Protein AF-A0A9N8JLH6-F1 (afdb_monomer_lite)

Sequence (431 aa):
MNVLDIVPIGPKEPLPSDLINITDFEWKLVWQDYLPNLASFALGAYERPVADYLDAETLKNSYQAAYRLLLARKLADVLSTDLDRNKTVLATRRYQTQTVVMVPTFVYVVEVKYQLPINASGIPHSFSSSTYDHFYVAMSNLTAGTPLPAWTDERFFYVPFQDVDSRNASANLYRVRTPAVSASLHCYSMYQKSLGKNLTWDIPAGSPSCNLSSLQTYKSVESRSPEAIEYMSFDNSYSSNNHTSGCELTVLAGWGRSSKRSIEQPLDASWIGCQPQLHVELREVMVDHKGLVQSSTPINDTMDHENRYLQAGSSDILDAFHTLLTLSIAPKYPYVSSKPYHNDSYPSDFVNYLLAQTLNSSATLDPHLPPPSFNTTAPIVEALYARIFAIVLGTRINTILQPSNKTIVVAGSVLSPEIHLEETRVTELKG

pLDDT: mean 73.31, std 19.95, range [25.73, 97.75]

Secondary structure (DSSP, 8-state):
-PPPP-PPP--PPPPPTTS--GGG--------SS--THHHHHHHHT---GGGGGSHHHHHHHHHHHHHHHHHHHHHHHH-S-------------EEEEEEEEEEEEEEEEEE-EESSP-GGGS--SGGG---HHHHHHHHHHHH-PPPPTTB-SS-EE--EE-S-GGG-SS-EEEEEEEEEEEEEEEEEEEEEEETTEEEEE--TTS----GGGSPP-BPPB-SS--EEEEEEE--TT-TT---TT----EEEEEEE-BSS--SSB-EEEEEEEEEEEEEEEEEEEE-TT--EEEEEE-----TTTHHHHSTTHHHHHHHHHHHHHHHSS---TT--S--EESSS--SSHHHHHHHHHHT--TTT-TTSPPPPHHHHHHHHHHHHHHHHHHHHHT-HHHHSEEPSS--EEEEEEEEEEEEEEEE-------

Foldseek 3Di:
DDDDDDDDDDDDDDDDPPPDDCVVPPVPPDDDDDDDPLQVLLCVQQPDDPVCCVDPVSVVVSSVSSVVVVVVVVVCVVVVPDDPPDDDDDDDDWDKDKDWDWDFPDKFWWFQFFDDDWDLVLQAQDLVRFDQVLLVLLVCCLPVVDFFFFQFDLFWRWRDIDDPDPPPAAFKKKWFKTKIKWKFKDKWWKDWDDDDLDIFIDTDPPDFFFPRVLPDFDFADADPAKKKFKDWAAAAPVPPPRRSPRDQQRIKIKMFIHDNDDDSGGTLMIIMTIHMDMDMAIWTFIAGPSNRTPDIDGDPDCPPPCVVRNCVCVNSNSRSVSSNCNSNFADDDDDPDPDRIDQDLDDRGSLLVSLCSVVVHSQCRHSVHGHDYCVSRVVSSRSSRSNSSSSSCSVRVVSGTDTDPDGDITIMTMTGIDIDIDTDDDDDDDD

Radius of gyration: 27.28 Å; chains: 1; bounding box: 63×76×76 Å

Organism: NCBI:txid2773715

Structure (mmCIF, N/CA/C/O backbone):
data_AF-A0A9N8JLH6-F1
#
_entry.id   AF-A0A9N8JLH6-F1
#
loop_
_atom_site.group_PDB
_atom_site.id
_atom_site.type_symbol
_atom_site.label_atom_id
_atom_site.label_alt_id
_atom_site.label_comp_id
_atom_site.label_asym_id
_atom_site.label_entity_id
_atom_site.label_seq_id
_atom_site.pdbx_PDB_ins_code
_atom_site.Cartn_x
_atom_site.Cartn_y
_atom_site.Cartn_z
_atom_site.occupancy
_atom_site.B_iso_or_equiv
_atom_site.auth_seq_id
_atom_site.auth_comp_id
_atom_site.auth_asym_id
_atom_site.auth_atom_id
_atom_site.pdbx_PDB_model_num
ATOM 1 N N . MET A 1 1 ? 12.736 -44.368 14.026 1.00 36.28 1 MET A N 1
ATOM 2 C CA . MET A 1 1 ? 12.560 -42.941 14.364 1.00 36.28 1 MET A CA 1
ATOM 3 C C . MET A 1 1 ? 13.290 -42.744 15.683 1.00 36.28 1 MET A C 1
ATOM 5 O O . MET A 1 1 ? 12.791 -43.200 16.700 1.00 36.28 1 MET A O 1
ATOM 9 N N . ASN A 1 2 ? 14.531 -42.254 15.643 1.00 25.73 2 ASN A N 1
ATOM 10 C CA . ASN A 1 2 ? 15.357 -42.104 16.844 1.00 25.73 2 ASN A CA 1
ATOM 11 C C . ASN A 1 2 ? 15.071 -40.737 17.461 1.00 25.73 2 ASN A C 1
ATOM 13 O O . ASN A 1 2 ? 15.283 -39.713 16.816 1.00 25.73 2 ASN A O 1
ATOM 17 N N . VAL A 1 3 ? 14.553 -40.748 18.683 1.00 28.70 3 VAL A N 1
ATOM 18 C CA . VAL A 1 3 ? 14.413 -39.562 19.524 1.00 28.70 3 VAL A CA 1
ATOM 19 C C . VAL A 1 3 ? 15.800 -39.255 20.084 1.00 28.70 3 VAL A C 1
ATOM 21 O O . VAL A 1 3 ? 16.440 -40.133 20.656 1.00 28.70 3 VAL A O 1
ATOM 24 N N . LEU A 1 4 ? 16.290 -38.040 19.847 1.00 27.73 4 LEU A N 1
ATOM 25 C CA . LEU A 1 4 ? 17.515 -37.531 20.461 1.00 27.73 4 LEU A CA 1
ATOM 26 C C . LEU A 1 4 ? 17.219 -37.178 21.922 1.00 27.73 4 LEU A C 1
ATOM 28 O O . LEU A 1 4 ? 16.315 -36.384 22.192 1.00 27.73 4 LEU A O 1
ATOM 32 N N . ASP A 1 5 ? 17.982 -37.766 22.842 1.00 27.72 5 ASP A N 1
ATOM 33 C CA . ASP A 1 5 ? 17.915 -37.468 24.271 1.00 27.72 5 ASP A CA 1
ATOM 34 C C . ASP A 1 5 ? 18.305 -36.009 24.545 1.00 27.72 5 ASP A C 1
ATOM 36 O O . ASP A 1 5 ? 19.365 -35.527 24.137 1.00 27.72 5 ASP A O 1
ATOM 40 N N . ILE A 1 6 ? 17.435 -35.299 25.263 1.00 32.97 6 ILE A N 1
ATOM 41 C CA . ILE A 1 6 ? 17.691 -33.942 25.746 1.00 32.97 6 ILE A CA 1
ATOM 42 C C . ILE A 1 6 ? 18.562 -34.052 27.000 1.00 32.97 6 ILE A C 1
ATOM 44 O O . ILE A 1 6 ? 18.104 -34.508 28.047 1.00 32.97 6 ILE A O 1
ATOM 48 N N . VAL A 1 7 ? 19.814 -33.606 26.905 1.00 30.11 7 VAL A N 1
ATOM 49 C CA . VAL A 1 7 ? 20.704 -33.450 28.064 1.00 30.11 7 VAL A CA 1
ATOM 50 C C . VAL A 1 7 ? 20.209 -32.265 28.911 1.00 30.11 7 VAL A C 1
ATOM 52 O O . VAL A 1 7 ? 20.092 -31.157 28.376 1.00 30.11 7 VAL A O 1
ATOM 55 N N . PRO A 1 8 ? 19.923 -32.434 30.217 1.00 30.62 8 PRO A N 1
ATOM 56 C CA . PRO A 1 8 ? 19.547 -31.318 31.071 1.00 30.62 8 PRO A CA 1
ATOM 57 C C . PRO A 1 8 ? 20.761 -30.418 31.309 1.00 30.62 8 PRO A C 1
ATOM 59 O O . PRO A 1 8 ? 21.772 -30.840 31.869 1.00 30.62 8 PRO A O 1
ATOM 62 N N . ILE A 1 9 ? 20.646 -29.157 30.901 1.00 36.38 9 ILE A N 1
ATOM 63 C CA . ILE A 1 9 ? 21.548 -28.090 31.338 1.00 36.38 9 ILE A CA 1
ATOM 64 C C . ILE A 1 9 ? 21.266 -27.863 32.831 1.00 36.38 9 ILE A C 1
ATOM 66 O O . ILE A 1 9 ? 20.100 -27.834 33.227 1.00 36.38 9 ILE A O 1
ATOM 70 N N . GLY A 1 10 ? 22.325 -27.766 33.642 1.00 35.41 10 GLY A N 1
ATOM 71 C CA . GLY A 1 10 ? 22.273 -27.663 35.106 1.00 35.41 10 GLY A CA 1
ATOM 72 C C . GLY A 1 10 ? 21.407 -26.514 35.654 1.00 35.41 10 GLY A C 1
ATOM 73 O O . GLY A 1 10 ? 20.845 -25.732 34.883 1.00 35.41 10 GLY A O 1
ATOM 74 N N . PRO A 1 11 ? 21.266 -26.409 36.990 1.00 30.88 11 PRO A N 1
ATOM 75 C CA . PRO A 1 11 ? 20.341 -25.471 37.619 1.00 30.88 11 PRO A CA 1
ATOM 76 C C . PRO A 1 11 ? 20.638 -24.039 37.162 1.00 30.88 11 PRO A C 1
ATOM 78 O O . PRO A 1 11 ? 21.708 -23.498 37.426 1.00 30.88 11 PRO A O 1
ATOM 81 N N . LYS A 1 12 ? 19.686 -23.445 36.436 1.00 38.03 12 LYS A N 1
ATOM 82 C CA . LYS A 1 12 ? 19.731 -22.036 36.049 1.00 38.03 12 LYS A CA 1
ATOM 83 C C . LYS A 1 12 ? 19.366 -21.212 37.273 1.00 38.03 12 LYS A C 1
ATOM 85 O O . LYS A 1 12 ? 18.240 -21.315 37.760 1.00 38.03 12 LYS A O 1
ATOM 90 N N . GLU A 1 13 ? 20.302 -20.406 37.754 1.00 34.56 13 GLU A N 1
ATOM 91 C CA . GLU A 1 13 ? 19.966 -19.344 38.694 1.00 34.56 13 GLU A CA 1
ATOM 92 C C . GLU A 1 13 ? 18.972 -18.380 38.023 1.00 34.56 13 GLU A C 1
ATOM 94 O O . GLU A 1 13 ? 19.122 -18.062 36.835 1.00 34.56 13 GLU A O 1
ATOM 99 N N . PRO A 1 14 ? 17.914 -17.949 38.730 1.00 40.28 14 PRO A N 1
ATOM 100 C CA . PRO A 1 14 ? 17.022 -16.925 38.218 1.00 40.28 14 PRO A CA 1
ATOM 101 C C . PRO A 1 14 ? 17.809 -15.627 38.014 1.00 40.28 14 PRO A C 1
ATOM 103 O O . PRO A 1 14 ? 18.561 -15.199 38.887 1.00 40.28 14 PRO A O 1
ATOM 106 N N . LEU A 1 15 ? 17.621 -15.001 36.851 1.00 39.94 15 LEU A N 1
ATOM 107 C CA . LEU A 1 15 ? 18.142 -13.661 36.590 1.00 39.94 15 LEU A CA 1
ATOM 108 C C . LEU A 1 15 ? 17.639 -12.701 37.685 1.00 39.94 15 LEU A C 1
ATOM 110 O O . LEU A 1 15 ? 16.448 -12.765 38.013 1.00 39.94 15 LEU A O 1
ATOM 114 N N . PRO A 1 16 ? 18.501 -11.821 38.229 1.00 40.84 16 PRO A N 1
ATOM 115 C CA . PRO A 1 16 ? 18.105 -10.843 39.234 1.00 40.84 16 PRO A CA 1
ATOM 116 C C . PRO A 1 16 ? 16.887 -10.048 38.763 1.00 40.84 16 PRO A C 1
ATOM 118 O O . PRO A 1 16 ? 16.849 -9.565 37.628 1.00 40.84 16 PRO A O 1
ATOM 121 N N . SER A 1 17 ? 15.892 -9.905 39.638 1.00 43.91 17 SER A N 1
ATOM 122 C CA . SER A 1 17 ? 14.644 -9.155 39.409 1.00 43.91 17 SER A CA 1
ATOM 123 C C . SER A 1 17 ? 14.855 -7.685 39.023 1.00 43.91 17 SER A C 1
ATOM 125 O O . SER A 1 17 ? 13.943 -7.025 38.535 1.00 43.91 17 SER A O 1
ATOM 127 N N . ASP A 1 18 ? 16.069 -7.202 39.233 1.00 46.91 18 ASP A N 1
ATOM 128 C CA . ASP A 1 18 ? 16.486 -5.812 39.266 1.00 46.91 18 ASP A CA 1
ATOM 129 C C . ASP A 1 18 ? 17.409 -5.465 38.082 1.00 46.91 18 ASP A C 1
ATOM 131 O O . ASP A 1 18 ? 17.854 -4.328 37.955 1.00 46.91 18 ASP A O 1
ATOM 135 N N . LEU A 1 19 ? 17.659 -6.413 37.166 1.00 41.34 19 LEU A N 1
ATOM 136 C CA . LEU A 1 19 ? 18.553 -6.186 36.026 1.00 41.34 19 LEU A CA 1
ATOM 137 C C . LEU A 1 19 ? 17.951 -5.252 34.954 1.00 41.34 19 LEU A C 1
ATOM 139 O O . LEU A 1 19 ? 18.703 -4.635 34.206 1.00 41.34 19 LEU A O 1
ATOM 143 N N . ILE A 1 20 ? 16.616 -5.144 34.851 1.00 42.19 20 ILE A N 1
ATOM 144 C CA . ILE A 1 20 ? 15.936 -4.268 33.876 1.00 42.19 20 ILE A CA 1
ATOM 145 C C . ILE A 1 20 ? 14.638 -3.704 34.475 1.00 42.19 20 ILE A C 1
ATOM 147 O O . ILE A 1 20 ? 13.619 -4.394 34.546 1.00 42.19 20 ILE A O 1
ATOM 151 N N . ASN A 1 21 ? 14.656 -2.421 34.844 1.00 36.53 21 ASN A N 1
ATOM 152 C CA . ASN A 1 21 ? 13.456 -1.677 35.216 1.00 36.53 21 ASN A CA 1
ATOM 153 C C . ASN A 1 21 ? 12.719 -1.198 33.950 1.00 36.53 21 ASN A C 1
ATOM 155 O O . ASN A 1 21 ? 13.097 -0.218 33.314 1.00 36.53 21 ASN A O 1
ATOM 159 N N . ILE A 1 22 ? 11.670 -1.915 33.546 1.00 41.91 22 ILE A N 1
ATOM 160 C CA . ILE A 1 22 ? 10.909 -1.652 32.308 1.00 41.91 22 ILE A CA 1
ATOM 161 C C . ILE A 1 22 ? 10.043 -0.381 32.348 1.00 41.91 22 ILE A C 1
ATOM 163 O O . ILE A 1 22 ? 9.497 0.001 31.316 1.00 41.91 22 ILE A O 1
ATOM 167 N N . THR A 1 23 ? 9.903 0.283 33.499 1.00 40.81 23 THR A N 1
ATOM 168 C CA . THR A 1 23 ? 9.204 1.579 33.587 1.00 40.81 23 THR A CA 1
ATOM 169 C C . THR A 1 23 ? 10.036 2.740 33.049 1.00 40.81 23 THR A C 1
ATOM 171 O O . THR A 1 23 ? 9.457 3.737 32.636 1.00 40.81 23 THR A O 1
ATOM 174 N N . ASP A 1 24 ? 11.363 2.592 32.986 1.00 35.75 24 ASP A N 1
ATOM 175 C CA . ASP A 1 24 ? 12.267 3.592 32.397 1.00 35.75 24 ASP A CA 1
ATOM 176 C C . ASP A 1 24 ? 12.416 3.425 30.873 1.00 35.75 24 ASP A C 1
ATOM 178 O O . ASP A 1 24 ? 13.085 4.214 30.207 1.00 35.75 24 ASP A O 1
ATOM 182 N N . PHE A 1 25 ? 11.744 2.424 30.292 1.00 39.41 25 PHE A N 1
ATOM 183 C CA . PHE A 1 25 ? 11.593 2.265 28.847 1.00 39.41 25 PHE A CA 1
ATOM 184 C C . PHE A 1 25 ? 10.520 3.240 28.325 1.00 39.41 25 PHE A C 1
ATOM 186 O O . PHE A 1 25 ? 9.457 2.847 27.838 1.00 39.41 25 PHE A O 1
ATOM 193 N N . GLU A 1 26 ? 10.784 4.547 28.436 1.00 31.56 26 GLU A N 1
ATOM 194 C CA . GLU A 1 26 ? 10.063 5.528 27.628 1.00 31.56 26 GLU A CA 1
ATOM 195 C C . GLU A 1 26 ? 10.348 5.210 26.156 1.00 31.56 26 GLU A C 1
ATOM 197 O O . GLU A 1 26 ? 11.485 5.268 25.693 1.00 31.56 26 GLU A O 1
ATOM 202 N N . TRP A 1 27 ? 9.296 4.920 25.391 1.00 39.97 27 TRP A N 1
ATOM 203 C CA . TRP A 1 27 ? 9.313 4.721 23.936 1.00 39.97 27 TRP A CA 1
ATOM 204 C C . TRP A 1 27 ? 9.616 6.016 23.161 1.00 39.97 27 TRP A C 1
ATOM 206 O O . TRP A 1 27 ? 9.116 6.238 22.058 1.00 39.97 27 TRP A O 1
ATOM 216 N N . LYS A 1 28 ? 10.426 6.908 23.735 1.00 30.08 28 LYS A N 1
ATOM 217 C CA . LYS A 1 28 ? 10.899 8.115 23.080 1.00 30.08 28 LYS A CA 1
ATOM 218 C C . LYS A 1 28 ? 11.886 7.720 21.986 1.00 30.08 28 LYS A C 1
ATOM 220 O O . LYS A 1 28 ? 13.084 7.580 22.206 1.00 30.08 28 LYS A O 1
ATOM 225 N N . LEU A 1 29 ? 11.336 7.573 20.784 1.00 35.16 29 LEU A N 1
ATOM 226 C CA . LEU A 1 29 ? 12.015 7.712 19.500 1.00 35.16 29 LEU A CA 1
ATOM 227 C C . LEU A 1 29 ? 12.661 9.104 19.426 1.00 35.16 29 LEU A C 1
ATOM 229 O O . LEU A 1 29 ? 12.134 10.022 18.801 1.00 35.16 29 LEU A O 1
ATOM 233 N N . VAL A 1 30 ? 13.787 9.290 20.110 1.00 28.80 30 VAL A N 1
ATOM 234 C CA . VAL A 1 30 ? 14.665 10.433 19.878 1.00 28.80 30 VAL A CA 1
ATOM 235 C C . VAL A 1 30 ? 15.719 9.966 18.890 1.00 28.80 30 VAL A C 1
ATOM 237 O O . VAL A 1 30 ? 16.578 9.144 19.196 1.00 28.80 30 VAL A O 1
ATOM 240 N N . TRP A 1 31 ? 15.587 10.473 17.670 1.00 38.94 31 TRP A N 1
ATOM 241 C CA . TRP A 1 31 ? 16.533 10.311 16.579 1.00 38.94 31 TRP A CA 1
ATOM 242 C C . TRP A 1 31 ? 17.844 11.007 16.928 1.00 38.94 31 TRP A C 1
ATOM 244 O O . TRP A 1 31 ? 18.007 12.188 16.636 1.00 38.94 31 TRP A O 1
ATOM 254 N N . GLN A 1 32 ? 18.768 10.291 17.558 1.00 32.16 32 GLN A N 1
ATOM 255 C CA . GLN A 1 32 ? 20.172 10.681 17.601 1.00 32.16 32 GLN A CA 1
ATOM 256 C C . GLN A 1 32 ? 21.049 9.424 17.558 1.00 32.16 32 GLN A C 1
ATOM 258 O O . GLN A 1 32 ? 21.318 8.780 18.566 1.00 32.16 32 GLN A O 1
ATOM 263 N N . ASP A 1 33 ? 21.436 9.079 16.330 1.00 39.12 33 ASP A N 1
ATOM 264 C CA . ASP A 1 33 ? 22.715 8.474 15.946 1.00 39.12 33 ASP A CA 1
ATOM 265 C C . ASP A 1 33 ? 23.243 7.248 16.700 1.00 39.12 33 ASP A C 1
ATOM 267 O O . ASP A 1 33 ? 24.451 7.095 16.789 1.00 39.12 33 ASP A O 1
ATOM 271 N N . TYR A 1 34 ? 22.418 6.306 17.154 1.00 35.50 34 TYR A N 1
ATOM 272 C CA . TYR A 1 34 ? 22.906 4.958 17.475 1.00 35.50 34 TYR A CA 1
ATOM 273 C C . TYR A 1 34 ? 21.858 3.911 17.093 1.00 35.50 34 TYR A C 1
ATOM 275 O O . TYR A 1 34 ? 20.660 4.155 17.205 1.00 35.50 34 TYR A O 1
ATOM 283 N N . LEU A 1 35 ? 22.346 2.782 16.562 1.00 40.81 35 LEU A N 1
ATOM 284 C CA . LEU A 1 35 ? 21.635 1.545 16.206 1.00 40.81 35 LEU A CA 1
ATOM 285 C C . LEU A 1 35 ? 20.224 1.426 16.826 1.00 40.81 35 LEU A C 1
ATOM 287 O O . LEU A 1 35 ? 20.110 1.523 18.049 1.00 40.81 35 LEU A O 1
ATOM 291 N N . PRO A 1 36 ? 19.158 1.166 16.035 1.00 47.84 36 PRO A N 1
ATOM 292 C CA . PRO A 1 36 ? 17.802 1.072 16.573 1.00 47.84 36 PRO A CA 1
ATOM 293 C C . PRO A 1 36 ? 17.787 0.066 17.724 1.00 47.84 36 PRO A C 1
ATOM 295 O O . PRO A 1 36 ? 18.324 -1.025 17.569 1.00 47.84 36 PRO A O 1
ATOM 298 N N . ASN A 1 37 ? 17.199 0.442 18.864 1.00 59.44 37 ASN A N 1
ATOM 299 C CA . ASN A 1 37 ? 17.311 -0.218 20.177 1.00 59.44 37 ASN A CA 1
ATOM 300 C C . ASN A 1 37 ? 17.292 -1.762 20.168 1.00 59.44 37 ASN A C 1
ATOM 302 O O . ASN A 1 37 ? 17.921 -2.388 21.017 1.00 59.44 37 ASN A O 1
ATOM 306 N N . LEU A 1 38 ? 16.614 -2.395 19.207 1.00 71.81 38 LEU A N 1
ATOM 307 C CA . LEU A 1 38 ? 16.581 -3.847 19.039 1.00 71.81 38 LEU A CA 1
ATOM 308 C C . LEU A 1 38 ? 17.918 -4.461 18.593 1.00 71.81 38 LEU A C 1
ATOM 310 O O . LEU A 1 38 ? 18.199 -5.593 18.961 1.00 71.81 38 LEU A O 1
ATOM 314 N N . ALA A 1 39 ? 18.755 -3.740 17.849 1.00 68.44 39 ALA A N 1
ATOM 315 C CA . ALA A 1 39 ? 20.056 -4.221 17.396 1.00 68.44 39 ALA A CA 1
ATOM 316 C C . ALA A 1 39 ? 20.981 -4.532 18.579 1.00 68.44 39 ALA A C 1
ATOM 318 O O . ALA A 1 39 ? 21.599 -5.589 18.611 1.00 68.44 39 ALA A O 1
ATOM 319 N N . SER A 1 40 ? 21.018 -3.667 19.596 1.00 69.62 40 SER A N 1
ATOM 320 C CA . SER A 1 40 ? 21.792 -3.910 20.820 1.00 69.62 40 SER A CA 1
ATOM 321 C C . SER A 1 40 ? 21.294 -5.154 21.565 1.00 69.62 40 SER A C 1
ATOM 323 O O . SER A 1 40 ? 22.098 -5.964 22.023 1.00 69.62 40 SER A O 1
ATOM 325 N N . PHE A 1 41 ? 19.972 -5.363 21.616 1.00 70.88 41 PHE A N 1
ATOM 326 C CA . PHE A 1 41 ? 19.386 -6.593 22.160 1.00 70.88 41 PHE A CA 1
ATOM 327 C C . PHE A 1 41 ? 19.682 -7.819 21.298 1.00 70.88 41 PHE A C 1
ATOM 329 O O . PHE A 1 41 ? 19.940 -8.878 21.850 1.00 70.88 41 PHE A O 1
ATOM 336 N N . ALA A 1 42 ? 19.661 -7.702 19.971 1.00 77.56 42 ALA A N 1
ATOM 337 C CA . ALA A 1 42 ? 19.981 -8.783 19.044 1.00 77.56 42 ALA A CA 1
ATOM 338 C C . ALA A 1 42 ? 21.439 -9.232 19.205 1.00 77.56 42 ALA A C 1
ATOM 340 O O . ALA A 1 42 ? 21.703 -10.427 19.324 1.00 77.56 42 ALA A O 1
ATOM 341 N N . LEU A 1 43 ? 22.366 -8.275 19.311 1.00 79.62 43 LEU A N 1
ATOM 342 C CA . LEU A 1 43 ? 23.783 -8.538 19.558 1.00 79.62 43 LEU A CA 1
ATOM 343 C C . LEU A 1 43 ? 24.028 -9.187 20.931 1.00 79.62 43 LEU A C 1
ATOM 345 O O . LEU A 1 43 ? 24.870 -10.076 21.040 1.00 79.62 43 LEU A O 1
ATOM 349 N N . GLY A 1 44 ? 23.295 -8.765 21.967 1.00 77.50 44 GLY A N 1
ATOM 350 C CA . GLY A 1 44 ? 23.412 -9.330 23.316 1.00 77.50 44 GLY A CA 1
ATOM 351 C C . GLY A 1 44 ? 22.693 -10.671 23.504 1.00 77.50 44 GLY A C 1
ATOM 352 O O . GLY A 1 44 ? 23.163 -11.534 24.233 1.00 77.50 44 GLY A O 1
ATOM 353 N N . ALA A 1 45 ? 21.558 -10.889 22.838 1.00 79.75 45 ALA A N 1
ATOM 354 C CA . ALA A 1 45 ? 20.779 -12.125 22.957 1.00 79.75 45 ALA A CA 1
ATOM 355 C C . ALA A 1 45 ? 21.389 -13.296 22.173 1.00 79.75 45 ALA A C 1
ATOM 357 O O . ALA A 1 45 ? 21.009 -14.448 22.395 1.00 79.75 45 ALA A O 1
ATOM 358 N N . TYR A 1 46 ? 22.300 -13.015 21.240 1.00 81.50 46 TYR A N 1
ATOM 359 C CA . TYR A 1 46 ? 22.897 -14.013 20.363 1.00 81.50 46 TYR A CA 1
ATOM 360 C C . TYR A 1 46 ? 24.400 -13.806 20.201 1.00 81.50 46 TYR A C 1
ATOM 362 O O . TYR A 1 46 ? 24.889 -13.693 19.086 1.00 81.50 46 TYR A O 1
ATOM 370 N N . GLU A 1 47 ? 25.126 -13.765 21.318 1.00 81.12 47 GLU A N 1
ATOM 371 C CA . GLU A 1 47 ? 26.553 -13.436 21.364 1.00 81.12 47 GLU A CA 1
ATOM 372 C C . GLU A 1 47 ? 27.402 -14.200 20.328 1.00 81.12 47 GLU A C 1
ATOM 374 O O . GLU A 1 47 ? 27.625 -15.414 20.407 1.00 81.12 47 GLU A O 1
ATOM 379 N N . ARG A 1 48 ? 27.914 -13.447 19.352 1.00 81.75 48 ARG A N 1
ATOM 380 C CA . ARG A 1 48 ? 28.882 -13.874 18.339 1.00 81.75 48 ARG A CA 1
ATOM 381 C C . ARG A 1 48 ? 29.994 -12.828 18.204 1.00 81.75 48 ARG A C 1
ATOM 383 O O . ARG A 1 48 ? 29.776 -11.660 18.542 1.00 81.75 48 ARG A O 1
ATOM 390 N N . PRO A 1 49 ? 31.181 -13.208 17.702 1.00 88.00 49 PRO A N 1
ATOM 391 C CA . PRO A 1 49 ? 32.169 -12.253 17.215 1.00 88.00 49 PRO A CA 1
ATOM 392 C C . PRO A 1 49 ? 31.538 -11.213 16.281 1.00 88.00 49 PRO A C 1
ATOM 394 O O . PRO A 1 49 ? 30.724 -11.552 15.429 1.00 88.00 49 PRO A O 1
ATOM 397 N N . VAL A 1 50 ? 31.935 -9.942 16.408 1.00 74.62 50 VAL A N 1
ATOM 398 C CA . VAL A 1 50 ? 31.321 -8.827 15.654 1.00 74.62 50 VAL A CA 1
ATOM 399 C C . VAL A 1 50 ? 31.344 -9.057 14.136 1.00 74.62 50 VAL A C 1
ATOM 401 O O . VAL A 1 50 ? 30.389 -8.702 13.450 1.00 74.62 50 VAL A O 1
ATOM 404 N N . ALA A 1 51 ? 32.405 -9.684 13.621 1.00 75.62 51 ALA A N 1
ATOM 405 C CA . ALA A 1 51 ? 32.548 -10.000 12.201 1.00 75.62 51 ALA A CA 1
ATOM 406 C C . ALA A 1 51 ? 31.471 -10.968 11.679 1.00 75.62 51 ALA A C 1
ATOM 408 O O . ALA A 1 51 ? 31.096 -10.877 10.512 1.00 75.62 51 ALA A O 1
ATOM 409 N N . ASP A 1 52 ? 30.939 -11.845 12.532 1.00 78.62 52 ASP A N 1
ATOM 410 C CA . ASP A 1 52 ? 29.956 -12.853 12.131 1.00 78.62 52 ASP A CA 1
ATOM 411 C C . ASP A 1 52 ? 28.588 -12.218 11.847 1.00 78.62 52 ASP A C 1
ATOM 413 O O . ASP A 1 52 ? 27.824 -12.734 11.043 1.00 78.62 52 ASP A O 1
ATOM 417 N N . TYR A 1 53 ? 28.276 -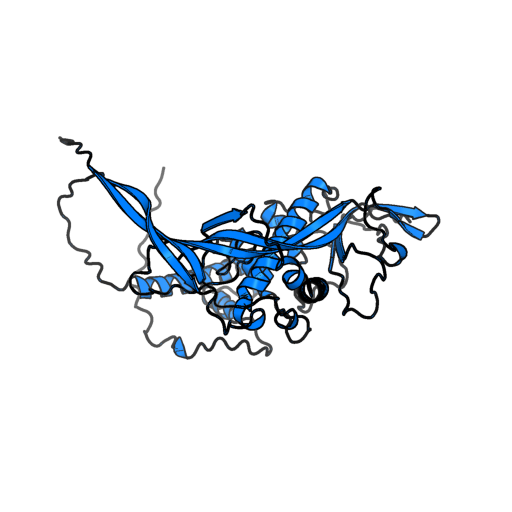11.055 12.430 1.00 77.62 53 TYR A N 1
ATOM 418 C CA . TYR A 1 53 ? 27.020 -10.343 12.154 1.00 77.62 53 TYR A CA 1
ATOM 419 C C . TYR A 1 53 ? 26.977 -9.656 10.786 1.00 77.62 53 TYR A C 1
ATOM 421 O O . TYR A 1 53 ? 25.940 -9.106 10.417 1.00 77.62 53 TYR A O 1
ATOM 429 N N . LEU A 1 54 ? 28.081 -9.675 10.034 1.00 77.62 54 LEU A N 1
ATOM 430 C CA . LEU A 1 54 ? 28.081 -9.271 8.628 1.00 77.62 54 LEU A CA 1
ATOM 431 C C . LEU A 1 54 ? 27.426 -10.333 7.731 1.00 77.62 54 LEU A C 1
ATOM 433 O O . LEU A 1 54 ? 27.025 -10.019 6.613 1.00 77.62 54 LEU A O 1
ATOM 437 N N . ASP A 1 55 ? 27.291 -11.569 8.217 1.00 81.69 55 ASP A N 1
ATOM 438 C CA . ASP A 1 55 ? 26.501 -12.607 7.567 1.00 81.69 55 ASP A CA 1
ATOM 439 C C . ASP A 1 55 ? 25.002 -12.405 7.844 1.00 81.69 55 ASP A C 1
ATOM 441 O O . ASP A 1 55 ? 24.559 -12.273 8.990 1.00 81.69 55 ASP A O 1
ATOM 445 N N . ALA A 1 56 ? 24.203 -12.402 6.775 1.00 68.06 56 ALA A N 1
ATOM 446 C CA . ALA A 1 56 ? 22.777 -12.099 6.843 1.00 68.06 56 ALA A CA 1
ATOM 447 C C . ALA A 1 56 ? 21.989 -13.131 7.667 1.00 68.06 56 ALA A C 1
ATOM 449 O O . ALA A 1 56 ? 21.047 -12.762 8.373 1.00 68.06 56 ALA A O 1
ATOM 450 N N . GLU A 1 57 ? 22.373 -14.410 7.622 1.00 73.75 57 GLU A N 1
ATOM 451 C CA . GLU A 1 57 ? 21.695 -15.459 8.389 1.00 73.75 57 GLU A CA 1
ATOM 452 C C . GLU A 1 57 ? 22.027 -15.340 9.882 1.00 73.75 57 GLU A C 1
ATOM 454 O O . GLU A 1 57 ? 21.149 -15.462 10.736 1.00 73.75 57 GLU A O 1
ATOM 459 N N . THR A 1 58 ? 23.275 -15.016 10.214 1.00 75.19 58 THR A N 1
ATOM 460 C CA . THR A 1 58 ? 23.711 -14.731 11.585 1.00 75.19 58 THR A CA 1
ATOM 461 C C . THR A 1 58 ? 23.006 -13.504 12.158 1.00 75.19 58 THR A C 1
ATOM 463 O O . THR A 1 58 ? 22.512 -13.553 13.288 1.00 75.19 58 THR A O 1
ATOM 466 N N . LEU A 1 59 ? 22.875 -12.434 11.370 1.00 79.69 59 LEU A N 1
ATOM 467 C CA . LEU A 1 59 ? 22.136 -11.237 11.761 1.00 79.69 59 LEU A CA 1
ATOM 468 C C . LEU A 1 59 ? 20.642 -11.533 11.956 1.00 79.69 59 LEU A C 1
ATOM 470 O O . LEU A 1 59 ? 20.066 -11.204 12.985 1.00 79.69 59 LEU A O 1
ATOM 474 N N . LYS A 1 60 ? 19.999 -12.232 11.022 1.00 80.31 60 LYS A N 1
ATOM 475 C CA . LYS A 1 60 ? 18.602 -12.672 11.168 1.00 80.31 60 LYS A CA 1
ATOM 476 C C . LYS A 1 60 ? 18.391 -13.504 12.439 1.00 80.31 60 LYS A C 1
ATOM 478 O O . LYS A 1 60 ? 17.431 -13.274 13.178 1.00 80.31 60 LYS A O 1
ATOM 483 N N . ASN A 1 61 ? 19.287 -14.451 12.716 1.00 77.62 61 ASN A N 1
ATOM 484 C CA . ASN A 1 61 ? 19.219 -15.303 13.903 1.00 77.62 61 ASN A CA 1
ATOM 485 C C . ASN A 1 61 ? 19.369 -14.505 15.204 1.00 77.62 61 ASN A C 1
ATOM 487 O O . ASN A 1 61 ? 18.711 -14.827 16.196 1.00 77.62 61 ASN A O 1
ATOM 491 N N . SER A 1 62 ? 20.168 -13.437 15.194 1.00 85.31 62 SER A N 1
ATOM 492 C CA . SER A 1 62 ? 20.354 -12.581 16.364 1.00 85.31 62 SER A CA 1
ATOM 493 C C . SER A 1 62 ? 19.095 -11.794 16.717 1.00 85.31 62 SER A C 1
ATOM 495 O O . SER A 1 62 ? 18.663 -11.778 17.873 1.00 85.31 62 SER A O 1
ATOM 497 N N . TYR A 1 63 ? 18.412 -11.254 15.708 1.00 83.75 63 TYR A N 1
ATOM 498 C CA . TYR A 1 63 ? 17.110 -10.619 15.895 1.00 83.75 63 TYR A CA 1
ATOM 499 C C . TYR A 1 63 ? 16.046 -11.622 16.359 1.00 83.75 63 TYR A C 1
ATOM 501 O O . TYR A 1 63 ? 15.282 -11.325 17.279 1.00 83.75 63 TYR A O 1
ATOM 509 N N . GLN A 1 64 ? 16.021 -12.840 15.805 1.00 78.94 64 GLN A N 1
ATOM 510 C CA . GLN A 1 64 ? 15.116 -13.891 16.286 1.00 78.94 64 GLN A CA 1
ATOM 511 C C . GLN A 1 64 ? 15.357 -14.248 17.758 1.00 78.94 64 GLN A C 1
ATOM 513 O O . GLN A 1 64 ? 14.395 -14.455 18.502 1.00 78.94 64 GLN A O 1
ATOM 518 N N . ALA A 1 65 ? 16.616 -14.319 18.196 1.00 77.25 65 ALA A N 1
ATOM 519 C CA . ALA A 1 65 ? 16.959 -14.590 19.588 1.00 77.25 65 ALA A CA 1
ATOM 520 C C . ALA A 1 65 ? 16.447 -13.485 20.524 1.00 77.25 65 ALA A C 1
ATOM 522 O O . ALA A 1 65 ? 15.817 -13.795 21.537 1.00 77.25 65 ALA A O 1
ATOM 523 N N . ALA A 1 66 ? 16.627 -12.213 20.149 1.00 80.12 66 ALA A N 1
ATOM 524 C CA . ALA A 1 66 ? 16.099 -11.082 20.911 1.00 80.12 66 ALA A CA 1
ATOM 525 C C . ALA A 1 66 ? 14.572 -11.148 21.055 1.00 80.12 66 ALA A C 1
ATOM 527 O O . ALA A 1 66 ? 14.052 -11.047 22.167 1.00 80.12 66 ALA A O 1
ATOM 528 N N . TYR A 1 67 ? 13.846 -11.407 19.964 1.00 75.75 67 TYR A N 1
ATOM 529 C CA . TYR A 1 67 ? 12.389 -11.551 20.019 1.00 75.75 67 TYR A CA 1
ATOM 530 C C . TYR A 1 67 ? 11.937 -12.725 20.893 1.00 75.75 67 TYR A C 1
ATOM 532 O O . TYR A 1 67 ? 11.003 -12.577 21.681 1.00 75.75 67 TYR A O 1
ATOM 540 N N . ARG A 1 68 ? 12.608 -13.881 20.806 1.00 73.94 68 ARG A N 1
ATOM 541 C CA . ARG A 1 68 ? 12.301 -15.045 21.656 1.00 73.94 68 ARG A CA 1
ATOM 542 C C . ARG A 1 68 ? 12.506 -14.738 23.133 1.00 73.94 68 ARG A C 1
ATOM 544 O O . ARG A 1 68 ? 11.693 -15.159 23.952 1.00 73.94 68 ARG A O 1
ATOM 551 N N . LEU A 1 69 ? 13.562 -14.005 23.471 1.00 75.38 69 LEU A N 1
ATOM 552 C CA . LEU A 1 69 ? 13.887 -13.657 24.850 1.00 75.38 69 LEU A CA 1
ATOM 553 C C . LEU A 1 69 ? 12.861 -12.674 25.435 1.00 75.38 69 LEU A C 1
ATOM 555 O O . LEU A 1 69 ? 12.352 -12.895 26.535 1.00 75.38 69 LEU A O 1
ATOM 559 N N . LEU A 1 70 ? 12.476 -11.654 24.664 1.00 74.19 70 LEU A N 1
ATOM 560 C CA . LEU A 1 70 ? 11.425 -10.704 25.044 1.00 74.19 70 LEU A CA 1
ATOM 561 C C . LEU A 1 70 ? 10.062 -11.391 25.211 1.00 74.19 70 LEU A C 1
ATOM 563 O O . LEU A 1 70 ? 9.356 -11.146 26.193 1.00 74.19 70 LEU A O 1
ATOM 567 N N . LEU A 1 71 ? 9.712 -12.298 24.294 1.00 71.88 71 LEU A N 1
ATOM 568 C CA . LEU A 1 71 ? 8.478 -13.076 24.366 1.00 71.88 71 LEU A CA 1
ATOM 569 C C . LEU A 1 71 ? 8.467 -14.013 25.579 1.00 71.88 71 LEU A C 1
ATOM 571 O O . LEU A 1 71 ? 7.479 -14.052 26.309 1.00 71.88 71 LEU A O 1
ATOM 575 N N . ALA A 1 72 ? 9.557 -14.745 25.822 1.00 66.75 72 ALA A N 1
ATOM 576 C CA . ALA A 1 72 ? 9.668 -15.659 26.955 1.00 66.75 72 ALA A CA 1
ATOM 577 C C . ALA A 1 72 ? 9.519 -14.923 28.292 1.00 66.75 72 ALA A C 1
ATOM 579 O O . ALA A 1 72 ? 8.839 -15.417 29.191 1.00 66.75 72 ALA A O 1
ATOM 580 N N . ARG A 1 73 ? 10.086 -13.715 28.411 1.00 73.69 73 ARG A N 1
ATOM 581 C CA . ARG A 1 73 ? 9.908 -12.886 29.606 1.00 73.69 73 ARG A CA 1
ATOM 582 C C . ARG A 1 73 ? 8.452 -12.459 29.789 1.00 73.69 73 ARG A C 1
ATOM 584 O O . ARG A 1 73 ? 7.916 -12.620 30.879 1.00 73.69 73 ARG A O 1
ATOM 591 N N . LYS A 1 74 ? 7.791 -11.993 28.726 1.00 64.56 74 LYS A N 1
ATOM 592 C CA . LYS A 1 74 ? 6.367 -11.627 28.787 1.00 64.56 74 LYS A CA 1
ATOM 593 C C . LYS A 1 74 ? 5.465 -12.813 29.113 1.00 64.56 74 LYS A C 1
ATOM 595 O O . LYS A 1 74 ? 4.513 -12.654 29.866 1.00 64.56 74 LYS A O 1
ATOM 600 N N . LEU A 1 75 ? 5.776 -14.002 28.602 1.00 59.28 75 LEU A N 1
ATOM 601 C CA . LEU A 1 75 ? 5.049 -15.221 28.949 1.00 59.28 75 LEU A CA 1
ATOM 602 C C . LEU A 1 75 ? 5.276 -15.635 30.404 1.00 59.28 75 LEU A C 1
ATOM 604 O O . LEU A 1 75 ? 4.330 -16.085 31.037 1.00 59.28 75 LEU A O 1
ATOM 608 N N . ALA A 1 76 ? 6.478 -15.456 30.957 1.00 64.56 76 ALA A N 1
ATOM 609 C CA . ALA A 1 76 ? 6.729 -15.711 32.376 1.00 64.56 76 ALA A CA 1
ATOM 610 C C . ALA A 1 76 ? 5.899 -14.785 33.283 1.00 64.56 76 ALA A C 1
ATOM 612 O O . ALA A 1 76 ? 5.355 -15.251 34.281 1.00 64.56 76 ALA A O 1
ATOM 613 N N . ASP A 1 77 ? 5.735 -13.517 32.897 1.00 57.97 77 ASP A N 1
ATOM 614 C CA . ASP A 1 77 ? 4.885 -12.563 33.621 1.00 57.97 77 ASP A CA 1
ATOM 615 C C . ASP A 1 77 ? 3.388 -12.941 33.530 1.00 57.97 77 ASP A C 1
ATOM 617 O O . ASP A 1 77 ? 2.641 -12.761 34.487 1.00 57.97 77 ASP A O 1
ATOM 621 N N . VAL A 1 78 ? 2.941 -13.510 32.401 1.00 56.06 78 VAL A N 1
ATOM 622 C CA . VAL A 1 78 ? 1.549 -13.971 32.197 1.00 56.06 78 VAL A CA 1
ATOM 623 C C . VAL A 1 78 ? 1.262 -15.294 32.915 1.00 56.06 78 VAL A C 1
ATOM 625 O O . VAL A 1 78 ? 0.173 -15.494 33.448 1.00 56.06 78 VAL A O 1
ATOM 628 N N . LEU A 1 79 ? 2.229 -16.212 32.922 1.00 57.38 79 LEU A N 1
ATOM 629 C CA . LEU A 1 79 ? 2.078 -17.579 33.430 1.00 57.38 79 LEU A CA 1
ATOM 630 C C . LEU A 1 79 ? 2.445 -17.722 34.913 1.00 57.38 79 LEU A C 1
ATOM 632 O O . LEU A 1 79 ? 2.396 -18.830 35.439 1.00 57.38 79 LEU A O 1
ATOM 636 N N . SER A 1 80 ? 2.788 -16.636 35.611 1.00 50.16 80 SER A N 1
ATOM 637 C CA . SER A 1 80 ? 3.185 -16.654 37.029 1.00 50.16 80 SER A CA 1
ATOM 638 C C . SER A 1 80 ? 2.037 -16.982 38.013 1.00 50.16 80 SER A C 1
ATOM 640 O O . SER A 1 80 ? 2.198 -16.817 39.223 1.00 50.16 80 SER A O 1
ATOM 642 N N . THR A 1 81 ? 0.894 -17.486 37.537 1.00 46.81 81 THR A N 1
ATOM 643 C CA . THR A 1 81 ? -0.173 -18.027 38.391 1.00 46.81 81 THR A CA 1
ATOM 644 C C . THR A 1 81 ? -0.036 -19.549 38.518 1.00 46.81 81 THR A C 1
ATOM 646 O O . THR A 1 81 ? -0.139 -20.281 37.539 1.00 46.81 81 THR A O 1
ATOM 649 N N . ASP A 1 82 ? 0.271 -19.976 39.749 1.00 50.66 82 ASP A N 1
ATOM 650 C CA . ASP A 1 82 ? 0.333 -21.338 40.309 1.00 50.66 82 ASP A CA 1
ATOM 651 C C . ASP A 1 82 ? 0.178 -22.523 39.338 1.00 50.66 82 ASP A C 1
ATOM 653 O O . ASP A 1 82 ? -0.923 -22.983 39.027 1.00 50.66 82 ASP A O 1
ATOM 657 N N . LEU A 1 83 ? 1.314 -23.116 38.956 1.00 48.97 83 LEU A N 1
ATOM 658 C CA . LEU A 1 83 ? 1.364 -24.464 38.389 1.00 48.97 83 LEU A CA 1
ATOM 659 C C . LEU A 1 83 ? 1.884 -25.444 39.444 1.00 48.97 83 LEU A C 1
ATOM 661 O O . LEU A 1 83 ? 3.083 -25.707 39.554 1.00 48.97 83 LEU A O 1
ATOM 665 N N . ASP A 1 84 ? 0.944 -25.999 40.201 1.00 50.16 84 ASP A N 1
ATOM 666 C CA . ASP A 1 84 ? 1.175 -27.001 41.238 1.00 50.16 84 ASP A CA 1
ATOM 667 C C . ASP A 1 84 ? 1.553 -28.354 40.590 1.00 50.16 84 ASP A C 1
ATOM 669 O O . ASP A 1 84 ? 0.719 -29.072 40.032 1.00 50.16 84 ASP A O 1
ATOM 673 N N . ARG A 1 85 ? 2.849 -28.697 40.587 1.00 48.91 85 ARG A N 1
ATOM 674 C CA . ARG A 1 85 ? 3.421 -29.782 39.757 1.00 48.91 85 ARG A CA 1
ATOM 675 C C . ARG A 1 85 ? 3.312 -31.214 40.307 1.00 48.91 85 ARG A C 1
ATOM 677 O O . ARG A 1 85 ? 3.875 -32.110 39.689 1.00 48.91 85 ARG A O 1
ATOM 684 N N . ASN A 1 86 ? 2.583 -31.483 41.394 1.00 45.91 86 ASN A N 1
ATOM 685 C CA . ASN A 1 86 ? 2.634 -32.798 42.068 1.00 45.91 86 ASN A CA 1
ATOM 686 C C . ASN A 1 86 ? 1.273 -33.447 42.401 1.00 45.91 86 ASN A C 1
ATOM 688 O O . ASN A 1 86 ? 1.097 -34.016 43.478 1.00 45.91 86 ASN A O 1
ATOM 692 N N . LYS A 1 87 ? 0.308 -33.451 41.472 1.00 40.88 87 LYS A N 1
ATOM 693 C CA . LYS A 1 87 ? -0.885 -34.317 41.590 1.00 40.88 87 LYS A CA 1
ATOM 694 C C . LYS A 1 87 ? -1.104 -35.167 40.344 1.00 40.88 87 LYS A C 1
ATOM 696 O O . LYS A 1 87 ? -1.734 -34.746 39.381 1.00 40.88 87 LYS A O 1
ATOM 701 N N . THR A 1 88 ? -0.641 -36.411 40.392 1.00 44.12 88 THR A N 1
ATOM 702 C CA . THR A 1 88 ? -1.152 -37.476 39.523 1.00 44.12 88 THR A CA 1
ATOM 703 C C . THR A 1 88 ? -2.517 -37.928 40.041 1.00 44.12 88 THR A C 1
ATOM 705 O O . THR A 1 88 ? -2.618 -38.414 41.167 1.00 44.12 88 THR A O 1
ATOM 708 N N . VAL A 1 89 ? -3.564 -37.773 39.227 1.00 48.50 89 VAL A N 1
ATOM 709 C CA . VAL A 1 89 ? -4.938 -38.214 39.520 1.00 48.50 89 VAL A CA 1
ATOM 710 C C . VAL A 1 89 ? -5.407 -39.144 38.399 1.00 48.50 89 VAL A C 1
ATOM 712 O O . VAL A 1 89 ? -5.094 -38.917 37.232 1.00 48.50 89 VAL A O 1
ATOM 715 N N . LEU A 1 90 ? -6.164 -40.188 38.748 1.00 43.25 90 LEU A N 1
ATOM 716 C CA . LEU A 1 90 ? -6.886 -41.033 37.792 1.00 43.25 90 LEU A CA 1
ATOM 717 C C . LEU A 1 90 ? -7.795 -40.160 36.913 1.00 43.25 90 LEU A C 1
ATOM 719 O O . LEU A 1 90 ? -8.746 -39.554 37.403 1.00 43.25 90 LEU A O 1
ATOM 723 N N . ALA A 1 91 ? -7.496 -40.085 35.616 1.00 36.78 91 ALA A N 1
ATOM 724 C CA . ALA A 1 91 ? -8.205 -39.216 34.686 1.00 36.78 91 ALA A CA 1
ATOM 725 C C . ALA A 1 91 ? -9.220 -40.009 33.860 1.00 36.78 91 ALA A C 1
ATOM 727 O O . ALA A 1 91 ? -8.875 -40.922 33.112 1.00 36.78 91 ALA A O 1
ATOM 728 N N . THR A 1 92 ? -10.488 -39.620 33.961 1.00 38.41 92 THR A N 1
ATOM 729 C CA . THR A 1 92 ? -11.511 -40.025 32.993 1.00 38.41 92 THR A CA 1
ATOM 730 C C . THR A 1 92 ? -11.435 -39.063 31.811 1.00 38.41 92 THR A C 1
ATOM 732 O O . THR A 1 92 ? -11.605 -37.857 31.996 1.00 38.41 92 THR A O 1
ATOM 735 N N . ARG A 1 93 ? -11.180 -39.561 30.596 1.00 35.84 93 ARG A N 1
ATOM 736 C CA . ARG A 1 93 ? -11.182 -38.716 29.394 1.00 35.84 93 ARG A CA 1
ATOM 737 C C . ARG A 1 93 ? -12.624 -38.521 28.931 1.00 35.84 93 ARG A C 1
ATOM 739 O O . ARG A 1 93 ? -13.187 -39.380 28.264 1.00 35.84 93 ARG A O 1
ATOM 746 N N . ARG A 1 94 ? -13.238 -37.405 29.324 1.00 39.97 94 ARG A N 1
ATOM 747 C CA . ARG A 1 94 ? -14.508 -36.960 28.738 1.00 39.97 94 ARG A CA 1
ATOM 748 C C . ARG A 1 94 ? -14.205 -36.190 27.462 1.00 39.97 94 ARG A C 1
ATOM 750 O O . ARG A 1 94 ? -13.453 -35.220 27.496 1.00 39.97 94 ARG A O 1
ATOM 757 N N . TYR A 1 95 ? -14.788 -36.625 26.354 1.00 37.28 95 TYR A N 1
ATOM 758 C CA . TYR A 1 95 ? -14.832 -35.827 25.139 1.00 37.28 95 TYR A CA 1
ATOM 759 C C . TYR A 1 95 ? -16.069 -34.939 25.244 1.00 37.28 95 TYR A C 1
ATOM 761 O O . TYR A 1 95 ? -17.194 -35.419 25.149 1.00 37.28 95 TYR A O 1
ATOM 769 N N . GLN A 1 96 ? -15.852 -33.659 25.531 1.00 41.44 96 GLN A N 1
ATOM 770 C CA . GLN A 1 96 ? -16.876 -32.636 25.368 1.00 41.44 96 GLN A CA 1
ATOM 771 C C . GLN A 1 96 ? -16.600 -31.947 24.040 1.00 41.44 96 GLN A C 1
ATOM 773 O O . GLN A 1 96 ? -15.582 -31.272 23.890 1.00 41.44 96 GLN A O 1
ATOM 778 N N . THR A 1 97 ? -17.484 -32.139 23.070 1.00 42.53 97 THR A N 1
ATOM 779 C CA . THR A 1 97 ? -17.520 -31.287 21.885 1.00 42.53 97 THR A CA 1
ATOM 780 C C . THR A 1 97 ? -18.315 -30.047 22.260 1.00 42.53 97 THR A C 1
ATOM 782 O O . THR A 1 97 ? -19.503 -30.125 22.566 1.00 42.53 97 THR A O 1
ATOM 785 N N . GLN A 1 98 ? -17.624 -28.910 22.322 1.00 39.91 98 GLN A N 1
ATOM 786 C CA . GLN A 1 98 ? -18.246 -27.606 22.512 1.00 39.91 98 GLN A CA 1
ATOM 787 C C . GLN A 1 98 ? -18.424 -26.969 21.141 1.00 39.91 98 GLN A C 1
ATOM 789 O O . GLN A 1 98 ? -17.454 -26.805 20.399 1.00 39.91 98 GLN A O 1
ATOM 794 N N . THR A 1 99 ? -19.653 -26.601 20.806 1.00 39.34 99 THR A N 1
ATOM 795 C CA . THR A 1 99 ? -19.923 -25.728 19.664 1.00 39.34 99 THR A CA 1
ATOM 796 C C . THR A 1 99 ? -20.308 -24.366 20.208 1.00 39.34 99 THR A C 1
ATOM 798 O O . THR A 1 99 ? -21.251 -24.252 20.989 1.00 39.34 99 THR A O 1
ATOM 801 N N . VAL A 1 100 ? -19.554 -23.340 19.815 1.00 45.72 100 VAL A N 1
ATOM 802 C CA . VAL A 1 100 ? -19.866 -21.951 20.147 1.00 45.72 100 VAL A CA 1
ATOM 803 C C . VAL A 1 100 ? -20.708 -21.384 19.015 1.00 45.72 100 VAL A C 1
ATOM 805 O O . VAL A 1 100 ? -20.231 -21.261 17.887 1.00 45.72 100 VAL A O 1
ATOM 808 N N . VAL A 1 101 ? -21.966 -21.067 19.309 1.00 50.16 101 VAL A N 1
ATOM 809 C CA . VAL A 1 101 ? -22.873 -20.403 18.370 1.00 50.16 101 VAL A CA 1
ATOM 810 C C . VAL A 1 101 ? -23.020 -18.955 18.812 1.00 50.16 101 VAL A C 1
ATOM 812 O O . VAL A 1 101 ? -23.334 -18.680 19.965 1.00 50.16 101 VAL A O 1
ATOM 815 N N . MET A 1 102 ? -22.767 -18.018 17.905 1.00 54.34 102 MET A N 1
ATOM 816 C CA . MET A 1 102 ? -22.943 -16.594 18.179 1.00 54.34 102 MET A CA 1
ATOM 817 C C . MET A 1 102 ? -24.417 -16.233 17.987 1.00 54.34 102 MET A C 1
ATOM 819 O O . MET A 1 102 ? -24.906 -16.246 16.856 1.00 54.34 102 MET A O 1
ATOM 823 N N . VAL A 1 103 ? -25.122 -15.923 19.074 1.00 54.28 103 VAL A N 1
ATOM 824 C CA . VAL A 1 103 ? -26.560 -15.612 19.036 1.00 54.28 103 VAL A CA 1
ATOM 825 C C . VAL A 1 103 ? -26.773 -14.118 19.292 1.00 54.28 103 VAL A C 1
ATOM 827 O O . VAL A 1 103 ? -26.138 -13.569 20.197 1.00 54.28 103 VAL A O 1
ATOM 830 N N . PRO A 1 104 ? -27.627 -13.429 18.506 1.00 57.44 104 PRO A N 1
ATOM 831 C CA . PRO A 1 104 ? -27.970 -12.034 18.762 1.00 57.44 104 PRO A CA 1
ATOM 832 C C . PRO A 1 104 ? -28.733 -11.926 20.080 1.00 57.44 104 PRO A C 1
ATOM 834 O O . PRO A 1 104 ? -29.866 -12.388 20.191 1.00 57.44 104 PRO A O 1
ATOM 837 N N . THR A 1 105 ? -28.103 -11.327 21.086 1.00 55.00 105 THR A N 1
ATOM 838 C CA . THR A 1 105 ? -28.670 -11.226 22.435 1.00 55.00 105 THR A CA 1
ATOM 839 C C . THR A 1 105 ? -29.544 -9.988 22.605 1.00 55.00 105 THR A C 1
ATOM 841 O O . THR A 1 105 ? -30.512 -10.028 23.362 1.00 55.00 105 THR A O 1
ATOM 844 N N . PHE A 1 106 ? -29.255 -8.897 21.887 1.00 56.50 106 PHE A N 1
ATOM 845 C CA . PHE A 1 106 ? -30.047 -7.666 21.924 1.00 56.50 106 PHE A CA 1
ATOM 846 C C . PHE A 1 106 ? -29.762 -6.752 20.723 1.00 56.50 106 PHE A C 1
ATOM 848 O O . PHE A 1 106 ? -28.647 -6.718 20.199 1.00 56.50 106 PHE A O 1
ATOM 855 N N . VAL A 1 107 ? -30.777 -5.984 20.306 1.00 54.59 107 VAL A N 1
ATOM 856 C CA . VAL A 1 107 ? -30.617 -4.834 19.403 1.00 54.59 107 VAL A CA 1
ATOM 857 C C . VAL A 1 107 ? -30.344 -3.614 20.274 1.00 54.59 107 VAL A C 1
ATOM 859 O O . VAL A 1 107 ? -31.151 -3.298 21.147 1.00 54.59 107 VAL A O 1
ATOM 862 N N . TYR A 1 108 ? -29.222 -2.938 20.052 1.00 59.16 108 TYR A N 1
ATOM 863 C CA . TYR A 1 108 ? -28.867 -1.713 20.762 1.00 59.16 108 TYR A CA 1
ATOM 864 C C . TYR A 1 108 ? -28.529 -0.590 19.789 1.00 59.16 108 TYR A C 1
ATOM 866 O O . TYR A 1 108 ? -28.370 -0.771 18.581 1.00 59.16 108 TYR A O 1
ATOM 874 N N . VAL A 1 109 ? -28.475 0.600 20.363 1.00 56.16 109 VAL A N 1
ATOM 875 C CA . VAL A 1 109 ? -28.109 1.844 19.715 1.00 56.16 109 VAL A CA 1
ATOM 876 C C . VAL A 1 109 ? -26.626 2.081 19.966 1.00 56.16 109 VAL A C 1
ATOM 878 O O . VAL A 1 109 ? -26.196 2.104 21.115 1.00 56.16 109 VAL A O 1
ATOM 881 N N . VAL A 1 110 ? -25.857 2.254 18.897 1.00 62.03 110 VAL A N 1
ATOM 882 C CA . VAL A 1 110 ? -24.419 2.517 18.964 1.00 62.03 110 VAL A CA 1
ATOM 883 C C . VAL A 1 110 ? -24.155 3.984 18.674 1.00 62.03 110 VAL A C 1
ATOM 885 O O . VAL A 1 110 ? -24.735 4.528 17.734 1.00 62.03 110 VAL A O 1
ATOM 888 N N . GLU A 1 111 ? -23.273 4.612 19.450 1.00 63.94 111 GLU A N 1
ATOM 889 C CA . GLU A 1 111 ? -22.881 6.004 19.239 1.00 63.94 111 GLU A CA 1
ATOM 890 C C . GLU A 1 111 ? -21.662 6.085 18.314 1.00 63.94 111 GLU A C 1
ATOM 892 O O . GLU A 1 111 ? -20.587 5.549 18.607 1.00 63.94 111 GLU A O 1
ATOM 897 N N . VAL A 1 112 ? -21.809 6.775 17.181 1.00 68.31 112 VAL A N 1
ATOM 898 C CA . VAL A 1 112 ? -20.673 7.066 16.298 1.00 68.31 112 VAL A CA 1
ATOM 899 C C . VAL A 1 112 ? -19.787 8.116 16.966 1.00 68.31 112 VAL A C 1
ATOM 901 O O . VAL A 1 112 ? -20.204 9.252 17.196 1.00 68.31 112 VAL A O 1
ATOM 904 N N . LYS A 1 113 ? -18.542 7.736 17.268 1.00 67.75 113 LYS A N 1
ATOM 905 C CA . LYS A 1 113 ? -17.608 8.570 18.038 1.00 67.75 113 LYS A CA 1
ATOM 906 C C . LYS A 1 113 ? -17.017 9.714 17.219 1.00 67.75 113 LYS A C 1
ATOM 908 O O . LYS A 1 113 ? -16.561 10.703 17.788 1.00 67.75 113 LYS A O 1
ATOM 913 N N . TYR A 1 114 ? -17.008 9.587 15.900 1.00 77.25 114 TYR A N 1
ATOM 914 C CA . TYR A 1 114 ? -16.258 10.464 15.015 1.00 77.25 114 TYR A CA 1
ATOM 915 C C . TYR A 1 114 ? -17.119 11.006 13.875 1.00 77.25 114 TYR A C 1
ATOM 917 O O . TYR A 1 114 ? -18.015 10.324 13.385 1.00 77.25 114 TYR A O 1
ATOM 925 N N . GLN A 1 115 ? -16.835 12.233 13.448 1.00 71.38 115 GLN A N 1
ATOM 926 C CA . GLN A 1 115 ? -17.452 12.842 12.271 1.00 71.38 115 GLN A CA 1
ATOM 927 C C . GLN A 1 115 ? -16.529 12.725 11.062 1.00 71.38 115 GLN A C 1
ATOM 929 O O . GLN A 1 115 ? -15.306 12.804 11.179 1.00 71.38 115 GLN A O 1
ATOM 934 N N . LEU A 1 116 ? -17.152 12.560 9.900 1.00 73.38 116 LEU A N 1
ATOM 935 C CA . LEU A 1 116 ? -16.531 12.718 8.590 1.00 73.38 116 LEU A CA 1
ATOM 936 C C . LEU A 1 116 ? -16.741 14.170 8.100 1.00 73.38 116 LEU A C 1
ATOM 938 O O . LEU A 1 116 ? -17.678 14.823 8.573 1.00 73.38 116 LEU A O 1
ATOM 942 N N . PRO A 1 117 ? -15.925 14.694 7.161 1.00 77.38 117 PRO A N 1
ATOM 943 C CA . PRO A 1 117 ? -14.903 14.013 6.354 1.00 77.38 117 PRO A CA 1
ATOM 944 C C . PRO A 1 117 ? -13.588 13.728 7.092 1.00 77.38 117 PRO A C 1
ATOM 946 O O . PRO A 1 117 ? -13.299 14.299 8.143 1.00 77.38 117 PRO A O 1
ATOM 949 N N . ILE A 1 118 ? -12.781 12.840 6.505 1.00 83.44 118 ILE A N 1
ATOM 950 C CA . ILE A 1 118 ? -11.403 12.577 6.936 1.00 83.44 118 ILE A CA 1
ATOM 951 C C . ILE A 1 118 ? -10.565 13.844 6.749 1.00 83.44 118 ILE A C 1
ATOM 953 O O . ILE A 1 118 ? -10.556 14.452 5.681 1.00 83.44 118 ILE A O 1
ATOM 957 N N . ASN A 1 119 ? -9.811 14.213 7.779 1.00 86.75 119 ASN A N 1
ATOM 958 C CA . ASN A 1 119 ? -8.855 15.305 7.717 1.00 86.75 119 ASN A CA 1
ATOM 959 C C . ASN A 1 119 ? -7.532 14.828 7.095 1.00 86.75 119 ASN A C 1
ATOM 961 O O . ASN A 1 119 ? -6.715 14.202 7.776 1.00 86.75 119 ASN A O 1
ATOM 965 N N . ALA A 1 120 ? -7.295 15.174 5.825 1.00 85.88 120 ALA A N 1
ATOM 966 C CA . ALA A 1 120 ? -6.072 14.826 5.093 1.00 85.88 120 ALA A CA 1
ATOM 967 C C . ALA A 1 120 ? -4.784 15.292 5.800 1.00 85.88 120 ALA A C 1
ATOM 969 O O . ALA A 1 120 ? -3.781 14.584 5.779 1.00 85.88 120 ALA A O 1
ATOM 970 N N . SER A 1 121 ? -4.817 16.425 6.518 1.00 85.88 121 SER A N 1
ATOM 971 C CA . SER A 1 121 ? -3.653 16.918 7.277 1.00 85.88 121 SER A CA 1
ATOM 972 C C . SER A 1 121 ? -3.234 16.000 8.435 1.00 85.88 121 SER A C 1
ATOM 974 O O . SER A 1 121 ? -2.108 16.098 8.921 1.00 85.88 121 SER A O 1
ATOM 976 N N . GLY A 1 122 ? -4.117 15.089 8.861 1.00 86.44 122 GLY A N 1
ATOM 977 C CA . GLY A 1 122 ? -3.815 14.053 9.845 1.00 86.44 122 GLY A CA 1
ATOM 978 C C . GLY A 1 122 ? -2.968 12.899 9.297 1.00 86.44 122 GLY A C 1
ATOM 979 O O . GLY A 1 122 ? -2.460 12.109 10.099 1.00 86.44 122 GLY A O 1
ATOM 980 N N . ILE A 1 123 ? -2.807 12.800 7.970 1.00 89.44 123 ILE A N 1
ATOM 981 C CA . ILE A 1 123 ? -1.896 11.867 7.295 1.00 89.44 123 ILE A CA 1
ATOM 982 C C . ILE A 1 123 ? -0.516 12.536 7.194 1.00 89.44 123 ILE A C 1
ATOM 984 O O . ILE A 1 123 ? -0.435 13.670 6.718 1.00 89.44 123 ILE A O 1
ATOM 988 N N . PRO A 1 124 ? 0.584 11.888 7.623 1.00 84.94 124 PRO A N 1
ATOM 989 C CA . PRO A 1 124 ? 1.910 12.495 7.534 1.00 84.94 124 PRO A CA 1
ATOM 990 C C . PRO A 1 124 ? 2.338 12.728 6.079 1.00 84.94 124 PRO A C 1
ATOM 992 O O . PRO A 1 124 ? 2.477 11.779 5.321 1.00 84.94 124 PRO A O 1
ATOM 995 N N . HIS A 1 125 ? 2.574 13.980 5.694 1.00 78.94 125 HIS A N 1
ATOM 996 C CA . HIS A 1 125 ? 2.867 14.375 4.307 1.00 78.94 125 HIS A CA 1
ATOM 997 C C . HIS A 1 125 ? 4.063 15.341 4.218 1.00 78.94 125 HIS A C 1
ATOM 999 O O . HIS A 1 125 ? 4.195 16.116 3.275 1.00 78.94 125 HIS A O 1
ATOM 1005 N N . SER A 1 126 ? 4.956 15.327 5.212 1.00 77.12 126 SER A N 1
ATOM 1006 C CA . SER A 1 126 ? 6.182 16.134 5.212 1.00 77.12 126 SER A CA 1
ATOM 1007 C C . SER A 1 126 ? 7.408 15.287 5.539 1.00 77.12 126 SER A C 1
ATOM 1009 O O . SER A 1 126 ? 7.309 14.267 6.219 1.00 77.12 126 SER A O 1
ATOM 1011 N N . PHE A 1 127 ? 8.595 15.741 5.129 1.00 69.12 127 PHE A N 1
ATOM 1012 C CA . PHE A 1 127 ? 9.854 15.067 5.473 1.00 69.12 127 PHE A CA 1
ATOM 1013 C C . PHE A 1 127 ? 10.023 14.867 6.987 1.00 69.12 127 PHE A C 1
ATOM 1015 O O . PHE A 1 127 ? 10.435 13.793 7.417 1.00 69.12 127 PHE A O 1
ATOM 1022 N N . SER A 1 128 ? 9.661 15.869 7.794 1.00 70.38 128 SER A N 1
ATOM 1023 C CA . SER A 1 128 ? 9.778 15.827 9.258 1.00 70.38 128 SER A CA 1
ATOM 1024 C C . SER A 1 128 ? 8.760 14.916 9.947 1.00 70.38 128 SER A C 1
ATOM 1026 O O . SER A 1 128 ? 8.945 14.587 11.114 1.00 70.38 128 SER A O 1
ATOM 1028 N N . SER A 1 129 ? 7.693 14.521 9.248 1.00 71.94 129 SER A N 1
ATOM 1029 C CA . SER A 1 129 ? 6.648 13.629 9.764 1.00 71.94 129 SER A CA 1
ATOM 1030 C C . SER A 1 129 ? 6.627 12.259 9.075 1.00 71.94 129 SER A C 1
ATOM 1032 O O . SER A 1 129 ? 5.819 11.407 9.442 1.00 71.94 129 SER A O 1
ATOM 1034 N N . SER A 1 130 ? 7.516 12.032 8.100 1.00 70.81 130 SER A N 1
ATOM 1035 C CA . SER A 1 130 ? 7.605 10.767 7.372 1.00 70.81 130 SER A CA 1
ATOM 1036 C C . SER A 1 130 ? 7.869 9.591 8.318 1.00 70.81 130 SER A C 1
ATOM 1038 O O . SER A 1 130 ? 8.627 9.689 9.283 1.00 70.81 130 SER A O 1
ATOM 1040 N N . THR A 1 131 ? 7.200 8.472 8.054 1.00 83.06 131 THR A N 1
ATOM 1041 C CA . THR A 1 131 ? 7.295 7.241 8.844 1.00 83.06 131 THR A CA 1
ATOM 1042 C C . THR A 1 131 ? 7.194 6.027 7.927 1.00 83.06 131 THR A C 1
ATOM 1044 O O . THR A 1 131 ? 6.566 6.097 6.873 1.00 83.06 131 THR A O 1
ATOM 1047 N N . TYR A 1 132 ? 7.775 4.909 8.356 1.00 85.94 132 TYR A N 1
ATOM 1048 C CA . TYR A 1 132 ? 7.707 3.613 7.679 1.00 85.94 132 TYR A CA 1
ATOM 1049 C C . TYR A 1 132 ? 6.705 2.651 8.345 1.00 85.94 132 TYR A C 1
ATOM 1051 O O . TYR A 1 132 ? 6.577 1.504 7.921 1.00 85.94 132 TYR A O 1
ATOM 1059 N N . ASP A 1 133 ? 5.987 3.094 9.387 1.00 86.12 133 ASP A N 1
ATOM 1060 C CA . ASP A 1 133 ? 5.133 2.230 10.221 1.00 86.12 133 ASP A CA 1
ATOM 1061 C C . ASP A 1 133 ? 4.119 1.422 9.403 1.00 86.12 133 ASP A C 1
ATOM 1063 O O . ASP A 1 133 ? 3.892 0.246 9.675 1.00 86.12 133 ASP A O 1
ATOM 1067 N N . HIS A 1 134 ? 3.535 2.026 8.367 1.00 90.69 134 HIS A N 1
ATOM 1068 C CA . HIS A 1 134 ? 2.541 1.374 7.515 1.00 90.69 134 HIS A CA 1
ATOM 1069 C C . HIS A 1 134 ? 3.117 0.173 6.752 1.00 90.69 134 HIS A C 1
ATOM 1071 O O . HIS A 1 134 ? 2.450 -0.857 6.645 1.00 90.69 134 HIS A O 1
ATOM 1077 N N . PHE A 1 135 ? 4.372 0.259 6.298 1.00 88.81 135 PHE A N 1
ATOM 1078 C CA . PHE A 1 135 ? 5.062 -0.868 5.677 1.00 88.81 135 PHE A CA 1
ATOM 1079 C C . PHE A 1 135 ? 5.420 -1.946 6.698 1.00 88.81 135 PHE A C 1
ATOM 1081 O O . PHE A 1 135 ? 5.252 -3.126 6.400 1.00 88.81 135 PHE A O 1
ATOM 1088 N N . TYR A 1 136 ? 5.845 -1.581 7.911 1.00 87.19 136 TYR A N 1
ATOM 1089 C CA . TYR A 1 136 ? 6.140 -2.565 8.960 1.00 87.19 136 TYR A CA 1
ATOM 1090 C C . TYR A 1 136 ? 4.893 -3.301 9.455 1.00 87.19 136 TYR A C 1
ATOM 1092 O O . TYR A 1 136 ? 4.943 -4.511 9.667 1.00 87.19 136 TYR A O 1
ATOM 1100 N N . VAL A 1 137 ? 3.759 -2.608 9.588 1.00 88.88 137 VAL A N 1
ATOM 1101 C CA . VAL A 1 137 ? 2.474 -3.236 9.926 1.00 88.88 137 VAL A CA 1
ATOM 1102 C C . VAL A 1 137 ? 2.040 -4.193 8.815 1.00 88.88 137 VAL A C 1
ATOM 1104 O O . VAL A 1 137 ? 1.704 -5.341 9.107 1.00 88.88 137 VAL A O 1
ATOM 1107 N N . ALA A 1 138 ? 2.102 -3.765 7.548 1.00 91.75 138 ALA A N 1
ATOM 1108 C CA . ALA A 1 138 ? 1.772 -4.620 6.407 1.00 91.75 138 ALA A CA 1
ATOM 1109 C C . ALA A 1 138 ? 2.692 -5.850 6.329 1.00 91.75 138 ALA A C 1
ATOM 1111 O O . ALA A 1 138 ? 2.216 -6.974 6.186 1.00 91.75 138 ALA A O 1
ATOM 1112 N N . MET A 1 139 ? 4.002 -5.650 6.489 1.00 89.94 139 MET A N 1
ATOM 1113 C CA . MET A 1 139 ? 5.016 -6.704 6.509 1.00 89.94 139 MET A CA 1
ATOM 1114 C C . MET A 1 139 ? 4.768 -7.707 7.632 1.00 89.94 139 MET A C 1
ATOM 1116 O O . MET A 1 139 ? 4.759 -8.910 7.383 1.00 89.94 139 MET A O 1
ATOM 1120 N N . SER A 1 140 ? 4.550 -7.231 8.858 1.00 86.00 140 SER A N 1
ATOM 1121 C CA . SER A 1 140 ? 4.284 -8.086 10.017 1.00 86.00 140 SER A CA 1
ATOM 1122 C C . SER A 1 140 ? 3.006 -8.903 9.823 1.00 86.00 140 SER A C 1
ATOM 1124 O O . SER A 1 140 ? 2.977 -10.100 10.109 1.00 86.00 140 SER A O 1
ATOM 1126 N N . ASN A 1 141 ? 1.953 -8.285 9.288 1.00 92.44 141 ASN A N 1
ATOM 1127 C CA . ASN A 1 141 ? 0.710 -8.988 9.016 1.00 92.44 141 ASN A CA 1
ATOM 1128 C C . ASN A 1 141 ? 0.886 -10.062 7.924 1.00 92.44 141 ASN A C 1
ATOM 1130 O O . ASN A 1 141 ? 0.451 -11.194 8.124 1.00 92.44 141 ASN A O 1
ATOM 1134 N N . LEU A 1 142 ? 1.577 -9.747 6.825 1.00 88.31 142 LEU A N 1
ATOM 1135 C CA . LEU A 1 142 ? 1.811 -10.682 5.719 1.00 88.31 142 LEU A CA 1
ATOM 1136 C C . LEU A 1 142 ? 2.739 -11.845 6.093 1.00 88.31 142 LEU A C 1
ATOM 1138 O O . LEU A 1 142 ? 2.500 -12.975 5.681 1.00 88.31 142 LEU A O 1
ATOM 1142 N N . THR A 1 143 ? 3.793 -11.584 6.866 1.00 84.44 143 THR A N 1
ATOM 1143 C CA . THR A 1 143 ? 4.844 -12.581 7.147 1.00 84.44 143 THR A CA 1
ATOM 1144 C C . THR A 1 143 ? 4.636 -13.344 8.453 1.00 84.44 143 THR A C 1
ATOM 1146 O O . THR A 1 143 ? 5.044 -14.498 8.555 1.00 84.44 143 THR A O 1
ATOM 1149 N N . ALA A 1 144 ? 4.000 -12.727 9.451 1.00 84.06 144 ALA A N 1
ATOM 1150 C CA . ALA A 1 144 ? 3.815 -13.306 10.781 1.00 84.06 144 ALA A CA 1
ATOM 1151 C C . ALA A 1 144 ? 2.340 -13.445 11.192 1.00 84.06 144 ALA A C 1
ATOM 1153 O O . ALA A 1 144 ? 2.060 -13.875 12.310 1.00 84.06 144 ALA A O 1
ATOM 1154 N N . GLY A 1 145 ? 1.390 -13.092 10.317 1.00 86.06 145 GLY A N 1
ATOM 1155 C CA . GLY A 1 145 ? -0.042 -13.220 10.599 1.00 86.06 145 GLY A CA 1
ATOM 1156 C C . GLY A 1 145 ? -0.521 -12.325 11.742 1.00 86.06 145 GLY A C 1
ATOM 1157 O O . GLY A 1 145 ? -1.535 -12.622 12.374 1.00 86.06 145 GLY A O 1
ATOM 1158 N N . THR A 1 146 ? 0.208 -11.248 12.057 1.00 86.62 146 THR A N 1
ATOM 1159 C CA . THR A 1 146 ? -0.203 -10.330 13.124 1.00 86.62 146 THR A CA 1
ATOM 1160 C C . THR A 1 146 ? -1.498 -9.617 12.747 1.00 86.62 146 THR A C 1
ATOM 1162 O O . THR A 1 146 ? -1.656 -9.264 11.578 1.00 86.62 146 THR A O 1
ATOM 1165 N N . PRO A 1 147 ? -2.408 -9.335 13.694 1.00 86.88 147 PRO A N 1
ATOM 1166 C CA . PRO A 1 147 ? -3.632 -8.601 13.391 1.00 86.88 147 PRO A CA 1
ATOM 1167 C C . PRO A 1 147 ? -3.354 -7.243 12.734 1.00 86.88 147 PRO A C 1
ATOM 1169 O O . PRO A 1 147 ? -2.371 -6.576 13.068 1.00 86.88 147 PRO A O 1
ATOM 1172 N N . LEU A 1 148 ? -4.229 -6.835 11.813 1.00 91.38 148 LEU A N 1
ATOM 1173 C CA . LEU A 1 148 ? -4.243 -5.467 11.296 1.00 91.38 148 LEU A CA 1
ATOM 1174 C C . LEU A 1 148 ? -4.683 -4.483 12.399 1.00 91.38 148 LEU A C 1
ATOM 1176 O O . LEU A 1 148 ? -5.256 -4.911 13.407 1.00 91.38 148 LEU A O 1
ATOM 1180 N N . PRO A 1 149 ? -4.413 -3.173 12.242 1.00 92.56 149 PRO A N 1
ATOM 1181 C CA . PRO A 1 149 ? -4.886 -2.162 13.179 1.00 92.56 149 PRO A CA 1
ATOM 1182 C C . PRO A 1 149 ? -6.391 -2.276 13.446 1.00 92.56 149 PRO A C 1
ATOM 1184 O O . PRO A 1 149 ? -7.169 -2.675 12.576 1.00 92.56 149 PRO A O 1
ATOM 1187 N N . ALA A 1 150 ? -6.816 -1.893 14.649 1.00 91.06 150 ALA A N 1
ATOM 1188 C CA . ALA A 1 150 ? -8.237 -1.819 14.961 1.00 91.06 150 ALA A CA 1
ATOM 1189 C C . ALA A 1 150 ? -8.974 -0.972 13.911 1.00 91.06 150 ALA A C 1
ATOM 1191 O O . ALA A 1 150 ? -8.440 0.023 13.416 1.00 91.06 150 ALA A O 1
ATOM 1192 N N . TRP A 1 151 ? -10.205 -1.372 13.607 1.00 93.69 151 TRP A N 1
ATOM 1193 C CA . TRP A 1 151 ? -11.076 -0.743 12.622 1.00 93.69 151 TRP A CA 1
ATOM 1194 C C . TRP A 1 151 ? -10.562 -0.836 11.186 1.00 93.69 151 TRP A C 1
ATOM 1196 O O . TRP A 1 151 ? -10.919 -0.011 10.352 1.00 93.69 151 TRP A O 1
ATOM 1206 N N . THR A 1 152 ? -9.739 -1.837 10.878 1.00 95.81 152 THR A N 1
ATOM 1207 C CA . THR A 1 152 ? -9.273 -2.095 9.512 1.00 95.81 152 THR A CA 1
ATOM 1208 C C . THR A 1 152 ? -9.410 -3.563 9.140 1.00 95.81 152 THR A C 1
ATOM 1210 O O . THR A 1 152 ? -9.312 -4.445 9.994 1.00 95.81 152 THR A O 1
ATOM 1213 N N . ASP A 1 153 ? -9.630 -3.815 7.854 1.00 95.25 153 ASP A N 1
ATOM 1214 C CA . ASP A 1 153 ? -9.402 -5.112 7.225 1.00 95.25 153 ASP A CA 1
ATOM 1215 C C . ASP A 1 153 ? -8.436 -4.962 6.036 1.00 95.25 153 ASP A C 1
ATOM 1217 O O . ASP A 1 153 ? -7.701 -3.980 5.934 1.00 95.25 153 ASP A O 1
ATOM 1221 N N . GLU A 1 154 ? -8.388 -5.951 5.143 1.00 94.19 154 GLU A N 1
ATOM 1222 C CA . GLU A 1 154 ? -7.473 -5.943 3.998 1.00 94.19 154 GLU A CA 1
ATOM 1223 C C . GLU A 1 154 ? -7.715 -4.808 2.995 1.00 94.19 154 GLU A C 1
ATOM 1225 O O . GLU A 1 154 ? -6.831 -4.531 2.187 1.00 94.19 154 GLU A O 1
ATOM 1230 N N . ARG A 1 155 ? -8.894 -4.174 3.004 1.00 95.62 155 ARG A N 1
ATOM 1231 C CA . ARG A 1 155 ? -9.299 -3.179 1.997 1.00 95.62 155 ARG A CA 1
ATOM 1232 C C . ARG A 1 155 ? -9.859 -1.894 2.591 1.00 95.62 155 ARG A C 1
ATOM 1234 O O . ARG A 1 155 ? -9.732 -0.845 1.968 1.00 95.62 155 ARG A O 1
ATOM 1241 N N . PHE A 1 156 ? -10.499 -1.968 3.751 1.00 96.12 156 PHE A N 1
ATOM 1242 C CA . PHE A 1 156 ? -11.282 -0.879 4.313 1.00 96.12 156 PHE A CA 1
ATOM 1243 C C . PHE A 1 156 ? -10.775 -0.454 5.683 1.00 96.12 156 PHE A C 1
ATOM 1245 O O . PHE A 1 156 ? -10.409 -1.267 6.532 1.00 96.12 156 PHE A O 1
ATOM 1252 N N . PHE A 1 157 ? -10.853 0.851 5.909 1.00 95.19 157 PHE A N 1
ATOM 1253 C CA . PHE A 1 157 ? -10.907 1.459 7.225 1.00 95.19 157 PHE A CA 1
ATOM 1254 C C . PHE A 1 157 ? -12.370 1.740 7.589 1.00 95.19 157 PHE A C 1
ATOM 1256 O O . PHE A 1 157 ? -13.114 2.304 6.791 1.00 95.19 157 PHE A O 1
ATOM 1263 N N . TYR A 1 158 ? -12.783 1.374 8.796 1.00 92.25 158 TYR A N 1
ATOM 1264 C CA . TYR A 1 158 ? -14.143 1.537 9.304 1.00 92.25 158 TYR A CA 1
ATOM 1265 C C . TYR A 1 158 ? -14.192 2.683 10.306 1.00 92.25 158 TYR A C 1
ATOM 1267 O O . TYR A 1 158 ? -13.347 2.765 11.196 1.00 92.25 158 TYR A O 1
ATOM 1275 N N . VAL A 1 159 ? -15.196 3.556 10.215 1.00 88.81 159 VAL A N 1
ATOM 1276 C CA . VAL A 1 159 ? -15.340 4.630 11.204 1.00 88.81 159 VAL A CA 1
ATOM 1277 C C . VAL A 1 159 ? -15.671 4.021 12.574 1.00 88.81 159 VAL A C 1
ATOM 1279 O O . VAL A 1 159 ? -16.668 3.297 12.691 1.00 88.81 159 VAL A O 1
ATOM 1282 N N . PRO A 1 160 ? -14.862 4.294 13.618 1.00 88.75 160 PRO A N 1
ATOM 1283 C CA . PRO A 1 160 ? -15.072 3.701 14.931 1.00 88.75 160 PRO A CA 1
ATOM 1284 C C . PRO A 1 160 ? -16.362 4.166 15.605 1.00 88.75 160 PRO A C 1
ATOM 1286 O O . PRO A 1 160 ? -16.753 5.336 15.522 1.00 88.75 160 PRO A O 1
ATOM 1289 N N . PHE A 1 161 ? -16.951 3.267 16.382 1.00 81.56 161 PHE A N 1
ATOM 1290 C CA . PHE A 1 161 ? -18.126 3.519 17.210 1.00 81.56 161 PHE A CA 1
ATOM 1291 C C . PHE A 1 161 ? -17.876 3.081 18.658 1.00 81.56 161 PHE A C 1
ATOM 1293 O O . PHE A 1 161 ? -16.978 2.279 18.924 1.00 81.56 161 PHE A O 1
ATOM 1300 N N . GLN A 1 162 ? -18.641 3.630 19.603 1.00 70.06 162 GLN A N 1
ATOM 1301 C CA . GLN A 1 162 ? -18.521 3.311 21.024 1.00 70.06 162 GLN A CA 1
ATOM 1302 C C . GLN A 1 162 ? -19.695 2.449 21.502 1.00 70.06 162 GLN A C 1
ATOM 1304 O O . GLN A 1 162 ? -20.848 2.698 21.153 1.00 70.06 162 GLN A O 1
ATOM 1309 N N . ASP A 1 163 ? -19.380 1.438 22.312 1.00 58.91 163 ASP A N 1
ATOM 1310 C CA . ASP A 1 163 ? -20.365 0.637 23.038 1.00 58.91 163 ASP A CA 1
ATOM 1311 C C . ASP A 1 163 ? -20.813 1.371 24.314 1.00 58.91 163 ASP A C 1
ATOM 1313 O O . ASP A 1 163 ? -19.991 1.945 25.037 1.00 58.91 163 ASP A O 1
ATOM 1317 N N . VAL A 1 164 ? -22.117 1.344 24.581 1.00 51.12 164 VAL A N 1
ATOM 1318 C CA . VAL A 1 164 ? -22.747 1.962 25.755 1.00 51.12 164 VAL A CA 1
ATOM 1319 C C . VAL A 1 164 ? -22.588 1.071 27.000 1.00 51.12 164 VAL A C 1
ATOM 1321 O O . VAL A 1 164 ? -22.673 1.587 28.113 1.00 51.12 164 VAL A O 1
ATOM 1324 N N . ASP A 1 165 ? -22.235 -0.219 26.865 1.00 50.12 165 ASP A N 1
ATOM 1325 C CA . ASP A 1 165 ? -22.101 -1.134 28.012 1.00 50.12 165 ASP A CA 1
ATOM 1326 C C . ASP A 1 165 ? -20.802 -1.969 28.034 1.00 50.12 165 ASP A C 1
ATOM 1328 O O . ASP A 1 165 ? -20.766 -3.176 27.803 1.00 50.12 165 ASP A O 1
ATOM 1332 N N . SER A 1 166 ? -19.714 -1.342 28.492 1.00 50.59 166 SER A N 1
ATOM 1333 C CA . SER A 1 166 ? -18.387 -1.951 28.719 1.00 50.59 166 SER A CA 1
ATOM 1334 C C . SER A 1 166 ? -18.308 -3.007 29.839 1.00 50.59 166 SER A C 1
ATOM 1336 O O . SER A 1 166 ? -17.214 -3.417 30.233 1.00 50.59 166 SER A O 1
ATOM 1338 N N . ARG A 1 167 ? -19.438 -3.457 30.401 1.00 49.25 167 ARG A N 1
ATOM 1339 C CA . ARG A 1 167 ? -19.445 -4.221 31.661 1.00 49.25 167 ARG A CA 1
ATOM 1340 C C . ARG A 1 167 ? -19.212 -5.728 31.504 1.00 49.25 167 ARG A C 1
ATOM 1342 O O . ARG A 1 167 ? -18.813 -6.343 32.482 1.00 49.25 167 ARG A O 1
ATOM 1349 N N . ASN A 1 168 ? -19.376 -6.310 30.307 1.00 53.09 168 ASN A N 1
ATOM 1350 C CA . ASN A 1 168 ? -19.255 -7.764 30.061 1.00 53.09 168 ASN A CA 1
ATOM 1351 C C . ASN A 1 168 ? -18.507 -8.093 28.741 1.00 53.09 168 ASN A C 1
ATOM 1353 O O . ASN A 1 168 ? -19.005 -8.837 27.901 1.00 53.09 168 ASN A O 1
ATOM 1357 N N . ALA A 1 169 ? -17.334 -7.492 28.511 1.00 55.69 169 ALA A N 1
ATOM 1358 C CA . ALA A 1 169 ? -16.840 -7.226 27.151 1.00 55.69 169 ALA A CA 1
ATOM 1359 C C . ALA A 1 169 ? -15.838 -8.223 26.515 1.00 55.69 169 ALA A C 1
ATOM 1361 O O . ALA A 1 169 ? -15.458 -8.021 25.367 1.00 55.69 169 ALA A O 1
ATOM 1362 N N . SER A 1 170 ? -15.363 -9.287 27.175 1.00 59.00 170 SER A N 1
ATOM 1363 C CA . SER A 1 170 ? -14.217 -10.042 26.616 1.00 59.00 170 SER A CA 1
ATOM 1364 C C . SER A 1 170 ? -14.553 -11.006 25.468 1.00 59.00 170 SER A C 1
ATOM 1366 O O . SER A 1 170 ? -13.671 -11.268 24.651 1.00 59.00 170 SER A O 1
ATOM 1368 N N . ALA A 1 171 ? -15.791 -11.506 25.370 1.00 58.00 171 ALA A N 1
ATOM 1369 C CA . ALA A 1 171 ? -16.174 -12.545 24.400 1.00 58.00 171 ALA A CA 1
ATOM 1370 C C . ALA A 1 171 ? -17.265 -12.127 23.394 1.00 58.00 171 ALA A C 1
ATOM 1372 O O . ALA A 1 171 ? -17.681 -12.935 22.567 1.00 58.00 171 ALA A O 1
ATOM 1373 N N . ASN A 1 172 ? -17.737 -10.882 23.462 1.00 70.12 172 ASN A N 1
ATOM 1374 C CA . ASN A 1 172 ? -18.808 -10.394 22.601 1.00 70.12 172 ASN A CA 1
ATOM 1375 C C . ASN A 1 172 ? -18.268 -9.906 21.251 1.00 70.12 172 ASN A C 1
ATOM 1377 O O . ASN A 1 172 ? -17.216 -9.265 21.184 1.00 70.12 172 ASN A O 1
ATOM 1381 N N . LEU A 1 173 ? -19.025 -10.186 20.188 1.00 79.75 173 LEU A N 1
ATOM 1382 C CA . LEU A 1 173 ? -18.849 -9.557 18.883 1.00 79.75 173 LEU A CA 1
ATOM 1383 C C . LEU A 1 173 ? -19.941 -8.516 18.672 1.00 79.75 173 LEU A C 1
ATOM 1385 O O . LEU A 1 173 ? -21.106 -8.731 19.001 1.00 79.75 173 LEU A O 1
ATOM 1389 N N . TYR A 1 174 ? -19.556 -7.401 18.079 1.00 80.69 174 TYR A N 1
ATOM 1390 C CA . TYR A 1 174 ? -20.418 -6.266 17.817 1.00 80.69 174 TYR A CA 1
ATOM 1391 C C . TYR A 1 174 ? -20.672 -6.180 16.326 1.00 80.69 174 TYR A C 1
ATOM 1393 O O . TYR A 1 174 ? -19.742 -5.996 15.544 1.00 80.69 174 TYR A O 1
ATOM 1401 N N . ARG A 1 175 ? -21.935 -6.320 15.934 1.00 85.38 175 ARG A N 1
ATOM 1402 C CA . ARG A 1 175 ? -22.378 -6.168 14.552 1.00 85.38 175 ARG A CA 1
ATOM 1403 C C . ARG A 1 175 ? -23.038 -4.811 14.394 1.00 85.38 175 ARG A C 1
ATOM 1405 O O . ARG A 1 175 ? -24.090 -4.580 14.988 1.00 85.38 175 ARG A O 1
ATOM 1412 N N . VAL A 1 176 ? -22.435 -3.931 13.602 1.00 83.88 176 VAL A N 1
ATOM 1413 C CA . VAL A 1 176 ? -22.862 -2.531 13.470 1.00 83.88 176 VAL A CA 1
ATOM 1414 C C . VAL A 1 176 ? -22.717 -2.065 12.028 1.00 83.88 176 VAL A C 1
ATOM 1416 O O . VAL A 1 176 ? -21.823 -2.501 11.306 1.00 83.88 176 VAL A O 1
ATOM 1419 N N . ARG A 1 177 ? -23.597 -1.157 11.608 1.00 86.19 177 ARG A N 1
ATOM 1420 C CA . ARG A 1 177 ? -23.489 -0.467 10.319 1.00 86.19 177 ARG A CA 1
ATOM 1421 C C . ARG A 1 177 ? -22.615 0.771 10.487 1.00 86.19 177 ARG A C 1
ATOM 1423 O O . ARG A 1 177 ? -22.887 1.591 11.354 1.00 86.19 177 ARG A O 1
ATOM 1430 N N . THR A 1 178 ? -21.570 0.918 9.684 1.00 84.75 178 THR A N 1
ATOM 1431 C CA . THR A 1 178 ? -20.672 2.078 9.776 1.00 84.75 178 THR A CA 1
ATOM 1432 C C . THR A 1 178 ? -20.129 2.462 8.399 1.00 84.75 178 THR A C 1
ATOM 1434 O O . THR A 1 178 ? -20.004 1.583 7.536 1.00 84.75 178 THR A O 1
ATOM 1437 N N . PRO A 1 179 ? -19.814 3.749 8.156 1.00 86.31 179 PRO A N 1
ATOM 1438 C CA . PRO A 1 179 ? -19.063 4.142 6.976 1.00 86.31 179 PRO A CA 1
ATOM 1439 C C . PRO A 1 179 ? -17.713 3.423 6.919 1.00 86.31 179 PRO A C 1
ATOM 1441 O O . PRO A 1 179 ? -16.969 3.368 7.902 1.00 86.31 179 PRO A O 1
ATOM 1444 N N . ALA A 1 180 ? -17.398 2.898 5.745 1.00 89.94 180 ALA A N 1
ATOM 1445 C CA . ALA A 1 180 ? -16.136 2.277 5.407 1.00 89.94 180 ALA A CA 1
ATOM 1446 C C . ALA A 1 180 ? -15.473 3.083 4.289 1.00 89.94 180 ALA A C 1
ATOM 1448 O O . ALA A 1 180 ? -16.115 3.445 3.304 1.00 89.94 180 ALA A O 1
ATOM 1449 N N . VAL A 1 181 ? -14.185 3.364 4.452 1.00 91.12 181 VAL A N 1
ATOM 1450 C CA . VAL A 1 181 ? -13.368 4.136 3.518 1.00 91.12 181 VAL A CA 1
ATOM 1451 C C . VAL A 1 181 ? -12.275 3.232 2.970 1.00 91.12 181 VAL A C 1
ATOM 1453 O O . VAL A 1 181 ? -11.587 2.548 3.726 1.00 91.12 181 VAL A O 1
ATOM 1456 N N . SER A 1 182 ? -12.100 3.235 1.656 1.00 93.19 182 SER A N 1
ATOM 1457 C CA . SER A 1 182 ? -11.011 2.537 0.974 1.00 93.19 182 SER A CA 1
ATOM 1458 C C . SER A 1 182 ? -10.453 3.395 -0.151 1.00 93.19 182 SER A C 1
ATOM 1460 O O . SER A 1 182 ? -11.106 4.331 -0.618 1.00 93.19 182 SER A O 1
ATOM 1462 N N . ALA A 1 183 ? -9.250 3.059 -0.599 1.00 94.31 183 ALA A N 1
ATOM 1463 C CA . ALA A 1 183 ? -8.701 3.583 -1.834 1.00 94.31 183 ALA A CA 1
ATOM 1464 C C . ALA A 1 183 ? -8.389 2.405 -2.757 1.00 94.31 183 ALA A C 1
ATOM 1466 O O . ALA A 1 183 ? -7.742 1.442 -2.343 1.00 94.31 183 ALA A O 1
ATOM 1467 N N . SER A 1 184 ? -8.882 2.465 -3.988 1.00 94.62 184 SER A N 1
ATOM 1468 C CA . SER A 1 184 ? -8.616 1.467 -5.019 1.00 94.62 184 SER A CA 1
ATOM 1469 C C . SER A 1 184 ? -7.677 2.035 -6.074 1.00 94.62 184 SER A C 1
ATOM 1471 O O . SER A 1 184 ? -7.488 3.250 -6.173 1.00 94.62 184 SER A O 1
ATOM 1473 N N . LEU A 1 185 ? -7.093 1.140 -6.863 1.00 95.88 185 LEU A N 1
ATOM 1474 C CA . LEU A 1 185 ? -6.352 1.475 -8.066 1.00 95.88 185 LEU A CA 1
ATOM 1475 C C . LEU A 1 185 ? -7.059 0.835 -9.256 1.00 95.88 185 LEU A C 1
ATOM 1477 O O . LEU A 1 185 ? -7.435 -0.333 -9.202 1.00 95.88 185 LEU A O 1
ATOM 1481 N N . HIS A 1 186 ? -7.207 1.597 -10.334 1.00 94.44 186 HIS A N 1
ATOM 1482 C CA . HIS A 1 186 ? -7.574 1.063 -11.634 1.00 94.44 186 HIS A CA 1
ATOM 1483 C C . HIS A 1 186 ? -6.362 1.136 -12.561 1.00 94.44 186 HIS A C 1
ATOM 1485 O O . HIS A 1 186 ? -5.965 2.217 -13.003 1.00 94.44 186 HIS A O 1
ATOM 1491 N N . CYS A 1 187 ? -5.729 -0.016 -12.780 1.00 95.12 187 CYS A N 1
ATOM 1492 C CA . CYS A 1 187 ? -4.442 -0.112 -13.454 1.00 95.12 187 CYS A CA 1
ATOM 1493 C C . CYS A 1 187 ? -4.563 -0.431 -14.948 1.00 95.12 187 CYS A C 1
ATOM 1495 O O . CYS A 1 187 ? -5.394 -1.227 -15.381 1.00 95.12 187 CYS A O 1
ATOM 1497 N N . TYR A 1 188 ? -3.651 0.142 -15.731 1.00 94.19 188 TYR A N 1
ATOM 1498 C CA . TYR A 1 188 ? -3.515 -0.065 -17.167 1.00 94.19 188 TYR A CA 1
ATOM 1499 C C . TYR A 1 188 ? -2.090 -0.510 -17.494 1.00 94.19 188 TYR A C 1
ATOM 1501 O O . TYR A 1 188 ? -1.117 0.015 -16.946 1.00 94.19 188 TYR A O 1
ATOM 1509 N N . SER A 1 189 ? -1.953 -1.464 -18.415 1.00 94.00 189 SER A N 1
ATOM 1510 C CA . SER A 1 189 ? -0.645 -1.839 -18.953 1.00 94.00 189 SER A CA 1
ATOM 1511 C C . SER A 1 189 ? -0.083 -0.686 -19.777 1.00 94.00 189 SER A C 1
ATOM 1513 O O . SER A 1 189 ? -0.773 -0.199 -20.669 1.00 94.00 189 SER A O 1
ATOM 1515 N N . MET A 1 190 ? 1.162 -0.289 -19.547 1.00 91.44 190 MET A N 1
ATOM 1516 C CA . MET A 1 190 ? 1.838 0.741 -20.337 1.00 91.44 190 MET A CA 1
ATOM 1517 C C . MET A 1 190 ? 2.996 0.126 -21.116 1.00 91.44 190 MET A C 1
ATOM 1519 O O . MET A 1 190 ? 3.569 -0.885 -20.708 1.00 91.44 190 MET A O 1
ATOM 1523 N N . TYR A 1 191 ? 3.368 0.735 -22.238 1.00 89.75 191 TYR A N 1
ATOM 1524 C CA . TYR A 1 191 ? 4.541 0.301 -22.988 1.00 89.75 191 TYR A CA 1
ATOM 1525 C C . TYR A 1 191 ? 5.269 1.479 -23.627 1.00 89.75 191 TYR A C 1
ATOM 1527 O O . TYR A 1 191 ? 4.670 2.471 -24.046 1.00 89.75 191 TYR A O 1
ATOM 1535 N N . GLN A 1 192 ? 6.593 1.364 -23.693 1.00 89.31 192 GLN A N 1
ATOM 1536 C CA . GLN A 1 192 ? 7.440 2.366 -24.321 1.00 89.31 192 GLN A CA 1
ATOM 1537 C C . GLN A 1 192 ? 7.630 2.044 -25.805 1.00 89.31 192 GLN A C 1
ATOM 1539 O O . GLN A 1 192 ? 8.002 0.931 -26.177 1.00 89.31 192 GLN A O 1
ATOM 1544 N N . LYS A 1 193 ? 7.413 3.040 -26.664 1.00 86.50 193 LYS A N 1
ATOM 1545 C CA . LYS A 1 193 ? 7.669 2.978 -28.106 1.00 86.50 193 LYS A CA 1
ATOM 1546 C C . LYS A 1 193 ? 8.822 3.903 -28.476 1.00 86.50 193 LYS A C 1
ATOM 1548 O O . LYS A 1 193 ? 9.029 4.943 -27.855 1.00 86.50 193 LYS A O 1
ATOM 1553 N N . SER A 1 194 ? 9.571 3.519 -29.507 1.00 84.50 194 SER A N 1
ATOM 1554 C CA . SER A 1 194 ? 10.565 4.400 -30.119 1.00 84.50 194 SER A CA 1
ATOM 1555 C C . SER A 1 194 ? 9.901 5.245 -31.204 1.00 84.50 194 SER A C 1
ATOM 1557 O O . SER A 1 194 ? 9.310 4.704 -32.140 1.00 84.50 194 SER A O 1
ATOM 1559 N N . LEU A 1 195 ? 9.999 6.568 -31.074 1.00 80.81 195 LEU A N 1
ATOM 1560 C CA . LEU A 1 195 ? 9.553 7.543 -32.061 1.00 80.81 195 LEU A CA 1
ATOM 1561 C C . LEU A 1 195 ? 10.768 8.365 -32.518 1.00 80.81 195 LEU A C 1
ATOM 1563 O O . LEU A 1 195 ? 11.139 9.382 -31.926 1.00 80.81 195 LEU A O 1
ATOM 1567 N N . GLY A 1 196 ? 11.432 7.891 -33.573 1.00 79.81 196 GLY A N 1
ATOM 1568 C CA . GLY A 1 196 ? 12.699 8.461 -34.033 1.00 79.81 196 GLY A CA 1
ATOM 1569 C C . GLY A 1 196 ? 13.838 8.165 -33.052 1.00 79.81 196 GLY A C 1
ATOM 1570 O O . GLY A 1 196 ? 14.180 7.006 -32.849 1.00 79.81 196 GLY A O 1
ATOM 1571 N N . LYS A 1 197 ? 14.439 9.211 -32.463 1.00 73.00 197 LYS A N 1
ATOM 1572 C CA . LYS A 1 197 ? 15.486 9.098 -31.418 1.00 73.00 197 LYS A CA 1
ATOM 1573 C C . LYS A 1 197 ? 14.943 9.217 -29.987 1.00 73.00 197 LYS A C 1
ATOM 1575 O O . LYS A 1 197 ? 15.696 9.076 -29.020 1.00 73.00 197 LYS A O 1
ATOM 1580 N N . ASN A 1 198 ? 13.652 9.515 -29.851 1.00 81.88 198 ASN A N 1
ATOM 1581 C CA . ASN A 1 198 ? 12.999 9.722 -28.566 1.00 81.88 198 ASN A CA 1
ATOM 1582 C C . ASN A 1 198 ? 12.160 8.499 -28.203 1.00 81.88 198 ASN A C 1
ATOM 1584 O O . ASN A 1 198 ? 11.612 7.823 -29.073 1.00 81.88 198 ASN A O 1
ATOM 1588 N N . LEU A 1 199 ? 12.055 8.234 -26.905 1.00 86.19 199 LEU A N 1
ATOM 1589 C CA . LEU A 1 199 ? 11.100 7.268 -26.387 1.00 86.19 199 LEU A CA 1
ATOM 1590 C C . LEU A 1 199 ? 9.816 7.995 -26.012 1.00 86.19 199 LEU A C 1
ATOM 1592 O O . LEU A 1 199 ? 9.854 9.118 -25.513 1.00 86.19 199 LEU A O 1
ATOM 1596 N N . THR A 1 200 ? 8.693 7.341 -26.255 1.00 87.50 200 THR A N 1
ATOM 1597 C CA . THR A 1 200 ? 7.370 7.811 -25.856 1.00 87.50 200 THR A CA 1
ATOM 1598 C C . THR A 1 200 ? 6.624 6.685 -25.168 1.00 87.50 200 THR A C 1
ATOM 1600 O O . THR A 1 200 ? 6.920 5.507 -25.372 1.00 87.50 200 THR A O 1
ATOM 1603 N N . TRP A 1 201 ? 5.638 7.052 -24.367 1.00 88.56 201 TRP A N 1
ATOM 1604 C CA . TRP A 1 201 ? 4.709 6.110 -23.765 1.00 88.56 201 TRP A CA 1
ATOM 1605 C C . TRP A 1 201 ? 3.478 5.942 -24.634 1.00 88.56 201 TRP A C 1
ATOM 1607 O O . TRP A 1 201 ? 3.075 6.861 -25.347 1.00 88.56 201 TRP A O 1
ATOM 1617 N N . ASP A 1 202 ? 2.884 4.766 -24.543 1.00 88.12 202 ASP A N 1
ATOM 1618 C CA . ASP A 1 202 ? 1.611 4.456 -25.159 1.00 88.12 202 ASP A CA 1
ATOM 1619 C C . ASP A 1 202 ? 0.779 3.606 -24.189 1.00 88.12 202 ASP A C 1
ATOM 1621 O O . ASP A 1 202 ? 1.319 2.842 -23.377 1.00 88.12 202 ASP A O 1
ATOM 1625 N N . ILE A 1 203 ? -0.534 3.814 -24.235 1.00 87.94 203 ILE A N 1
ATOM 1626 C CA . ILE A 1 203 ? -1.514 3.288 -23.285 1.00 87.94 203 ILE A CA 1
ATOM 1627 C C . ILE A 1 203 ? -2.722 2.715 -24.042 1.00 87.94 203 ILE A C 1
ATOM 1629 O O . ILE A 1 203 ? -3.060 3.197 -25.124 1.00 87.94 203 ILE A O 1
ATOM 1633 N N . PRO A 1 204 ? -3.384 1.668 -23.518 1.00 87.38 204 PRO A N 1
ATOM 1634 C CA . PRO A 1 204 ? -4.543 1.060 -24.156 1.00 87.38 204 PRO A CA 1
ATOM 1635 C C . PRO A 1 204 ? -5.661 2.069 -24.431 1.00 87.38 204 PRO A C 1
ATOM 1637 O O . PRO A 1 204 ? -5.891 2.992 -23.647 1.00 87.38 204 PRO A O 1
ATOM 1640 N N . ALA A 1 205 ? -6.407 1.863 -25.518 1.00 80.94 205 ALA A N 1
ATOM 1641 C CA . ALA A 1 205 ? -7.601 2.654 -25.801 1.00 80.94 205 ALA A CA 1
ATOM 1642 C C . ALA A 1 205 ? -8.618 2.534 -24.647 1.00 80.94 205 ALA A C 1
ATOM 1644 O O . ALA A 1 205 ? -8.862 1.435 -24.153 1.00 80.94 205 ALA A O 1
ATOM 1645 N N . GLY A 1 206 ? -9.210 3.660 -24.234 1.00 77.44 206 GLY A N 1
ATOM 1646 C CA . GLY A 1 206 ? -10.134 3.727 -23.091 1.00 77.44 206 GLY A CA 1
ATOM 1647 C C . GLY A 1 206 ? -9.476 4.047 -21.743 1.00 77.44 206 GLY A C 1
ATOM 1648 O O . GLY A 1 206 ? -10.187 4.163 -20.751 1.00 77.44 206 GLY A O 1
ATOM 1649 N N . SER A 1 207 ? -8.153 4.221 -21.705 1.00 80.25 207 SER A N 1
ATOM 1650 C CA . SER A 1 207 ? -7.439 4.771 -20.545 1.00 80.25 207 SER A CA 1
ATOM 1651 C C . SER A 1 207 ? -7.664 6.290 -20.384 1.00 80.25 207 SER A C 1
ATOM 1653 O O . SER A 1 207 ? -8.090 6.951 -21.340 1.00 80.25 207 SER A O 1
ATOM 1655 N N . PRO A 1 208 ? -7.400 6.866 -19.191 1.00 78.69 208 PRO A N 1
ATOM 1656 C CA . PRO A 1 208 ? -7.554 8.296 -18.942 1.00 78.69 208 PRO A CA 1
ATOM 1657 C C . PRO A 1 208 ? -6.692 9.146 -19.876 1.00 78.69 208 PRO A C 1
ATOM 1659 O O . PRO A 1 208 ? -5.583 8.760 -20.254 1.00 78.69 208 PRO A O 1
ATOM 1662 N N . SER A 1 209 ? -7.183 10.340 -20.223 1.00 72.12 209 SER A N 1
ATOM 1663 C CA . SER A 1 209 ? -6.416 11.299 -21.020 1.00 72.12 209 SER A CA 1
ATOM 1664 C C . SER A 1 209 ? -5.205 11.776 -20.220 1.00 72.12 209 SER A C 1
ATOM 1666 O O . SER A 1 209 ? -5.341 12.599 -19.320 1.00 72.12 209 SER A O 1
ATOM 1668 N N . CYS A 1 210 ? -4.026 11.270 -20.572 1.00 71.62 210 CYS A N 1
ATOM 1669 C CA . CYS A 1 210 ? -2.774 11.569 -19.892 1.00 71.62 210 CYS A CA 1
ATOM 1670 C C . CYS A 1 210 ? -1.781 12.273 -20.810 1.00 71.62 210 CYS A C 1
ATOM 1672 O O . CYS A 1 210 ? -1.474 11.793 -21.904 1.00 71.62 210 CYS A O 1
ATOM 1674 N N . ASN A 1 211 ? -1.195 13.371 -20.331 1.00 77.25 211 ASN A N 1
ATOM 1675 C CA . ASN A 1 211 ? -0.015 13.943 -20.968 1.00 77.25 211 ASN A CA 1
ATOM 1676 C C . ASN A 1 211 ? 1.247 13.127 -20.636 1.00 77.25 211 ASN A C 1
ATOM 1678 O O . ASN A 1 211 ? 2.048 13.480 -19.766 1.00 77.25 211 ASN A O 1
ATOM 1682 N N . LEU A 1 212 ? 1.438 12.033 -21.370 1.00 78.12 212 LEU A N 1
ATOM 1683 C CA . LEU A 1 212 ? 2.522 11.085 -21.127 1.00 78.12 212 LEU A CA 1
ATOM 1684 C C . LEU A 1 212 ? 3.924 11.628 -21.452 1.00 78.12 212 LEU A C 1
ATOM 1686 O O . LEU A 1 212 ? 4.916 10.992 -21.101 1.00 78.12 212 LEU A O 1
ATOM 1690 N N . SER A 1 213 ? 4.045 12.786 -22.115 1.00 74.31 213 SER A N 1
ATOM 1691 C CA . SER A 1 213 ? 5.356 13.352 -22.471 1.00 74.31 213 SER A CA 1
ATOM 1692 C C . SER A 1 213 ? 6.163 13.811 -21.256 1.00 74.31 213 SER A C 1
ATOM 1694 O O . SER A 1 213 ? 7.361 14.052 -21.371 1.00 74.31 213 SER A O 1
ATOM 1696 N N . SER A 1 214 ? 5.493 13.986 -20.117 1.00 70.06 214 SER A N 1
ATOM 1697 C CA . SER A 1 214 ? 6.094 14.397 -18.848 1.00 70.06 214 SER A CA 1
ATOM 1698 C C . SER A 1 214 ? 6.627 13.218 -18.023 1.00 70.06 214 SER A C 1
ATOM 1700 O O . SER A 1 214 ? 7.395 13.427 -17.088 1.00 70.06 214 SER A O 1
ATOM 1702 N N . LEU A 1 215 ? 6.271 11.982 -18.390 1.00 77.50 215 LEU A N 1
ATOM 1703 C CA . LEU A 1 215 ? 6.711 10.780 -17.692 1.00 77.50 215 LEU A CA 1
ATOM 1704 C C . LEU A 1 215 ? 8.150 10.424 -18.067 1.00 77.50 215 LEU A C 1
ATOM 1706 O O . LEU A 1 215 ? 8.532 10.436 -19.240 1.00 77.50 215 LEU A O 1
ATOM 1710 N N . GLN A 1 216 ? 8.938 10.032 -17.067 1.00 79.50 216 GLN A N 1
ATOM 1711 C CA . GLN A 1 216 ? 10.302 9.565 -17.278 1.00 79.50 216 GLN A CA 1
ATOM 1712 C C . GLN A 1 216 ? 10.313 8.331 -18.190 1.00 79.50 216 GLN A C 1
ATOM 1714 O O . GLN A 1 216 ? 9.565 7.379 -17.988 1.00 79.50 216 GLN A O 1
ATOM 1719 N N . THR A 1 217 ? 11.172 8.342 -19.209 1.00 84.50 217 THR A N 1
ATOM 1720 C CA . THR A 1 217 ? 11.362 7.203 -20.117 1.00 84.50 217 THR A CA 1
ATOM 1721 C C . THR A 1 217 ? 12.643 6.455 -19.787 1.00 84.50 217 THR A C 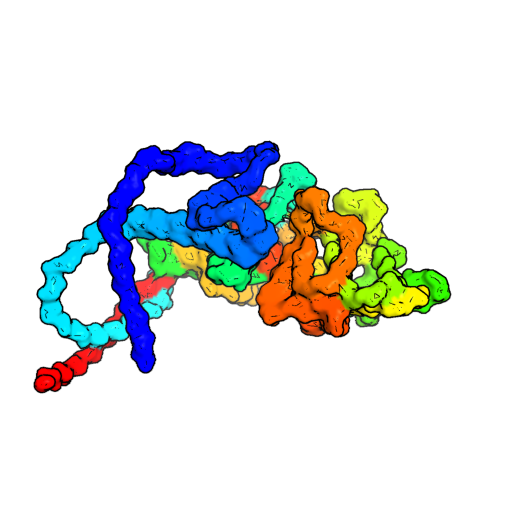1
ATOM 1723 O O . THR A 1 217 ? 13.671 7.082 -19.521 1.00 84.50 217 THR A O 1
ATOM 1726 N N . TYR A 1 218 ? 12.618 5.133 -19.920 1.00 85.69 218 TYR A N 1
ATOM 1727 C CA . TYR A 1 218 ? 13.758 4.264 -19.650 1.00 85.69 218 TYR A CA 1
ATOM 1728 C C . TYR A 1 218 ? 14.308 3.685 -20.949 1.00 85.69 218 TYR A C 1
ATOM 1730 O O . TYR A 1 218 ? 13.568 3.153 -21.779 1.00 85.69 218 TYR A O 1
ATOM 1738 N N . LYS A 1 219 ? 15.618 3.836 -21.141 1.00 84.75 219 LYS A N 1
ATOM 1739 C CA . LYS A 1 219 ? 16.355 3.274 -22.276 1.00 84.75 219 LYS A CA 1
ATOM 1740 C C . LYS A 1 219 ? 17.046 1.994 -21.835 1.00 84.75 219 LYS A C 1
ATOM 1742 O O . LYS A 1 219 ? 17.474 1.897 -20.687 1.00 84.75 219 LYS A O 1
ATOM 1747 N N . SER A 1 220 ? 17.195 1.054 -22.763 1.00 82.38 220 SER A N 1
ATOM 1748 C CA . SER A 1 220 ? 18.023 -0.127 -22.545 1.00 82.38 220 SER A CA 1
ATOM 1749 C C . SER A 1 220 ? 19.444 0.284 -22.141 1.00 82.38 220 SER A C 1
ATOM 1751 O O . SER A 1 220 ? 20.094 1.066 -22.837 1.00 82.38 220 SER A O 1
ATOM 1753 N N . VAL A 1 221 ? 19.934 -0.260 -21.027 1.00 78.06 221 VAL A N 1
ATOM 1754 C CA . VAL A 1 221 ? 21.307 -0.061 -20.546 1.00 78.06 221 VAL A CA 1
ATOM 1755 C C . VAL A 1 221 ? 22.138 -1.285 -20.915 1.00 78.06 221 VAL A C 1
ATOM 1757 O O . VAL A 1 221 ? 21.703 -2.418 -20.700 1.00 78.06 221 VAL A O 1
ATOM 1760 N N . GLU A 1 222 ? 23.324 -1.058 -21.487 1.00 82.31 222 GLU A N 1
ATOM 1761 C CA . GLU A 1 222 ? 24.290 -2.133 -21.707 1.00 82.31 222 GLU A CA 1
ATOM 1762 C C . GLU A 1 222 ? 24.892 -2.563 -20.378 1.00 82.31 222 GLU A C 1
ATOM 1764 O O . GLU A 1 222 ? 25.506 -1.756 -19.676 1.00 82.31 222 GLU A O 1
ATOM 1769 N N . SER A 1 223 ? 24.768 -3.850 -20.077 1.00 84.50 223 SER A N 1
ATOM 1770 C CA . SER A 1 223 ? 25.418 -4.451 -18.928 1.00 84.50 223 SER A CA 1
ATOM 1771 C C . SER A 1 223 ? 26.150 -5.731 -19.294 1.00 84.50 223 SER A C 1
ATOM 1773 O O . SER A 1 223 ? 25.751 -6.497 -20.176 1.00 84.50 223 SER A O 1
ATOM 1775 N N . ARG A 1 224 ? 27.265 -5.965 -18.597 1.00 85.50 224 ARG A N 1
ATOM 1776 C CA . ARG A 1 224 ? 28.086 -7.175 -18.756 1.00 85.50 224 ARG A CA 1
ATOM 1777 C C . ARG A 1 224 ? 27.448 -8.386 -18.076 1.00 85.50 224 ARG A C 1
ATOM 1779 O O . ARG A 1 224 ? 27.747 -9.518 -18.454 1.00 85.50 224 ARG A O 1
ATOM 1786 N N . SER A 1 225 ? 26.575 -8.147 -17.103 1.00 87.56 225 SER A N 1
ATOM 1787 C CA . SER A 1 225 ? 25.787 -9.149 -16.388 1.00 87.56 225 SER A CA 1
ATOM 1788 C C . SER A 1 225 ? 24.302 -8.804 -16.489 1.00 87.56 225 SER A C 1
ATOM 1790 O O . SER A 1 225 ? 23.970 -7.632 -16.639 1.00 87.56 225 SER A O 1
ATOM 1792 N N . PRO A 1 226 ? 23.396 -9.791 -16.412 1.00 89.88 226 PRO A N 1
ATOM 1793 C CA . PRO A 1 226 ? 21.978 -9.502 -16.243 1.00 89.88 226 PRO A CA 1
ATOM 1794 C C . PRO A 1 226 ? 21.771 -8.630 -15.002 1.00 89.88 226 PRO A C 1
ATOM 1796 O O . PRO A 1 226 ? 22.297 -8.938 -13.934 1.00 89.88 226 PRO A O 1
ATOM 1799 N N . GLU A 1 227 ? 21.044 -7.534 -15.170 1.00 91.38 227 GLU A N 1
ATOM 1800 C CA . GLU A 1 227 ? 20.648 -6.626 -14.098 1.00 91.38 227 GLU A CA 1
ATOM 1801 C C . GLU A 1 227 ? 19.146 -6.366 -14.206 1.00 91.38 227 GLU A C 1
ATOM 1803 O O . GLU A 1 227 ? 18.588 -6.319 -15.307 1.00 91.38 227 GLU A O 1
ATOM 1808 N N . ALA A 1 228 ? 18.504 -6.197 -13.062 1.00 91.69 228 ALA A N 1
ATOM 1809 C CA . ALA A 1 228 ? 17.113 -5.823 -12.922 1.00 91.69 228 ALA A CA 1
ATOM 1810 C C . ALA A 1 228 ? 17.024 -4.390 -12.397 1.00 91.69 228 ALA A C 1
ATOM 1812 O O . ALA A 1 228 ? 17.987 -3.843 -11.855 1.00 91.69 228 ALA A O 1
ATOM 1813 N N . ILE A 1 229 ? 15.880 -3.769 -12.654 1.00 89.81 229 ILE A N 1
ATOM 1814 C CA . ILE A 1 229 ? 15.499 -2.475 -12.110 1.00 89.81 229 ILE A CA 1
ATOM 1815 C C . ILE A 1 229 ? 14.015 -2.520 -11.785 1.00 89.81 229 ILE A C 1
ATOM 1817 O O . ILE A 1 229 ? 13.201 -2.893 -12.638 1.00 89.81 229 ILE A O 1
ATOM 1821 N N . GLU A 1 230 ? 13.662 -2.070 -10.591 1.00 90.44 230 GLU A N 1
ATOM 1822 C CA . GLU A 1 230 ? 12.288 -1.767 -10.231 1.00 90.44 230 GLU A CA 1
ATOM 1823 C C . GLU A 1 230 ? 12.076 -0.269 -10.100 1.00 90.44 230 GLU A C 1
ATOM 1825 O O . GLU A 1 230 ? 12.929 0.496 -9.645 1.00 90.44 230 GLU A O 1
ATOM 1830 N N . TYR A 1 231 ? 10.899 0.152 -10.527 1.00 88.62 231 TYR A N 1
ATOM 1831 C CA . TYR A 1 231 ? 10.458 1.522 -10.439 1.00 88.62 231 TYR A CA 1
ATOM 1832 C C . TYR A 1 231 ? 9.075 1.560 -9.816 1.00 88.62 231 TYR A C 1
ATOM 1834 O O . TYR A 1 231 ? 8.193 0.789 -10.190 1.00 88.62 231 TYR A O 1
ATOM 1842 N N . MET A 1 232 ? 8.892 2.476 -8.875 1.00 88.94 232 MET A N 1
ATOM 1843 C CA . MET A 1 232 ? 7.611 2.764 -8.256 1.00 88.94 232 MET A CA 1
ATOM 1844 C C . MET A 1 232 ? 7.580 4.255 -7.916 1.00 88.94 232 MET A C 1
ATOM 1846 O O . MET A 1 232 ? 8.533 4.782 -7.339 1.00 88.94 232 MET A O 1
ATOM 1850 N N . SER A 1 233 ? 6.510 4.937 -8.306 1.00 87.44 233 SER A N 1
ATOM 1851 C CA . SER A 1 233 ? 6.330 6.377 -8.123 1.00 87.44 233 SER A CA 1
ATOM 1852 C C . SER A 1 233 ? 4.897 6.682 -7.719 1.00 87.44 233 SER A C 1
ATOM 1854 O O . SER A 1 233 ? 3.961 6.119 -8.291 1.00 87.44 233 SER A O 1
ATOM 1856 N N . PHE A 1 234 ? 4.742 7.591 -6.756 1.00 89.50 234 PHE A N 1
ATOM 1857 C CA . PHE A 1 234 ? 3.450 8.093 -6.297 1.00 89.50 234 PHE A CA 1
ATOM 1858 C C . PHE A 1 234 ? 3.405 9.616 -6.486 1.00 89.50 234 PHE A C 1
ATOM 1860 O O . PHE A 1 234 ? 3.882 10.397 -5.649 1.00 89.50 234 PHE A O 1
ATOM 1867 N N . ASP A 1 235 ? 2.852 10.031 -7.619 1.00 84.69 235 ASP A N 1
ATOM 1868 C CA . ASP A 1 235 ? 2.717 11.432 -8.002 1.00 84.69 235 ASP A CA 1
ATOM 1869 C C . ASP A 1 235 ? 1.684 12.128 -7.103 1.00 84.69 235 ASP A C 1
ATOM 1871 O O . ASP A 1 235 ? 0.647 11.568 -6.746 1.00 84.69 235 ASP A O 1
ATOM 1875 N N . ASN A 1 236 ? 1.987 13.363 -6.711 1.00 79.12 236 ASN A N 1
ATOM 1876 C CA . ASN A 1 236 ? 1.158 14.172 -5.819 1.00 79.12 236 ASN A CA 1
ATOM 1877 C C . ASN A 1 236 ? 1.264 15.655 -6.180 1.00 79.12 236 ASN A C 1
ATOM 1879 O O . ASN A 1 236 ? 2.284 16.099 -6.721 1.00 79.12 236 ASN A O 1
ATOM 1883 N N . SER A 1 237 ? 0.242 16.427 -5.809 1.00 67.69 237 SER A N 1
ATOM 1884 C CA . SER A 1 237 ? 0.168 17.857 -6.126 1.00 67.69 237 SER A CA 1
ATOM 1885 C C . SER A 1 237 ? 1.219 18.740 -5.443 1.00 67.69 237 SER A C 1
ATOM 1887 O O . SER A 1 237 ? 1.556 19.812 -5.952 1.00 67.69 237 SER A O 1
ATOM 1889 N N . TYR A 1 238 ? 1.802 18.279 -4.332 1.00 60.81 238 TYR A N 1
ATOM 1890 C CA . TYR A 1 238 ? 2.777 19.030 -3.535 1.00 60.81 238 TYR A CA 1
ATOM 1891 C C . TYR A 1 238 ? 4.216 18.974 -4.079 1.00 60.81 238 TYR A C 1
ATOM 1893 O O . TYR A 1 238 ? 5.049 19.814 -3.730 1.00 60.81 238 TYR A O 1
ATOM 1901 N N . SER A 1 239 ? 4.528 18.011 -4.951 1.00 56.41 239 SER A N 1
ATOM 1902 C CA . SER A 1 239 ? 5.834 17.859 -5.600 1.00 56.41 239 SER A CA 1
ATOM 1903 C C . SER A 1 239 ? 5.978 18.848 -6.773 1.00 56.41 239 SER A C 1
ATOM 1905 O O . SER A 1 239 ? 5.684 18.562 -7.935 1.00 56.41 239 SER A O 1
ATOM 1907 N N . SER A 1 240 ? 6.445 20.056 -6.458 1.00 47.62 240 SER A N 1
ATOM 1908 C CA . SER A 1 240 ? 6.376 21.257 -7.301 1.00 47.62 240 SER A CA 1
ATOM 1909 C C . SER A 1 240 ? 7.351 21.367 -8.487 1.00 47.62 240 SER A C 1
ATOM 1911 O O . SER A 1 240 ? 7.414 22.434 -9.087 1.00 47.62 240 SER A O 1
ATOM 1913 N N . ASN A 1 241 ? 8.070 20.312 -8.898 1.00 44.09 241 ASN A N 1
ATOM 1914 C CA . ASN A 1 241 ? 9.000 20.410 -10.043 1.00 44.09 241 ASN A CA 1
ATOM 1915 C C . ASN A 1 241 ? 8.717 19.465 -11.221 1.00 44.09 241 ASN A C 1
ATOM 1917 O O . ASN A 1 241 ? 9.250 19.708 -12.296 1.00 44.09 241 ASN A O 1
ATOM 1921 N N . ASN A 1 242 ? 7.887 18.433 -11.049 1.00 43.31 242 ASN A N 1
ATOM 1922 C CA . ASN A 1 242 ? 7.554 17.452 -12.095 1.00 43.31 242 ASN A CA 1
ATOM 1923 C C . ASN A 1 242 ? 6.109 16.956 -11.941 1.00 43.31 242 ASN A C 1
ATOM 1925 O O . ASN A 1 242 ? 5.826 15.777 -12.128 1.00 43.31 242 ASN A O 1
ATOM 1929 N N . HIS A 1 243 ? 5.174 17.836 -11.575 1.00 46.97 243 HIS A N 1
ATOM 1930 C CA . HIS A 1 243 ? 3.774 17.464 -11.715 1.00 46.97 243 HIS A CA 1
ATOM 1931 C C . HIS A 1 243 ? 3.532 17.183 -13.200 1.00 46.97 243 HIS A C 1
ATOM 1933 O O . HIS A 1 243 ? 3.685 18.073 -14.044 1.00 46.97 243 HIS A O 1
ATOM 1939 N N . THR A 1 244 ? 3.166 15.947 -13.522 1.00 51.03 244 THR A N 1
ATOM 1940 C CA . THR A 1 244 ? 2.612 15.557 -14.817 1.00 51.03 244 THR A CA 1
ATOM 1941 C C . THR A 1 244 ? 1.247 16.235 -14.943 1.00 51.03 244 THR A C 1
ATOM 1943 O O . THR A 1 244 ? 0.191 15.656 -14.715 1.00 51.03 244 THR A O 1
ATOM 1946 N N . SER A 1 245 ? 1.260 17.553 -15.165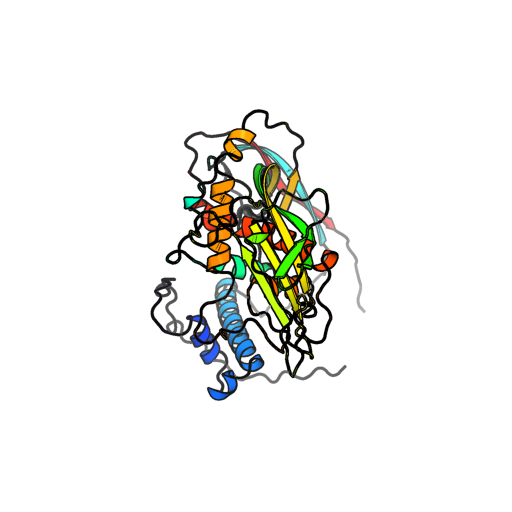 1.00 51.62 245 SER A N 1
ATOM 1947 C CA . SER A 1 245 ? 0.045 18.354 -15.281 1.00 51.62 245 SER A CA 1
ATOM 1948 C C . SER A 1 245 ? -0.824 17.751 -16.390 1.00 51.62 245 SER A C 1
ATOM 1950 O O . SER A 1 245 ? -0.422 17.685 -17.553 1.00 51.62 245 SER A O 1
ATOM 1952 N N . GLY A 1 246 ? -1.991 17.228 -16.001 1.00 63.00 246 GLY A N 1
ATOM 1953 C CA . GLY A 1 246 ? -2.922 16.556 -16.906 1.00 63.00 246 GLY A CA 1
ATOM 1954 C C . GLY A 1 246 ? -2.720 15.046 -17.082 1.00 63.00 246 GLY A C 1
ATOM 1955 O O . GLY A 1 246 ? -2.977 14.551 -18.178 1.00 63.00 246 GLY A O 1
ATOM 1956 N N . CYS A 1 247 ? -2.261 14.306 -16.063 1.00 74.56 247 CYS A N 1
ATOM 1957 C CA . CYS A 1 247 ? -2.388 12.846 -16.038 1.00 74.56 247 CYS A CA 1
ATOM 1958 C C . CYS A 1 247 ? -3.004 12.339 -14.727 1.00 74.56 247 CYS A C 1
ATOM 1960 O O . CYS A 1 247 ? -2.552 12.685 -13.641 1.00 74.56 247 CYS A O 1
ATOM 1962 N N . GLU A 1 248 ? -4.039 11.505 -14.847 1.00 79.25 248 GLU A N 1
ATOM 1963 C CA . GLU A 1 248 ? -4.739 10.875 -13.715 1.00 79.25 248 GLU A CA 1
ATOM 1964 C C . GLU A 1 248 ? -4.061 9.570 -13.250 1.00 79.25 248 GLU A C 1
ATOM 1966 O O . GLU A 1 248 ? -4.450 8.999 -12.232 1.00 79.25 248 GLU A O 1
ATOM 1971 N N . LEU A 1 249 ? -3.044 9.089 -13.979 1.00 83.38 249 LEU A N 1
ATOM 1972 C CA . LEU A 1 249 ? -2.242 7.918 -13.610 1.00 83.38 249 LEU A CA 1
ATOM 1973 C C . LEU A 1 249 ? -1.136 8.326 -12.632 1.00 83.38 249 LEU A C 1
ATOM 1975 O O . LEU A 1 249 ? 0.025 8.463 -13.009 1.00 83.38 249 LEU A O 1
ATOM 1979 N N . THR A 1 250 ? -1.508 8.552 -11.379 1.00 87.69 250 THR A N 1
ATOM 1980 C CA . THR A 1 250 ? -0.586 9.059 -10.353 1.00 87.69 250 THR A CA 1
ATOM 1981 C C . THR A 1 250 ? 0.189 7.960 -9.627 1.00 87.69 250 THR A C 1
ATOM 1983 O O . THR A 1 250 ? 1.041 8.263 -8.799 1.00 87.69 250 THR A O 1
ATOM 1986 N N . VAL A 1 251 ? -0.097 6.684 -9.897 1.00 92.06 251 VAL A N 1
ATOM 1987 C CA . VAL A 1 251 ? 0.693 5.555 -9.388 1.00 92.06 251 VAL A CA 1
ATOM 1988 C C . VAL A 1 251 ? 1.326 4.837 -10.566 1.00 92.06 251 VAL A C 1
ATOM 1990 O O . VAL A 1 251 ? 0.624 4.287 -11.414 1.00 92.06 251 VAL A O 1
ATOM 1993 N N . LEU A 1 252 ? 2.654 4.850 -10.623 1.00 90.69 252 LEU A N 1
ATOM 1994 C CA . LEU A 1 252 ? 3.427 4.268 -11.715 1.00 90.69 252 LEU A CA 1
ATOM 1995 C C . LEU A 1 252 ? 4.334 3.185 -11.162 1.00 90.69 252 LEU A C 1
ATOM 1997 O O . LEU A 1 252 ? 5.021 3.404 -10.167 1.00 90.69 252 LEU A O 1
ATOM 2001 N N . ALA A 1 253 ? 4.373 2.043 -11.834 1.00 92.81 253 ALA A N 1
ATOM 2002 C CA . ALA A 1 253 ? 5.243 0.937 -11.475 1.00 92.81 253 ALA A CA 1
ATOM 2003 C C . ALA A 1 253 ? 5.886 0.325 -12.716 1.00 92.81 253 ALA A C 1
ATOM 2005 O O . ALA A 1 253 ? 5.300 0.322 -13.802 1.00 92.81 253 ALA A O 1
ATOM 2006 N N . GLY A 1 254 ? 7.071 -0.252 -12.558 1.00 93.19 254 GLY A N 1
ATOM 2007 C CA . GLY A 1 254 ? 7.667 -1.054 -13.607 1.00 93.19 254 GLY A CA 1
ATOM 2008 C C . GLY A 1 254 ? 8.811 -1.931 -13.155 1.00 93.19 254 GLY A C 1
ATOM 2009 O O . GLY A 1 254 ? 9.472 -1.664 -12.156 1.00 93.19 254 GLY A O 1
ATOM 2010 N N . TRP A 1 255 ? 9.038 -2.973 -13.942 1.00 94.44 255 TRP A N 1
ATOM 2011 C CA . TRP A 1 255 ? 10.094 -3.954 -13.737 1.00 94.44 255 TRP A CA 1
ATOM 2012 C C . TRP A 1 255 ? 10.809 -4.137 -15.061 1.00 94.44 255 TRP A C 1
ATOM 2014 O O . TRP A 1 255 ? 10.182 -4.535 -16.043 1.00 94.44 255 TRP A O 1
ATOM 2024 N N . GLY A 1 256 ? 12.099 -3.823 -15.096 1.00 92.50 256 GLY A N 1
ATOM 2025 C CA . GLY A 1 256 ? 12.908 -3.875 -16.305 1.00 92.50 256 GLY A CA 1
ATOM 2026 C C . GLY A 1 256 ? 14.119 -4.783 -16.180 1.00 92.50 256 GLY A C 1
ATOM 2027 O O . GLY A 1 256 ? 14.532 -5.149 -15.077 1.00 92.50 256 GLY A O 1
ATOM 2028 N N . ARG A 1 257 ? 14.685 -5.151 -17.330 1.00 92.69 257 ARG A N 1
ATOM 2029 C CA . ARG A 1 257 ? 15.905 -5.955 -17.450 1.00 92.69 257 ARG A CA 1
ATOM 2030 C C . ARG A 1 257 ? 16.926 -5.252 -18.333 1.00 92.69 257 ARG A C 1
ATOM 2032 O O . ARG A 1 257 ? 16.586 -4.656 -19.356 1.00 92.69 257 ARG A O 1
ATOM 2039 N N . SER A 1 258 ? 18.191 -5.314 -17.929 1.00 88.94 258 SER A N 1
ATOM 2040 C CA . SER A 1 258 ? 19.301 -4.795 -18.723 1.00 88.94 258 SER A CA 1
ATOM 2041 C C . SER A 1 258 ? 19.540 -5.648 -19.971 1.00 88.94 258 SER A C 1
ATOM 2043 O O . SER A 1 258 ? 19.140 -6.811 -20.063 1.00 88.94 258 SER A O 1
ATOM 2045 N N . SER A 1 259 ? 20.220 -5.064 -20.956 1.00 81.00 259 SER A N 1
ATOM 2046 C CA . SER A 1 259 ? 20.571 -5.753 -22.195 1.00 81.00 259 SER A CA 1
ATOM 2047 C C . SER A 1 259 ? 22.069 -6.015 -22.259 1.00 81.00 259 SER A C 1
ATOM 2049 O O . SER A 1 259 ? 22.888 -5.192 -21.856 1.00 81.00 259 SER A O 1
ATOM 2051 N N . LYS A 1 260 ? 22.453 -7.135 -22.882 1.00 73.88 260 LYS A N 1
ATOM 2052 C CA . LYS A 1 260 ? 23.860 -7.429 -23.216 1.00 73.88 260 LYS A CA 1
ATOM 2053 C C . LYS A 1 260 ? 24.402 -6.574 -24.369 1.00 73.88 260 LYS A C 1
ATOM 2055 O O . LYS A 1 260 ? 25.557 -6.733 -24.752 1.00 73.88 260 LYS A O 1
ATOM 2060 N N . ARG A 1 261 ? 23.565 -5.739 -24.993 1.00 69.75 261 ARG A N 1
ATOM 2061 C CA . ARG A 1 261 ? 23.936 -4.858 -26.107 1.00 69.75 261 ARG A CA 1
ATOM 2062 C C . ARG A 1 261 ? 23.438 -3.444 -25.828 1.00 69.75 261 ARG A C 1
ATOM 2064 O O . ARG A 1 261 ? 22.263 -3.271 -25.508 1.00 69.75 261 ARG A O 1
ATOM 2071 N N . SER A 1 262 ? 24.297 -2.440 -26.020 1.00 63.81 262 SER A N 1
ATOM 2072 C CA . SER A 1 262 ? 23.856 -1.041 -26.076 1.00 63.81 262 SER A CA 1
ATOM 2073 C C . SER A 1 262 ? 23.047 -0.831 -27.346 1.00 63.81 262 SER A C 1
ATOM 2075 O O . SER A 1 262 ? 23.577 -0.887 -28.457 1.00 63.81 262 SER A O 1
ATOM 2077 N N . ILE A 1 263 ? 21.742 -0.651 -27.186 1.00 66.88 263 ILE A N 1
ATOM 2078 C CA . ILE A 1 263 ? 20.831 -0.359 -28.284 1.00 66.88 263 ILE A CA 1
ATOM 2079 C C . ILE A 1 263 ? 19.975 0.830 -27.847 1.00 66.88 263 ILE A C 1
ATOM 2081 O O . ILE A 1 263 ? 19.475 0.842 -26.724 1.00 66.88 263 ILE A O 1
ATOM 2085 N N . GLU A 1 264 ? 19.777 1.817 -28.729 1.00 69.50 264 GLU A N 1
ATOM 2086 C CA . GLU A 1 264 ? 18.798 2.904 -28.544 1.00 69.50 264 GLU A CA 1
ATOM 2087 C C . GLU A 1 264 ? 17.354 2.375 -28.668 1.00 69.50 264 GLU A C 1
ATOM 2089 O O . GLU A 1 264 ? 16.568 2.804 -29.510 1.00 69.50 264 GLU A O 1
ATOM 2094 N N . GLN A 1 265 ? 17.015 1.381 -27.853 1.00 79.75 265 GLN A N 1
ATOM 2095 C CA . GLN A 1 265 ? 15.711 0.741 -27.791 1.00 79.75 265 GLN A CA 1
ATOM 2096 C C . GLN A 1 265 ? 15.070 0.964 -26.415 1.00 79.75 265 GLN A C 1
ATOM 2098 O O . GLN A 1 265 ? 15.774 1.259 -25.438 1.00 79.75 265 GLN A O 1
ATOM 2103 N N . PRO A 1 266 ? 13.730 0.855 -26.339 1.00 85.75 266 PRO A N 1
ATOM 2104 C CA . PRO A 1 266 ? 13.028 0.784 -25.066 1.00 85.75 266 PRO A CA 1
ATOM 2105 C C . PRO A 1 266 ? 13.647 -0.274 -24.149 1.00 85.75 266 PRO A C 1
ATOM 2107 O O . PRO A 1 266 ? 14.142 -1.296 -24.627 1.00 85.75 266 PRO A O 1
ATOM 2110 N N . LEU A 1 267 ? 13.625 -0.020 -22.841 1.00 88.44 267 LEU A N 1
ATOM 2111 C CA . LEU A 1 267 ? 13.972 -1.038 -21.854 1.00 88.44 267 LEU A CA 1
ATOM 2112 C C . LEU A 1 267 ? 13.026 -2.242 -22.002 1.00 88.44 267 LEU A C 1
ATOM 2114 O O . LEU A 1 267 ? 11.818 -2.044 -22.151 1.00 88.44 267 LEU A O 1
ATOM 2118 N N . ASP A 1 268 ? 13.563 -3.464 -21.949 1.00 90.31 268 ASP A N 1
ATOM 2119 C CA . ASP A 1 268 ? 12.735 -4.669 -21.838 1.00 90.31 268 ASP A CA 1
ATOM 2120 C C . ASP A 1 268 ? 12.106 -4.684 -20.447 1.00 90.31 268 ASP A C 1
ATOM 2122 O O . ASP A 1 268 ? 12.788 -4.910 -19.444 1.00 90.31 268 ASP A O 1
ATOM 2126 N N . ALA A 1 269 ? 10.835 -4.306 -20.384 1.00 92.12 269 ALA A N 1
ATOM 2127 C CA . ALA A 1 269 ? 10.167 -4.006 -19.137 1.00 92.12 269 ALA A CA 1
ATOM 2128 C C . ALA A 1 269 ? 8.652 -4.141 -19.249 1.00 92.12 269 ALA A C 1
ATOM 2130 O O . ALA A 1 269 ? 8.051 -3.909 -20.302 1.00 92.12 269 ALA A O 1
ATOM 2131 N N . SER A 1 270 ? 8.044 -4.432 -18.107 1.00 94.38 270 SER A N 1
ATOM 2132 C CA . SER A 1 270 ? 6.603 -4.360 -17.909 1.00 94.38 270 SER A CA 1
ATOM 2133 C C . SER A 1 270 ? 6.276 -3.123 -17.094 1.00 94.38 270 SER A C 1
ATOM 2135 O O . SER A 1 270 ? 6.812 -2.957 -15.999 1.00 94.38 270 SER A O 1
ATOM 2137 N N . TRP A 1 271 ? 5.379 -2.285 -17.611 1.00 93.62 271 TRP A N 1
ATOM 2138 C CA . TRP A 1 271 ? 4.994 -1.026 -16.982 1.00 93.62 271 TRP A CA 1
ATOM 2139 C C . TRP A 1 271 ? 3.508 -0.991 -16.663 1.00 93.62 271 TRP A C 1
ATOM 2141 O O . TRP A 1 271 ? 2.675 -1.525 -17.402 1.00 93.62 271 TRP A O 1
ATOM 2151 N N . ILE A 1 272 ? 3.186 -0.326 -15.562 1.00 94.31 272 ILE A N 1
ATOM 2152 C CA . ILE A 1 272 ? 1.833 -0.151 -15.057 1.00 94.31 272 ILE A CA 1
ATOM 2153 C C . ILE A 1 272 ? 1.637 1.320 -14.721 1.00 94.31 272 ILE A C 1
ATOM 2155 O O . ILE A 1 272 ? 2.471 1.917 -14.042 1.00 94.31 272 ILE A O 1
ATOM 2159 N N . GLY A 1 273 ? 0.512 1.873 -15.160 1.00 92.75 273 GLY A N 1
ATOM 2160 C CA . GLY A 1 273 ? 0.007 3.150 -14.673 1.00 92.75 273 GLY A CA 1
ATOM 2161 C C . GLY A 1 273 ? -1.382 2.955 -14.102 1.00 92.75 273 GLY A C 1
ATOM 2162 O O . GLY A 1 273 ? -2.237 2.364 -14.761 1.00 92.75 273 GLY A O 1
ATOM 2163 N N . CYS A 1 274 ? -1.610 3.433 -12.885 1.00 93.88 274 CYS A N 1
ATOM 2164 C CA . CYS A 1 274 ? -2.875 3.266 -12.189 1.00 93.88 274 CYS A CA 1
ATOM 2165 C C . CYS A 1 274 ? -3.492 4.603 -11.805 1.00 93.88 274 CYS A C 1
ATOM 2167 O O . CYS A 1 274 ? -2.809 5.512 -11.330 1.00 93.88 274 CYS A O 1
ATOM 2169 N N . GLN A 1 275 ? -4.810 4.672 -11.972 1.00 91.81 275 GLN A N 1
ATOM 2170 C CA . GLN A 1 275 ? -5.644 5.762 -11.495 1.00 91.81 275 GLN A CA 1
ATOM 2171 C C . GLN A 1 275 ? -6.203 5.408 -10.110 1.00 91.81 275 GLN A C 1
ATOM 2173 O O . GLN A 1 275 ? -6.962 4.439 -10.006 1.00 91.81 275 GLN A O 1
ATOM 2178 N N . PRO A 1 276 ? -5.863 6.157 -9.049 1.00 92.88 276 PRO A N 1
ATOM 2179 C CA . PRO A 1 276 ? -6.435 5.932 -7.734 1.00 92.88 276 PRO A CA 1
ATOM 2180 C C . PRO A 1 276 ? -7.840 6.508 -7.615 1.00 92.88 276 PRO A C 1
ATOM 2182 O O . PRO A 1 276 ? -8.151 7.563 -8.168 1.00 92.88 276 PRO A O 1
ATOM 2185 N N . GLN A 1 277 ? -8.686 5.826 -6.847 1.00 90.38 277 GLN A N 1
ATOM 2186 C CA . GLN A 1 277 ? -10.039 6.275 -6.537 1.00 90.38 277 GLN A CA 1
ATOM 2187 C C . GLN A 1 277 ? -10.341 6.071 -5.057 1.00 90.38 277 GLN A C 1
ATOM 2189 O O . GLN A 1 277 ? -10.112 4.998 -4.500 1.00 90.38 277 GLN A O 1
ATOM 2194 N N . LEU A 1 278 ? -10.876 7.110 -4.416 1.00 90.00 278 LEU A N 1
ATOM 2195 C CA . LEU A 1 278 ? -11.382 7.016 -3.053 1.00 90.00 278 LEU A CA 1
ATOM 2196 C C . LEU A 1 278 ? -12.823 6.498 -3.086 1.00 90.00 278 LEU A C 1
ATOM 2198 O O . LEU A 1 278 ? -13.677 7.067 -3.769 1.00 90.00 278 LEU A O 1
ATOM 2202 N N . HIS A 1 279 ? -13.106 5.459 -2.308 1.00 86.88 279 HIS A N 1
ATOM 2203 C CA . HIS A 1 279 ? -14.447 4.915 -2.146 1.00 86.88 279 HIS A CA 1
ATOM 2204 C C . HIS A 1 279 ? -14.894 5.033 -0.698 1.00 86.88 279 HIS A C 1
ATOM 2206 O O . HIS A 1 279 ? -14.162 4.682 0.229 1.00 86.88 279 HIS A O 1
ATOM 2212 N N . VAL A 1 280 ? -16.128 5.497 -0.523 1.00 85.00 280 VAL A N 1
ATOM 2213 C CA . VAL A 1 280 ? -16.802 5.528 0.769 1.00 85.00 280 VAL A CA 1
ATOM 2214 C C . VAL A 1 280 ? -18.159 4.865 0.606 1.00 85.00 280 VAL A C 1
ATOM 2216 O O . VAL A 1 280 ? -18.893 5.186 -0.326 1.00 85.00 280 VAL A O 1
ATOM 2219 N N . GLU A 1 281 ? -18.468 3.919 1.485 1.00 84.62 281 GLU A N 1
ATOM 2220 C CA . GLU A 1 281 ? -19.723 3.166 1.456 1.00 84.62 281 GLU A CA 1
ATOM 2221 C C . GLU A 1 281 ? -20.159 2.741 2.862 1.00 84.62 281 GLU A C 1
ATOM 2223 O O . GLU A 1 281 ? -19.350 2.707 3.788 1.00 84.62 281 GLU A O 1
ATOM 2228 N N . LEU A 1 282 ? -21.438 2.397 3.037 1.00 84.69 282 LEU A N 1
ATOM 2229 C CA . LEU A 1 282 ? -21.914 1.780 4.277 1.00 84.69 282 LEU A CA 1
ATOM 2230 C C . LEU A 1 282 ? -21.708 0.275 4.243 1.00 84.69 282 LEU A C 1
ATOM 2232 O O . LEU A 1 282 ? -22.100 -0.412 3.296 1.00 84.69 282 LEU A O 1
ATOM 2236 N N . ARG A 1 283 ? -21.158 -0.246 5.337 1.00 89.75 283 ARG A N 1
ATOM 2237 C CA . ARG A 1 283 ? -20.959 -1.679 5.525 1.00 89.75 283 ARG A CA 1
ATOM 2238 C C . ARG A 1 283 ? -21.469 -2.119 6.885 1.00 89.75 283 ARG A C 1
ATOM 2240 O O . ARG A 1 283 ? -21.382 -1.380 7.865 1.00 89.75 283 ARG A O 1
ATOM 2247 N N . GLU A 1 284 ? -21.994 -3.336 6.943 1.00 90.19 284 GLU A N 1
ATOM 2248 C CA . GLU A 1 284 ? -22.263 -4.025 8.201 1.00 90.19 284 GLU A CA 1
ATOM 2249 C C . GLU A 1 284 ? -20.996 -4.780 8.592 1.00 90.19 284 GLU A C 1
ATOM 2251 O O . GLU A 1 284 ? -20.589 -5.722 7.907 1.00 90.19 284 GLU A O 1
ATOM 2256 N N . VAL A 1 285 ? -20.362 -4.337 9.674 1.00 91.44 285 VAL A N 1
ATOM 2257 C CA . VAL A 1 285 ? -19.093 -4.866 10.170 1.00 91.44 285 VAL A CA 1
ATOM 2258 C C . VAL A 1 285 ? -19.314 -5.626 11.474 1.00 91.44 285 VAL A C 1
ATOM 2260 O O . VAL A 1 285 ? -20.089 -5.198 12.330 1.00 91.44 285 VAL A O 1
ATOM 2263 N N . MET A 1 286 ? -18.631 -6.762 11.622 1.00 89.88 286 MET A N 1
ATOM 2264 C CA . MET A 1 286 ? -18.510 -7.487 12.886 1.00 89.88 286 MET A CA 1
ATOM 2265 C C . MET A 1 286 ? -17.123 -7.240 13.474 1.00 89.88 286 MET A C 1
ATOM 2267 O O . MET A 1 286 ? -16.125 -7.584 12.840 1.00 89.88 286 MET A O 1
ATOM 2271 N N . VAL A 1 287 ? -17.062 -6.665 14.673 1.00 88.69 287 VAL A N 1
ATOM 2272 C CA . VAL A 1 287 ? -15.813 -6.338 15.380 1.00 88.69 287 VAL A CA 1
ATOM 2273 C C . VAL A 1 287 ? -15.809 -6.917 16.790 1.00 88.69 287 VAL A C 1
ATOM 2275 O O . VAL A 1 287 ? -16.865 -7.120 17.385 1.00 88.69 287 VAL A O 1
ATOM 2278 N N . ASP A 1 288 ? -14.628 -7.176 17.340 1.00 84.62 288 ASP A N 1
ATOM 2279 C CA . ASP A 1 288 ? -14.484 -7.486 18.765 1.00 84.62 288 ASP A CA 1
ATOM 2280 C C . ASP A 1 288 ? -14.428 -6.210 19.633 1.00 84.62 288 ASP A C 1
ATOM 2282 O O . ASP A 1 288 ? -14.449 -5.083 19.135 1.00 84.62 288 ASP A O 1
ATOM 2286 N N . HIS A 1 289 ? -14.318 -6.375 20.953 1.00 81.44 289 HIS A N 1
ATOM 2287 C CA . HIS A 1 289 ? -14.208 -5.259 21.903 1.00 81.44 289 HIS A CA 1
ATOM 2288 C C . HIS A 1 289 ? -12.944 -4.394 21.741 1.00 81.44 289 HIS A C 1
ATOM 2290 O O . HIS A 1 289 ? -12.862 -3.319 22.334 1.00 81.44 289 HIS A O 1
ATOM 2296 N N . LYS A 1 290 ? -11.943 -4.849 20.977 1.00 83.62 290 LYS A N 1
ATOM 2297 C CA . LYS A 1 290 ? -10.726 -4.090 20.648 1.00 83.62 290 LYS A CA 1
ATOM 2298 C C . LYS A 1 290 ? -10.843 -3.379 19.299 1.00 83.62 290 LYS A C 1
ATOM 2300 O O . LYS A 1 290 ? -9.919 -2.661 18.920 1.00 83.62 290 LYS A O 1
ATOM 2305 N N . GLY A 1 291 ? -11.955 -3.562 18.587 1.00 86.88 291 GLY A N 1
ATOM 2306 C CA . GLY A 1 291 ? -12.167 -3.049 17.240 1.00 86.88 291 GLY A CA 1
ATOM 2307 C C . GLY A 1 291 ? -11.497 -3.893 16.155 1.00 86.88 291 GLY A C 1
ATOM 2308 O O . GLY A 1 291 ? -11.382 -3.422 15.029 1.00 86.88 291 GLY A O 1
ATOM 2309 N N . LEU A 1 292 ? -11.030 -5.114 16.444 1.00 90.31 292 LEU A N 1
ATOM 2310 C CA . LEU A 1 292 ? -10.508 -6.002 15.404 1.00 90.31 292 LEU A CA 1
ATOM 2311 C C . LEU A 1 292 ? -11.668 -6.533 14.563 1.00 90.31 292 LEU A C 1
ATOM 2313 O O . LEU A 1 292 ? -12.596 -7.164 15.079 1.00 90.31 292 LEU A O 1
ATOM 2317 N N . VAL A 1 293 ? -11.600 -6.270 13.261 1.00 92.50 293 VAL A N 1
ATOM 2318 C CA . VAL A 1 293 ? -12.626 -6.664 12.296 1.00 92.50 293 VAL A CA 1
ATOM 2319 C C . VAL A 1 293 ? -12.558 -8.171 12.059 1.00 92.50 293 VAL A C 1
ATOM 2321 O O . VAL A 1 293 ? -11.512 -8.706 11.705 1.00 92.50 293 VAL A O 1
ATOM 2324 N N . GLN A 1 294 ? -13.689 -8.851 12.241 1.00 90.94 294 GLN A N 1
ATOM 2325 C CA . GLN A 1 294 ? -13.847 -10.284 11.978 1.00 90.94 294 GLN A CA 1
ATOM 2326 C C . GLN A 1 294 ? -14.452 -10.543 10.596 1.00 90.94 294 GLN A C 1
ATOM 2328 O O . GLN A 1 294 ? -14.079 -11.490 9.911 1.00 90.94 294 GLN A O 1
ATOM 2333 N N . SER A 1 295 ? -15.408 -9.710 10.178 1.00 92.81 295 SER A N 1
ATOM 2334 C CA . SER A 1 295 ? -16.022 -9.792 8.849 1.00 92.81 295 SER A CA 1
ATOM 2335 C C . SER A 1 295 ? -16.767 -8.508 8.507 1.00 92.81 295 SER A C 1
ATOM 2337 O O . SER A 1 295 ? -17.156 -7.767 9.412 1.00 92.81 295 SER A O 1
ATOM 2339 N N . SER A 1 296 ? -17.044 -8.290 7.224 1.00 94.00 296 SER A N 1
ATOM 2340 C CA . SER A 1 296 ? -17.742 -7.097 6.759 1.00 94.00 296 SER A CA 1
ATOM 2341 C C . SER A 1 296 ? -18.507 -7.349 5.465 1.00 94.00 296 SER A C 1
ATOM 2343 O O . SER A 1 296 ? -17.975 -7.964 4.539 1.00 94.00 296 SER A O 1
ATOM 2345 N N . THR A 1 297 ? -19.730 -6.831 5.365 1.00 92.94 297 THR A N 1
ATOM 2346 C CA . THR A 1 297 ? -20.591 -6.977 4.178 1.00 92.94 297 THR A CA 1
ATOM 2347 C C . THR A 1 297 ? -21.116 -5.623 3.696 1.00 92.94 297 THR A C 1
ATOM 2349 O O . THR A 1 297 ? -21.452 -4.780 4.531 1.00 92.94 297 THR A O 1
ATOM 2352 N N . PRO A 1 298 ? -21.167 -5.378 2.371 1.00 89.50 298 PRO A N 1
ATOM 2353 C CA . PRO A 1 298 ? -21.722 -4.140 1.840 1.00 89.50 298 PRO A CA 1
ATOM 2354 C C . PRO A 1 298 ? -23.230 -4.091 2.084 1.00 89.50 298 PRO A C 1
ATOM 2356 O O . PRO A 1 298 ? -23.911 -5.118 2.033 1.00 89.50 298 PRO A O 1
ATOM 2359 N N . ILE A 1 299 ? -23.753 -2.892 2.322 1.00 83.81 299 ILE A N 1
ATOM 2360 C CA . ILE A 1 299 ? -25.187 -2.665 2.475 1.00 83.81 299 ILE A CA 1
ATOM 2361 C C . ILE A 1 299 ? -25.685 -1.948 1.220 1.00 83.81 299 ILE A C 1
ATOM 2363 O O . ILE A 1 299 ? -25.220 -0.857 0.902 1.00 83.81 299 ILE A O 1
ATOM 2367 N N . ASN A 1 300 ? -26.658 -2.545 0.527 1.00 69.62 300 ASN A N 1
ATOM 2368 C CA . ASN A 1 300 ? -27.343 -1.924 -0.611 1.00 69.62 300 ASN A CA 1
ATOM 2369 C C . ASN A 1 300 ? -28.367 -0.886 -0.123 1.00 69.62 300 ASN A C 1
ATOM 2371 O O . ASN A 1 300 ? -29.566 -1.047 -0.337 1.00 69.62 300 ASN A O 1
ATOM 2375 N N . ASP A 1 301 ? -27.899 0.140 0.580 1.00 64.12 301 ASP A N 1
ATOM 2376 C CA . ASP A 1 301 ? -28.718 1.274 0.995 1.00 64.12 301 ASP A CA 1
ATOM 2377 C C . ASP A 1 301 ? -28.186 2.536 0.315 1.00 64.12 301 ASP A C 1
ATOM 2379 O O . ASP A 1 301 ? -26.980 2.801 0.298 1.00 64.12 301 ASP A O 1
ATOM 2383 N N . THR A 1 302 ? -29.078 3.304 -0.301 1.00 52.03 302 THR A N 1
ATOM 2384 C CA . THR A 1 302 ? -28.725 4.580 -0.919 1.00 52.03 302 THR A CA 1
ATOM 2385 C C . THR A 1 302 ? -28.476 5.590 0.194 1.00 52.03 302 THR A C 1
ATOM 2387 O O . THR A 1 302 ? -29.417 6.152 0.751 1.00 52.03 302 THR A O 1
ATOM 2390 N N . MET A 1 303 ? -27.205 5.849 0.523 1.00 53.38 303 MET A N 1
ATOM 2391 C CA . MET A 1 303 ? -26.813 7.053 1.268 1.00 53.38 303 MET A CA 1
ATOM 2392 C C . MET A 1 303 ? -27.130 8.285 0.414 1.00 53.38 303 MET A C 1
ATOM 2394 O O . MET A 1 303 ? -26.261 8.825 -0.271 1.00 53.38 303 MET A O 1
ATOM 2398 N N . ASP A 1 304 ? -28.385 8.719 0.424 1.00 47.94 304 ASP A N 1
ATOM 2399 C CA . ASP A 1 304 ? -28.921 9.598 -0.621 1.00 47.94 304 ASP A CA 1
ATOM 2400 C C . ASP A 1 304 ? -28.413 11.054 -0.552 1.00 47.94 304 ASP A C 1
ATOM 2402 O O . ASP A 1 304 ? -28.685 11.856 -1.439 1.00 47.94 304 ASP A O 1
ATOM 2406 N N . HIS A 1 305 ? -27.611 11.424 0.456 1.00 44.31 305 HIS A N 1
ATOM 2407 C CA . HIS A 1 305 ? -27.075 12.789 0.582 1.00 44.31 305 HIS A CA 1
ATOM 2408 C C . HIS A 1 305 ? -25.660 12.914 1.183 1.00 44.31 305 HIS A C 1
ATOM 2410 O O . HIS A 1 305 ? -25.018 13.949 0.993 1.00 44.31 305 HIS A O 1
ATOM 2416 N N . GLU A 1 306 ? -25.127 11.890 1.855 1.00 48.12 306 GLU A N 1
ATOM 2417 C CA . GLU A 1 306 ? -23.842 11.985 2.571 1.00 48.12 306 GLU A CA 1
ATOM 2418 C C . GLU A 1 306 ? -22.613 11.682 1.692 1.00 48.12 306 GLU A C 1
ATOM 2420 O O . GLU A 1 306 ? -21.554 12.262 1.924 1.00 48.12 306 GLU A O 1
ATOM 2425 N N . ASN A 1 307 ? -22.748 10.918 0.598 1.00 45.62 307 ASN A N 1
ATOM 2426 C CA . ASN A 1 307 ? -21.635 10.609 -0.321 1.00 45.62 307 ASN A CA 1
ATOM 2427 C C . ASN A 1 307 ? -20.912 11.854 -0.877 1.00 45.62 307 ASN A C 1
ATOM 2429 O O . ASN A 1 307 ? -19.702 11.819 -1.093 1.00 45.62 307 ASN A O 1
ATOM 2433 N N . ARG A 1 308 ? -21.616 12.981 -1.065 1.00 48.12 308 ARG A N 1
ATOM 2434 C CA . ARG A 1 308 ? -21.006 14.226 -1.576 1.00 48.12 308 ARG A CA 1
ATOM 2435 C C . ARG A 1 308 ? -20.082 14.913 -0.568 1.00 48.12 308 ARG A C 1
ATOM 2437 O O . ARG A 1 308 ? -19.110 15.532 -0.984 1.00 48.12 308 ARG A O 1
ATOM 2444 N N . TYR A 1 309 ? -20.361 14.802 0.731 1.00 49.47 309 TYR A N 1
ATOM 2445 C CA . TYR A 1 309 ? -19.509 15.374 1.782 1.00 49.47 309 TYR A CA 1
ATOM 2446 C C . TYR A 1 309 ? -18.335 14.455 2.133 1.00 49.47 309 TYR A C 1
ATOM 2448 O O . TYR A 1 309 ? -17.298 14.940 2.570 1.00 49.47 309 TYR A O 1
ATOM 2456 N N . LEU A 1 310 ? -18.476 13.147 1.890 1.00 51.62 310 LEU A N 1
ATOM 2457 C CA . LEU A 1 310 ? -17.436 12.138 2.119 1.00 51.62 310 LEU A CA 1
ATOM 2458 C C . LEU A 1 310 ? -16.379 12.088 1.010 1.00 51.62 310 LEU A C 1
ATOM 2460 O O . LEU A 1 310 ? -15.243 11.706 1.268 1.00 51.62 310 LEU A O 1
ATOM 2464 N N . GLN A 1 311 ? -16.742 12.494 -0.210 1.00 53.34 311 GLN A N 1
ATOM 2465 C CA . GLN A 1 311 ? -15.816 12.625 -1.343 1.00 53.34 311 GLN A CA 1
ATOM 2466 C C . GLN A 1 311 ? -15.157 14.012 -1.442 1.00 53.34 311 GLN A C 1
ATOM 2468 O O . GLN A 1 311 ? -14.202 14.185 -2.207 1.00 53.34 311 GLN A O 1
ATOM 2473 N N . ALA A 1 312 ? -15.650 15.005 -0.691 1.00 52.56 312 ALA A N 1
ATOM 2474 C CA . ALA A 1 312 ? -15.038 16.327 -0.621 1.00 52.56 312 ALA A CA 1
ATOM 2475 C C . ALA A 1 312 ? -13.642 16.217 0.021 1.00 52.56 312 ALA A C 1
ATOM 2477 O O . ALA A 1 312 ? -13.511 15.706 1.130 1.00 52.56 312 ALA A O 1
ATOM 2478 N N . GLY A 1 313 ? -12.602 16.666 -0.689 1.00 65.25 313 GLY A N 1
ATOM 2479 C CA . GLY A 1 313 ? -11.204 16.516 -0.258 1.00 65.25 313 GLY A CA 1
ATOM 2480 C C . GLY A 1 313 ? -10.571 15.159 -0.596 1.00 65.25 313 GLY A C 1
ATOM 2481 O O . GLY A 1 313 ? -9.502 14.844 -0.085 1.00 65.25 313 GLY A O 1
ATOM 2482 N N . SER A 1 314 ? -11.200 14.346 -1.455 1.00 72.69 314 SER A N 1
ATOM 2483 C CA . SER A 1 314 ? -10.622 13.074 -1.926 1.00 72.69 314 SER A CA 1
ATOM 2484 C C . SER A 1 314 ? -9.260 13.246 -2.606 1.00 72.69 314 SER A C 1
ATOM 2486 O O . SER A 1 314 ? -8.367 12.437 -2.361 1.00 72.69 314 SER A O 1
ATOM 2488 N N . SER A 1 315 ? -9.079 14.319 -3.386 1.00 80.38 315 SER A N 1
ATOM 2489 C CA . SER A 1 315 ? -7.778 14.714 -3.943 1.00 80.38 315 SER A CA 1
ATOM 2490 C C . SER A 1 315 ? -6.741 14.925 -2.846 1.00 80.38 315 SER A C 1
ATOM 2492 O O . SER A 1 315 ? -5.663 14.356 -2.914 1.00 80.38 315 SER A O 1
ATOM 2494 N N . ASP A 1 316 ? -7.100 15.661 -1.795 1.00 85.19 316 ASP A N 1
ATOM 2495 C CA . ASP A 1 316 ? -6.180 16.048 -0.724 1.00 85.19 316 ASP A CA 1
ATOM 2496 C C . ASP A 1 316 ? -5.763 14.833 0.119 1.00 85.19 316 ASP A C 1
ATOM 2498 O O . ASP A 1 316 ? -4.613 14.723 0.540 1.00 85.19 316 ASP A O 1
ATOM 2502 N N . ILE A 1 317 ? -6.688 13.890 0.346 1.00 89.38 317 ILE A N 1
ATOM 2503 C CA . ILE A 1 317 ? -6.413 12.625 1.047 1.00 89.38 317 ILE A CA 1
ATOM 2504 C C . ILE A 1 317 ? -5.450 11.758 0.230 1.00 89.38 317 ILE A C 1
ATOM 2506 O O . ILE A 1 317 ? -4.475 11.244 0.783 1.00 89.38 317 ILE A O 1
ATOM 2510 N N . LEU A 1 318 ? -5.722 11.582 -1.068 1.00 90.94 318 LEU A N 1
ATOM 2511 C CA . LEU A 1 318 ? -4.867 10.795 -1.959 1.00 90.94 318 LEU A CA 1
ATOM 2512 C C . LEU A 1 318 ? -3.497 11.455 -2.141 1.00 90.94 318 LEU A C 1
ATOM 2514 O O . LEU A 1 318 ? -2.489 10.759 -2.077 1.00 90.94 318 LEU A O 1
ATOM 2518 N N . ASP A 1 319 ? -3.440 12.781 -2.263 1.00 88.81 319 ASP A N 1
ATOM 2519 C CA . ASP A 1 319 ? -2.189 13.536 -2.332 1.00 88.81 319 ASP A CA 1
ATOM 2520 C C . ASP A 1 319 ? -1.360 13.358 -1.059 1.00 88.81 319 ASP A C 1
ATOM 2522 O O . ASP A 1 319 ? -0.187 13.001 -1.142 1.00 88.81 319 ASP A O 1
ATOM 2526 N N . ALA A 1 320 ? -1.959 13.532 0.125 1.00 89.81 320 ALA A N 1
ATOM 2527 C CA . ALA A 1 320 ? -1.257 13.329 1.391 1.00 89.81 320 ALA A CA 1
ATOM 2528 C C . ALA A 1 320 ? -0.745 11.885 1.533 1.00 89.81 320 ALA A C 1
ATOM 2530 O O . ALA A 1 320 ? 0.375 11.663 2.002 1.00 89.81 320 ALA A O 1
ATOM 2531 N N . PHE A 1 321 ? -1.535 10.901 1.091 1.00 93.31 321 PHE A N 1
ATOM 2532 C CA . PHE A 1 321 ? -1.136 9.497 1.077 1.00 93.31 321 PHE A CA 1
ATOM 2533 C C . PHE A 1 321 ? 0.012 9.222 0.095 1.00 93.31 321 PHE A C 1
ATOM 2535 O O . PHE A 1 321 ? 1.001 8.602 0.474 1.00 93.31 321 PHE A O 1
ATOM 2542 N N . HIS A 1 322 ? -0.051 9.723 -1.138 1.00 93.00 322 HIS A N 1
ATOM 2543 C CA . HIS A 1 322 ? 1.042 9.584 -2.102 1.00 93.00 322 HIS A CA 1
ATOM 2544 C C . HIS A 1 322 ? 2.311 10.299 -1.643 1.00 93.00 322 HIS A C 1
ATOM 2546 O O . HIS A 1 322 ? 3.403 9.761 -1.813 1.00 93.00 322 HIS A O 1
ATOM 2552 N N . THR A 1 323 ? 2.199 11.474 -1.017 1.00 89.75 323 THR A N 1
ATOM 2553 C CA . THR A 1 323 ? 3.351 12.144 -0.411 1.00 89.75 323 THR A CA 1
ATOM 2554 C C . THR A 1 323 ? 3.963 11.274 0.689 1.00 89.75 323 THR A C 1
ATOM 2556 O O . THR A 1 323 ? 5.183 11.110 0.705 1.00 89.75 323 THR A O 1
ATOM 2559 N N . LEU A 1 324 ? 3.155 10.657 1.563 1.00 90.94 324 LEU A N 1
ATOM 2560 C CA . LEU A 1 324 ? 3.652 9.699 2.558 1.00 90.94 324 LEU A CA 1
ATOM 2561 C C . LEU A 1 324 ? 4.427 8.556 1.895 1.00 90.94 324 LEU A C 1
ATOM 2563 O O . LEU A 1 324 ? 5.567 8.290 2.284 1.00 90.94 324 LEU A O 1
ATOM 2567 N N . LEU A 1 325 ? 3.831 7.899 0.896 1.00 91.56 325 LEU A N 1
ATOM 2568 C CA . LEU A 1 325 ? 4.445 6.761 0.212 1.00 91.56 325 LEU A CA 1
ATOM 2569 C C . LEU A 1 325 ? 5.744 7.166 -0.491 1.00 91.56 325 LEU A C 1
ATOM 2571 O O . LEU A 1 325 ? 6.774 6.543 -0.263 1.00 91.56 325 LEU A O 1
ATOM 2575 N N . THR A 1 326 ? 5.749 8.258 -1.254 1.00 87.38 326 THR A N 1
ATOM 2576 C CA . THR A 1 326 ? 6.951 8.771 -1.933 1.00 87.38 326 THR A CA 1
ATOM 2577 C C . THR A 1 326 ? 8.088 9.075 -0.956 1.00 87.38 326 THR A C 1
ATOM 2579 O O . THR A 1 326 ? 9.257 8.834 -1.261 1.00 87.38 326 THR A O 1
ATOM 2582 N N . LEU A 1 327 ? 7.777 9.568 0.245 1.00 83.25 327 LEU A N 1
ATOM 2583 C CA . LEU A 1 327 ? 8.784 9.866 1.264 1.00 83.25 327 LEU A CA 1
ATOM 2584 C C . LEU A 1 327 ? 9.314 8.629 2.005 1.00 83.25 327 LEU A C 1
ATOM 2586 O O . LEU A 1 327 ? 10.372 8.725 2.629 1.00 83.25 327 LEU A O 1
ATOM 2590 N N . SER A 1 328 ? 8.605 7.500 1.946 1.00 85.94 328 SER A N 1
ATOM 2591 C CA . SER A 1 328 ? 8.864 6.309 2.769 1.00 85.94 328 SER A CA 1
ATOM 2592 C C . SER A 1 328 ? 9.072 5.016 1.974 1.00 85.94 328 SER A C 1
ATOM 2594 O O . SER A 1 328 ? 9.363 3.980 2.565 1.00 85.94 328 SER A O 1
ATOM 2596 N N . ILE A 1 329 ? 8.965 5.051 0.645 1.00 81.69 329 ILE A N 1
ATOM 2597 C CA . ILE A 1 329 ? 9.022 3.854 -0.202 1.00 81.69 329 ILE A CA 1
ATOM 2598 C C . ILE A 1 329 ? 10.336 3.074 -0.063 1.00 81.69 329 ILE A C 1
ATOM 2600 O O . ILE A 1 329 ? 10.330 1.843 -0.079 1.00 81.69 329 ILE A O 1
ATOM 2604 N N . ALA A 1 330 ? 11.451 3.781 0.129 1.00 75.81 330 ALA A N 1
ATOM 2605 C CA . ALA A 1 330 ? 12.772 3.198 0.309 1.00 75.81 330 ALA A CA 1
ATOM 2606 C C . ALA A 1 330 ? 13.452 3.781 1.560 1.00 75.81 330 ALA A C 1
ATOM 2608 O O . ALA A 1 330 ? 13.440 5.005 1.751 1.00 75.81 330 ALA A O 1
ATOM 2609 N N . PRO A 1 331 ? 14.066 2.943 2.416 1.00 65.25 331 PRO A N 1
ATOM 2610 C CA . PRO A 1 331 ? 14.762 3.415 3.604 1.00 65.25 331 PRO A CA 1
ATOM 2611 C C . PRO A 1 331 ? 15.992 4.248 3.220 1.00 65.25 331 PRO A C 1
ATOM 2613 O O . PRO A 1 331 ? 16.904 3.782 2.538 1.00 65.25 331 PRO A O 1
ATOM 2616 N N . LYS A 1 332 ? 16.052 5.495 3.694 1.00 60.22 332 LYS A N 1
ATOM 2617 C CA . LYS A 1 332 ? 17.229 6.362 3.529 1.00 60.22 332 LYS A CA 1
ATOM 2618 C C . LYS A 1 332 ? 18.294 6.024 4.582 1.00 60.22 332 LYS A C 1
ATOM 2620 O O . LYS A 1 332 ? 18.245 6.574 5.675 1.00 60.22 332 LYS A O 1
ATOM 2625 N N . TYR A 1 333 ? 19.251 5.145 4.270 1.00 50.28 333 TYR A N 1
ATOM 2626 C CA . TYR A 1 333 ? 20.464 4.893 5.082 1.00 50.28 333 TYR A CA 1
ATOM 2627 C C . TYR A 1 333 ? 21.672 4.567 4.167 1.00 50.28 333 TYR A C 1
ATOM 2629 O O . TYR A 1 333 ? 21.475 4.106 3.044 1.00 50.28 333 TYR A O 1
ATOM 2637 N N . PRO A 1 334 ? 22.926 4.848 4.582 1.00 44.38 334 PRO A N 1
ATOM 2638 C CA . PRO A 1 334 ? 23.906 5.700 3.904 1.00 44.38 334 PRO A CA 1
ATOM 2639 C C . PRO A 1 334 ? 24.539 5.117 2.621 1.00 44.38 334 PRO A C 1
ATOM 2641 O O . PRO A 1 334 ? 25.447 5.734 2.075 1.00 44.38 334 PRO A O 1
ATOM 2644 N N . TYR A 1 335 ? 24.098 3.957 2.127 1.00 43.03 335 TYR A N 1
ATOM 2645 C CA . TYR A 1 335 ? 24.748 3.240 1.023 1.00 43.03 335 TYR A CA 1
ATOM 2646 C C . TYR A 1 335 ? 23.779 2.501 0.090 1.00 43.03 335 TYR A C 1
ATOM 2648 O O . TYR A 1 335 ? 24.187 1.546 -0.570 1.00 43.03 335 TYR A O 1
ATOM 2656 N N . VAL A 1 336 ? 22.513 2.923 -0.026 1.00 48.09 336 VAL A N 1
ATOM 2657 C CA . VAL A 1 336 ? 21.716 2.474 -1.179 1.00 48.09 336 VAL A CA 1
ATOM 2658 C C . VAL A 1 336 ? 22.288 3.177 -2.409 1.00 48.09 336 VAL A C 1
ATOM 2660 O O . VAL A 1 336 ? 22.203 4.398 -2.542 1.00 48.09 336 VAL A O 1
ATOM 2663 N N . SER A 1 337 ? 22.993 2.397 -3.228 1.00 42.41 337 SER A N 1
ATOM 2664 C CA . SER A 1 337 ? 23.613 2.801 -4.488 1.00 42.41 337 SER A CA 1
ATOM 2665 C C . SER A 1 337 ? 22.733 3.797 -5.247 1.00 42.41 337 SER A C 1
ATOM 2667 O O . SER A 1 337 ? 21.548 3.568 -5.464 1.00 42.41 337 SER A O 1
ATOM 2669 N N . SER A 1 338 ? 23.342 4.880 -5.731 1.00 50.47 338 SER A N 1
ATOM 2670 C CA . SER A 1 338 ? 22.723 5.848 -6.646 1.00 50.47 338 SER A CA 1
ATOM 2671 C C . SER A 1 338 ? 22.329 5.251 -8.007 1.00 50.47 338 SER A C 1
ATOM 2673 O O . SER A 1 338 ? 21.849 5.975 -8.880 1.00 50.47 338 SER A O 1
ATOM 2675 N N . LYS A 1 339 ? 22.548 3.945 -8.213 1.00 60.47 339 LYS A N 1
ATOM 2676 C CA . LYS A 1 339 ? 22.114 3.198 -9.389 1.00 60.47 339 LYS A CA 1
ATOM 2677 C C . LYS A 1 339 ? 20.963 2.262 -9.006 1.00 60.47 339 LYS A C 1
ATOM 2679 O O . LYS A 1 339 ? 21.206 1.352 -8.219 1.00 60.47 339 LYS A O 1
ATOM 2684 N N . PRO A 1 340 ? 19.772 2.427 -9.608 1.00 75.50 340 PRO A N 1
ATOM 2685 C CA . PRO A 1 340 ? 18.597 1.586 -9.354 1.00 75.50 340 PRO A CA 1
ATOM 2686 C C . PRO A 1 340 ? 18.705 0.177 -9.968 1.00 75.50 340 PRO A C 1
ATOM 2688 O O . PRO A 1 340 ? 17.743 -0.577 -9.934 1.00 75.50 340 PRO A O 1
ATOM 2691 N N . TYR A 1 341 ? 19.851 -0.162 -10.568 1.00 85.69 341 TYR A N 1
ATOM 2692 C CA . TYR A 1 341 ? 20.102 -1.469 -11.162 1.00 85.69 341 TYR A CA 1
ATOM 2693 C C . TYR A 1 341 ? 20.818 -2.377 -10.165 1.00 85.69 341 TYR A C 1
ATOM 2695 O O . TYR A 1 341 ? 21.788 -1.951 -9.533 1.00 85.69 341 TYR A O 1
ATOM 2703 N N . HIS A 1 342 ? 20.378 -3.627 -10.078 1.00 87.56 342 HIS A N 1
ATOM 2704 C CA . HIS A 1 342 ? 20.967 -4.664 -9.230 1.00 87.56 342 HIS A CA 1
ATOM 2705 C C . HIS A 1 342 ? 21.078 -5.986 -9.997 1.00 87.56 342 HIS A C 1
ATOM 2707 O O . HIS A 1 342 ? 20.406 -6.202 -11.002 1.00 87.56 342 HIS A O 1
ATOM 2713 N N . ASN A 1 343 ? 21.969 -6.868 -9.547 1.00 90.44 343 ASN A N 1
ATOM 2714 C CA . ASN A 1 343 ? 22.242 -8.169 -10.168 1.00 90.44 343 ASN A CA 1
ATOM 2715 C C . ASN A 1 343 ? 21.868 -9.355 -9.260 1.00 90.44 343 ASN A C 1
ATOM 2717 O O . ASN A 1 343 ? 22.290 -10.485 -9.503 1.00 90.44 343 ASN A O 1
ATOM 2721 N N . ASP A 1 344 ? 21.088 -9.088 -8.219 1.00 89.06 344 ASP A N 1
ATOM 2722 C CA . ASP A 1 344 ? 20.549 -10.057 -7.271 1.00 89.06 344 ASP A CA 1
ATOM 2723 C C . ASP A 1 344 ? 19.012 -10.057 -7.322 1.00 89.06 344 ASP A C 1
ATOM 2725 O O . ASP A 1 344 ? 18.417 -9.330 -8.111 1.00 89.06 344 ASP A O 1
ATOM 2729 N N . SER A 1 345 ? 18.360 -10.885 -6.504 1.00 90.88 345 SER A N 1
ATOM 2730 C CA . SER A 1 345 ? 16.892 -10.942 -6.405 1.00 90.88 345 SER A CA 1
ATOM 2731 C C . SER A 1 345 ? 16.359 -10.336 -5.100 1.00 90.88 345 SER A C 1
ATOM 2733 O O . SER A 1 345 ? 15.313 -10.769 -4.608 1.00 90.88 345 SER A O 1
ATOM 2735 N N . TYR A 1 346 ? 17.091 -9.394 -4.495 1.00 87.69 346 TYR A N 1
ATOM 2736 C CA . TYR A 1 346 ? 16.684 -8.733 -3.259 1.00 87.69 346 TYR A CA 1
ATOM 2737 C C . TYR A 1 346 ? 15.904 -7.445 -3.549 1.00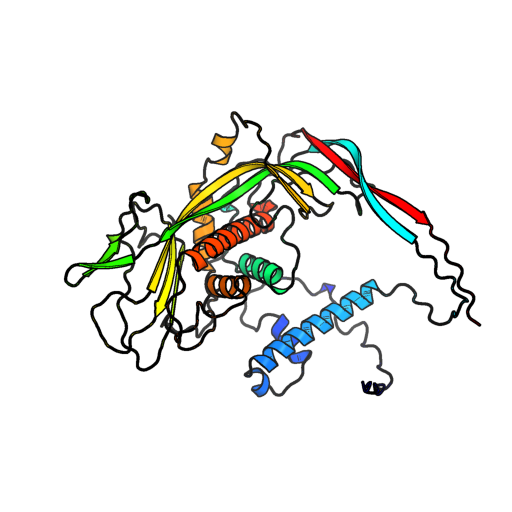 87.69 346 TYR A C 1
ATOM 2739 O O . TYR A 1 346 ? 16.263 -6.678 -4.438 1.00 87.69 346 TYR A O 1
ATOM 2747 N N . PRO A 1 347 ? 14.832 -7.170 -2.790 1.00 86.62 347 PRO A N 1
ATOM 2748 C CA . PRO A 1 347 ? 14.054 -5.957 -2.978 1.00 86.62 347 PRO A CA 1
ATOM 2749 C C . PRO A 1 347 ? 14.818 -4.739 -2.455 1.00 86.62 347 PRO A C 1
ATOM 2751 O O . PRO A 1 347 ? 15.297 -4.736 -1.320 1.00 86.62 347 PRO A O 1
ATOM 2754 N N . SER A 1 348 ? 14.861 -3.683 -3.266 1.00 80.31 348 SER A N 1
ATOM 2755 C CA . SER A 1 348 ? 15.465 -2.395 -2.893 1.00 80.31 348 SER A CA 1
ATOM 2756 C C . SER A 1 348 ? 14.481 -1.435 -2.202 1.00 80.31 348 SER A C 1
ATOM 2758 O O . SER A 1 348 ? 14.889 -0.399 -1.675 1.00 80.31 348 SER A O 1
ATOM 2760 N N . ASP A 1 349 ? 13.189 -1.774 -2.179 1.00 84.94 349 ASP A N 1
ATOM 2761 C CA . ASP A 1 349 ? 12.120 -0.968 -1.587 1.00 84.94 349 ASP A CA 1
ATOM 2762 C C . ASP A 1 349 ? 11.030 -1.827 -0.922 1.00 84.94 349 ASP A C 1
ATOM 2764 O O . ASP A 1 349 ? 10.943 -3.046 -1.120 1.00 84.94 349 ASP A O 1
ATOM 2768 N N . PHE A 1 350 ? 10.191 -1.185 -0.104 1.00 88.25 350 PHE A N 1
ATOM 2769 C CA . PHE A 1 350 ? 9.159 -1.882 0.661 1.00 88.25 350 PHE A CA 1
ATOM 2770 C C . PHE A 1 350 ? 8.063 -2.484 -0.221 1.00 88.25 350 PHE A C 1
ATOM 2772 O O . PHE A 1 350 ? 7.558 -3.558 0.101 1.00 88.25 350 PHE A O 1
ATOM 2779 N N . VAL A 1 351 ? 7.684 -1.837 -1.324 1.00 90.88 351 VAL A N 1
ATOM 2780 C CA . VAL A 1 351 ? 6.573 -2.313 -2.161 1.00 90.88 351 VAL A CA 1
ATOM 2781 C C . VAL A 1 351 ? 6.975 -3.596 -2.880 1.00 90.88 351 VAL A C 1
ATOM 2783 O O . VAL A 1 351 ? 6.232 -4.575 -2.847 1.00 90.88 351 VAL A O 1
ATOM 2786 N N . ASN A 1 352 ? 8.179 -3.634 -3.446 1.00 91.31 352 ASN A N 1
ATOM 2787 C CA . ASN A 1 352 ? 8.741 -4.819 -4.081 1.00 91.31 352 ASN A CA 1
ATOM 2788 C C . ASN A 1 352 ? 9.007 -5.949 -3.081 1.00 91.31 352 ASN A C 1
ATOM 2790 O O . ASN A 1 352 ? 8.764 -7.114 -3.403 1.00 91.31 352 ASN A O 1
ATOM 2794 N N . TYR A 1 353 ? 9.404 -5.626 -1.845 1.00 91.56 353 TYR A N 1
ATOM 2795 C CA . TYR A 1 353 ? 9.462 -6.619 -0.772 1.00 91.56 353 TYR A CA 1
ATOM 2796 C C . TYR A 1 353 ? 8.080 -7.237 -0.512 1.00 91.56 353 TYR A C 1
ATOM 2798 O O . TYR A 1 353 ? 7.938 -8.459 -0.537 1.00 91.56 353 TYR A O 1
ATOM 2806 N N . LEU A 1 354 ? 7.048 -6.415 -0.294 1.00 93.94 354 LEU A N 1
ATOM 2807 C CA . LEU A 1 354 ? 5.693 -6.897 0.001 1.00 93.94 354 LEU A CA 1
ATOM 2808 C C . LEU A 1 354 ? 5.091 -7.680 -1.171 1.00 93.94 354 LEU A C 1
ATOM 2810 O O . LEU A 1 354 ? 4.396 -8.675 -0.954 1.00 93.94 354 LEU A O 1
ATOM 2814 N N . LEU A 1 355 ? 5.386 -7.272 -2.404 1.00 94.19 355 LEU A N 1
ATOM 2815 C CA . LEU A 1 355 ? 4.976 -7.973 -3.614 1.00 94.19 355 LEU A CA 1
ATOM 2816 C C . LEU A 1 355 ? 5.601 -9.373 -3.676 1.00 94.19 355 LEU A C 1
ATOM 2818 O O . LEU A 1 355 ? 4.878 -10.349 -3.878 1.00 94.19 355 LEU A O 1
ATOM 2822 N N . ALA A 1 356 ? 6.908 -9.490 -3.421 1.00 92.44 356 ALA A N 1
ATOM 2823 C CA . ALA A 1 356 ? 7.601 -10.777 -3.387 1.00 92.44 356 ALA A CA 1
ATOM 2824 C C . ALA A 1 356 ? 7.063 -11.705 -2.282 1.00 92.44 356 ALA A C 1
ATOM 2826 O O . ALA A 1 356 ? 6.869 -12.899 -2.518 1.00 92.44 356 ALA A O 1
ATOM 2827 N N . GLN A 1 357 ? 6.753 -11.160 -1.096 1.00 93.56 357 GLN A N 1
ATOM 2828 C CA . GLN A 1 357 ? 6.121 -11.929 -0.014 1.00 93.56 357 GLN A CA 1
ATOM 2829 C C . GLN A 1 357 ? 4.712 -12.400 -0.393 1.00 93.56 357 GLN A C 1
ATOM 2831 O O . GLN A 1 357 ? 4.362 -13.552 -0.155 1.00 93.56 357 GLN A O 1
ATOM 2836 N N . THR A 1 358 ? 3.917 -11.538 -1.030 1.00 94.12 358 THR A N 1
ATOM 2837 C CA . THR A 1 358 ? 2.545 -11.871 -1.450 1.00 94.12 358 THR A CA 1
ATOM 2838 C C . THR A 1 358 ? 2.531 -12.949 -2.536 1.00 94.12 358 THR A C 1
ATOM 2840 O O . THR A 1 358 ? 1.686 -13.840 -2.515 1.00 94.12 358 THR A O 1
ATOM 2843 N N . LEU A 1 359 ? 3.491 -12.907 -3.465 1.00 93.06 359 LEU A N 1
ATOM 2844 C CA . LEU A 1 359 ? 3.682 -13.939 -4.489 1.00 93.06 359 LEU A CA 1
ATOM 2845 C C . LEU A 1 359 ? 4.338 -15.217 -3.961 1.00 93.06 359 LEU A C 1
ATOM 2847 O O . LEU A 1 359 ? 4.358 -16.220 -4.676 1.00 93.06 359 LEU A O 1
ATOM 2851 N N . ASN A 1 360 ? 4.920 -15.174 -2.760 1.00 93.38 360 ASN A N 1
ATOM 2852 C CA . ASN A 1 360 ? 5.842 -16.190 -2.263 1.00 93.38 360 ASN A CA 1
ATOM 2853 C C . ASN A 1 360 ? 6.936 -16.530 -3.303 1.00 93.38 360 ASN A C 1
ATOM 2855 O O . ASN A 1 360 ? 7.234 -17.694 -3.577 1.00 93.38 360 ASN A O 1
ATOM 2859 N N . SER A 1 361 ? 7.479 -15.498 -3.959 1.00 94.12 361 SER A N 1
ATOM 2860 C CA . SER A 1 361 ? 8.437 -15.630 -5.059 1.00 94.12 361 SER A CA 1
ATOM 2861 C C . SER A 1 361 ? 9.264 -14.360 -5.242 1.00 94.12 361 SER A C 1
ATOM 2863 O O . SER A 1 361 ? 8.728 -13.257 -5.195 1.00 94.12 361 SER A O 1
ATOM 2865 N N . SER A 1 362 ? 10.557 -14.512 -5.534 1.00 93.62 362 SER A N 1
ATOM 2866 C CA . SER A 1 362 ? 11.457 -13.415 -5.919 1.00 93.62 362 SER A CA 1
ATOM 2867 C C . SER A 1 362 ? 11.563 -13.221 -7.437 1.00 93.62 362 SER A C 1
ATOM 2869 O O . SER A 1 362 ? 12.377 -12.425 -7.896 1.00 93.62 362 SER A O 1
ATOM 2871 N N . ALA A 1 363 ? 10.761 -13.934 -8.239 1.00 95.00 363 ALA A N 1
ATOM 2872 C CA . ALA A 1 363 ? 10.893 -13.943 -9.698 1.00 95.00 363 ALA A CA 1
ATOM 2873 C C . ALA A 1 363 ? 10.719 -12.557 -10.346 1.00 95.00 363 ALA A C 1
ATOM 2875 O O . ALA A 1 363 ? 11.282 -12.292 -11.406 1.00 95.00 363 ALA A O 1
ATOM 2876 N N . THR A 1 364 ? 9.968 -11.656 -9.707 1.00 93.31 364 THR A N 1
ATOM 2877 C CA . THR A 1 364 ? 9.788 -10.275 -10.179 1.00 93.31 364 THR A CA 1
ATOM 2878 C C . THR A 1 364 ? 11.070 -9.447 -10.102 1.00 93.31 364 THR A C 1
ATOM 2880 O O . THR A 1 364 ? 11.224 -8.520 -10.896 1.00 93.31 364 THR A O 1
ATOM 2883 N N . LEU A 1 365 ? 11.989 -9.824 -9.209 1.00 93.19 365 LEU A N 1
ATOM 2884 C CA . LEU A 1 365 ? 13.260 -9.149 -8.922 1.00 93.19 365 LEU A CA 1
ATOM 2885 C C . LEU A 1 365 ? 14.456 -9.852 -9.580 1.00 93.19 365 LEU A C 1
ATOM 2887 O O . LEU A 1 365 ? 15.548 -9.306 -9.627 1.00 93.19 365 LEU A O 1
ATOM 2891 N N . ASP A 1 366 ? 14.280 -11.084 -10.066 1.00 94.06 366 ASP A N 1
ATOM 2892 C CA . ASP A 1 366 ? 15.379 -11.867 -10.627 1.00 94.06 366 ASP A CA 1
ATOM 2893 C C . ASP A 1 366 ? 15.816 -11.309 -11.999 1.00 94.06 366 ASP A C 1
ATOM 2895 O O . ASP A 1 366 ? 15.018 -11.322 -12.950 1.00 94.06 366 ASP A O 1
ATOM 2899 N N . PRO A 1 367 ? 17.078 -10.856 -12.145 1.00 93.44 367 PRO A N 1
ATOM 2900 C CA . PRO A 1 367 ? 17.599 -10.318 -13.399 1.00 93.44 367 PRO A CA 1
ATOM 2901 C C . PRO A 1 367 ? 17.745 -11.367 -14.509 1.00 93.44 367 PRO A C 1
ATOM 2903 O O . PRO A 1 367 ? 17.901 -11.008 -15.676 1.00 93.44 367 PRO A O 1
ATOM 2906 N N . HIS A 1 368 ? 17.716 -12.660 -14.178 1.00 93.19 368 HIS A N 1
ATOM 2907 C CA . HIS A 1 368 ? 17.817 -13.759 -15.138 1.00 93.19 368 HIS A CA 1
ATOM 2908 C C . HIS A 1 368 ? 16.468 -14.202 -15.710 1.00 93.19 368 HIS A C 1
ATOM 2910 O O . HIS A 1 368 ? 16.438 -14.975 -16.672 1.00 93.19 368 HIS A O 1
ATOM 2916 N N . LEU A 1 369 ? 15.365 -13.718 -15.141 1.00 94.56 369 LEU A N 1
ATOM 2917 C CA . LEU A 1 369 ? 14.010 -13.994 -15.602 1.00 94.56 369 LEU A CA 1
ATOM 2918 C C . LEU A 1 369 ? 13.460 -12.813 -16.413 1.00 94.56 369 LEU A C 1
ATOM 2920 O O . LEU A 1 369 ? 13.882 -11.672 -16.203 1.00 94.56 369 LEU A O 1
ATOM 2924 N N . PRO A 1 370 ? 12.513 -13.057 -17.340 1.00 94.00 370 PRO A N 1
ATOM 2925 C CA . PRO A 1 370 ? 11.840 -11.970 -18.042 1.00 94.00 370 PRO A CA 1
ATOM 2926 C C . PRO A 1 370 ? 11.077 -11.066 -17.058 1.00 94.00 370 PRO A C 1
ATOM 2928 O O . PRO A 1 370 ? 10.679 -11.5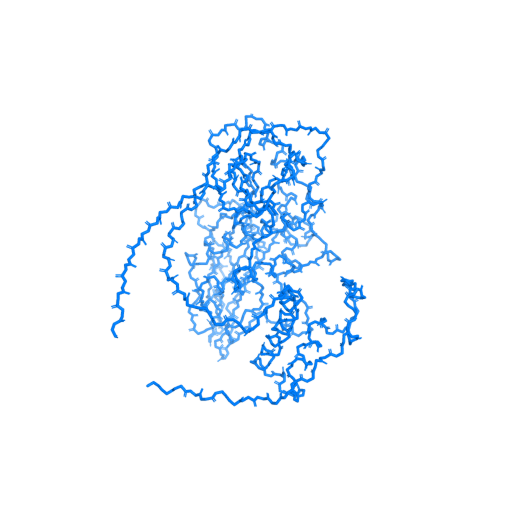36 -15.986 1.00 94.00 370 PRO A O 1
ATOM 2931 N N . PRO A 1 371 ? 10.821 -9.794 -17.421 1.00 94.69 371 PRO A N 1
ATOM 2932 C CA . PRO A 1 371 ? 9.935 -8.932 -16.650 1.00 94.69 371 PRO A CA 1
ATOM 2933 C C . PRO A 1 371 ? 8.593 -9.616 -16.328 1.00 94.69 371 PRO A C 1
ATOM 2935 O O . PRO A 1 371 ? 8.021 -10.293 -17.191 1.00 94.69 371 PRO A O 1
ATOM 2938 N N . PRO A 1 372 ? 8.049 -9.442 -15.111 1.00 95.81 372 PRO A N 1
ATOM 2939 C CA . PRO A 1 372 ? 6.765 -10.024 -14.743 1.00 95.81 372 PRO A CA 1
ATOM 2940 C C . PRO A 1 372 ? 5.620 -9.429 -15.566 1.00 95.81 372 PRO A C 1
ATOM 2942 O O . PRO A 1 372 ? 5.661 -8.268 -15.959 1.00 95.81 372 PRO A O 1
ATOM 2945 N N . SER A 1 373 ? 4.570 -10.207 -15.829 1.00 95.19 373 SER A N 1
ATOM 2946 C CA . SER A 1 373 ? 3.446 -9.736 -16.649 1.00 95.19 373 SER A CA 1
ATOM 2947 C C . SER A 1 373 ? 2.518 -8.780 -15.888 1.00 95.19 373 SER A C 1
ATOM 2949 O O . SER A 1 373 ? 2.344 -8.926 -14.678 1.00 95.19 373 SER A O 1
ATOM 2951 N N . PHE A 1 374 ? 1.837 -7.877 -16.606 1.00 95.38 374 PHE A N 1
ATOM 2952 C CA . PHE A 1 374 ? 0.799 -6.993 -16.045 1.00 95.38 374 PHE A CA 1
ATOM 2953 C C . PHE A 1 374 ? -0.261 -7.764 -15.240 1.00 95.38 374 PHE A C 1
ATOM 2955 O O . PHE A 1 374 ? -0.594 -7.378 -14.125 1.00 95.38 374 PHE A O 1
ATOM 2962 N N . ASN A 1 375 ? -0.736 -8.899 -15.766 1.00 95.62 375 ASN A N 1
ATOM 2963 C CA . ASN A 1 375 ? -1.752 -9.729 -15.108 1.00 95.62 375 ASN A CA 1
ATOM 2964 C C . ASN A 1 375 ? -1.265 -10.341 -13.786 1.00 95.62 375 ASN A C 1
ATOM 2966 O O . ASN A 1 375 ? -2.079 -10.748 -12.962 1.00 95.62 375 ASN A O 1
ATOM 2970 N N . THR A 1 376 ? 0.051 -10.435 -13.593 1.00 94.75 376 THR A N 1
ATOM 2971 C CA . THR A 1 376 ? 0.658 -10.930 -12.356 1.00 94.75 376 THR A CA 1
ATOM 2972 C C . THR A 1 376 ? 0.819 -9.809 -11.335 1.00 94.75 376 THR A C 1
ATOM 2974 O O . THR A 1 376 ? 0.508 -10.005 -10.166 1.00 94.75 376 THR A O 1
ATOM 2977 N N . THR A 1 377 ? 1.317 -8.644 -11.754 1.00 95.50 377 THR A N 1
ATOM 2978 C CA . THR A 1 377 ? 1.714 -7.574 -10.830 1.00 95.50 377 THR A CA 1
ATOM 2979 C C . THR A 1 377 ? 0.594 -6.589 -10.518 1.00 95.50 377 THR A C 1
ATOM 2981 O O . THR A 1 377 ? 0.480 -6.186 -9.362 1.00 95.50 377 THR A O 1
ATOM 2984 N N . ALA A 1 378 ? -0.273 -6.241 -11.477 1.00 96.56 378 ALA A N 1
ATOM 2985 C CA . ALA A 1 378 ? -1.323 -5.240 -11.266 1.00 96.56 378 ALA A CA 1
ATOM 2986 C C . ALA A 1 378 ? -2.277 -5.595 -10.106 1.00 96.56 378 ALA A C 1
ATOM 2988 O O . ALA A 1 378 ? -2.391 -4.777 -9.194 1.00 96.56 378 ALA A O 1
ATOM 2989 N N . PRO A 1 379 ? -2.860 -6.812 -10.019 1.00 97.12 379 PRO A N 1
ATOM 2990 C CA . PRO A 1 379 ? -3.790 -7.140 -8.931 1.00 97.12 379 PRO A CA 1
ATOM 2991 C C . PRO A 1 379 ? -3.149 -7.078 -7.537 1.00 97.12 379 PRO A C 1
ATOM 2993 O O . PRO A 1 379 ? -3.819 -6.813 -6.541 1.00 97.12 379 PRO A O 1
ATOM 2996 N N . ILE A 1 380 ? -1.840 -7.329 -7.455 1.00 96.56 380 ILE A N 1
ATOM 2997 C CA . ILE A 1 380 ? -1.092 -7.314 -6.194 1.00 96.56 380 ILE A CA 1
ATOM 2998 C C . ILE A 1 380 ? -0.782 -5.881 -5.783 1.00 96.56 380 ILE A C 1
ATOM 3000 O O . ILE A 1 380 ? -0.946 -5.540 -4.615 1.00 96.56 380 ILE A O 1
ATOM 3004 N N . VAL A 1 381 ? -0.391 -5.029 -6.734 1.00 96.50 381 VAL A N 1
ATOM 3005 C CA . VAL A 1 381 ? -0.216 -3.591 -6.492 1.00 96.50 381 VAL A CA 1
ATOM 3006 C C . VAL A 1 381 ? -1.533 -2.965 -6.026 1.00 96.50 381 VAL A C 1
ATOM 3008 O O . VAL A 1 381 ? -1.534 -2.253 -5.026 1.00 96.50 381 VAL A O 1
ATOM 3011 N N . GLU A 1 382 ? -2.658 -3.291 -6.671 1.00 97.25 382 GLU A N 1
ATOM 3012 C CA . GLU A 1 382 ? -3.998 -2.842 -6.262 1.00 97.25 382 GLU A CA 1
ATOM 3013 C C . GLU A 1 382 ? -4.334 -3.270 -4.823 1.00 97.25 382 GLU A C 1
ATOM 3015 O O . GLU A 1 382 ? -4.742 -2.447 -3.999 1.00 97.25 382 GLU A O 1
ATOM 3020 N N . ALA A 1 383 ? -4.119 -4.548 -4.493 1.00 96.44 383 ALA A N 1
ATOM 3021 C CA . ALA A 1 383 ? -4.402 -5.085 -3.165 1.00 96.44 383 ALA A CA 1
ATOM 3022 C C . ALA A 1 383 ? -3.503 -4.476 -2.076 1.00 96.44 383 ALA A C 1
ATOM 3024 O O . ALA A 1 383 ? -3.990 -4.107 -1.005 1.00 96.44 383 ALA A O 1
ATOM 3025 N N . LEU A 1 384 ? -2.200 -4.344 -2.341 1.00 96.88 384 LEU A N 1
ATOM 3026 C CA . LEU A 1 384 ? -1.254 -3.733 -1.406 1.00 96.88 384 LEU A CA 1
ATOM 3027 C C . LEU A 1 384 ? -1.571 -2.256 -1.182 1.00 96.88 384 LEU A C 1
ATOM 3029 O O . LEU A 1 384 ? -1.537 -1.806 -0.039 1.00 96.88 384 LEU A O 1
ATOM 3033 N N . TYR A 1 385 ? -1.929 -1.519 -2.234 1.00 97.75 385 TYR A N 1
ATOM 3034 C CA . TYR A 1 385 ? -2.310 -0.113 -2.133 1.00 97.75 385 TYR A CA 1
ATOM 3035 C C . TYR A 1 385 ? -3.525 0.077 -1.214 1.00 97.75 385 TYR A C 1
ATOM 3037 O O . TYR A 1 385 ? -3.451 0.852 -0.259 1.00 97.75 385 TYR A O 1
ATOM 3045 N N . ALA A 1 386 ? -4.601 -0.690 -1.432 1.00 97.62 386 ALA A N 1
ATOM 3046 C CA . ALA A 1 386 ? -5.801 -0.632 -0.595 1.00 97.62 386 ALA A CA 1
ATOM 3047 C C . ALA A 1 386 ? -5.504 -0.997 0.870 1.00 97.62 386 ALA A C 1
ATOM 3049 O O . ALA A 1 386 ? -5.945 -0.309 1.795 1.00 97.62 386 ALA A O 1
ATOM 3050 N N . ARG A 1 387 ? -4.694 -2.040 1.089 1.00 97.69 387 ARG A N 1
ATOM 3051 C CA . ARG A 1 387 ? -4.304 -2.489 2.430 1.00 97.69 387 ARG A CA 1
ATOM 3052 C C . ARG A 1 387 ? -3.475 -1.446 3.171 1.00 97.69 387 ARG A C 1
ATOM 3054 O O . ARG A 1 387 ? -3.750 -1.148 4.331 1.00 97.69 387 ARG A O 1
ATOM 3061 N N . ILE A 1 388 ? -2.457 -0.891 2.515 1.00 97.44 388 ILE A N 1
ATOM 3062 C CA . ILE A 1 388 ? -1.586 0.133 3.102 1.00 97.44 388 ILE A CA 1
ATOM 3063 C C . ILE A 1 388 ? -2.397 1.395 3.408 1.00 97.44 388 ILE A C 1
ATOM 3065 O O . ILE A 1 388 ? -2.230 1.975 4.480 1.00 97.44 388 ILE A O 1
ATOM 3069 N N . PHE A 1 389 ? -3.321 1.778 2.525 1.00 97.25 389 PHE A N 1
ATOM 3070 C CA . PHE A 1 389 ? -4.228 2.898 2.758 1.00 97.25 389 PHE A CA 1
ATOM 3071 C C . PHE A 1 389 ? -5.075 2.694 4.025 1.00 97.25 389 PHE A C 1
ATOM 3073 O O . PHE A 1 389 ? -5.085 3.556 4.906 1.00 97.25 389 PHE A O 1
ATOM 3080 N N . ALA A 1 390 ? -5.713 1.527 4.178 1.00 97.12 390 ALA A N 1
ATOM 3081 C CA . ALA A 1 390 ? -6.485 1.197 5.376 1.00 97.12 390 ALA A CA 1
ATOM 3082 C C . ALA A 1 390 ? -5.622 1.235 6.653 1.00 97.12 390 ALA A C 1
ATOM 3084 O O . ALA A 1 390 ? -6.026 1.833 7.652 1.00 97.12 390 ALA A O 1
ATOM 3085 N N . ILE A 1 391 ? -4.405 0.677 6.609 1.00 96.06 391 ILE A N 1
ATOM 3086 C CA . ILE A 1 391 ? -3.441 0.706 7.724 1.00 96.06 391 ILE A CA 1
ATOM 3087 C C . ILE A 1 391 ? -3.089 2.144 8.127 1.00 96.06 391 ILE A C 1
ATOM 3089 O O . ILE A 1 391 ? -3.061 2.463 9.321 1.00 96.06 391 ILE A O 1
ATOM 3093 N N . VAL A 1 392 ? -2.822 3.025 7.158 1.00 94.88 392 VAL A N 1
ATOM 3094 C CA . VAL A 1 392 ? -2.489 4.432 7.433 1.00 94.88 392 VAL A CA 1
ATOM 3095 C C . VAL A 1 392 ? -3.631 5.123 8.170 1.00 94.88 392 VAL A C 1
ATOM 3097 O O . VAL A 1 392 ? -3.382 5.795 9.171 1.00 94.88 392 VAL A O 1
ATOM 3100 N N . LEU A 1 393 ? -4.880 4.911 7.749 1.00 93.50 393 LEU A N 1
ATOM 3101 C CA . LEU A 1 393 ? -6.032 5.492 8.439 1.00 93.50 393 LEU A CA 1
ATOM 3102 C C . LEU A 1 393 ? -6.233 4.884 9.840 1.00 93.50 393 LEU A C 1
ATOM 3104 O O . LEU A 1 393 ? -6.368 5.618 10.822 1.00 93.50 393 LEU A O 1
ATOM 3108 N N . GLY A 1 394 ? -6.171 3.554 9.965 1.00 91.81 394 GLY A N 1
ATOM 3109 C CA . GLY A 1 394 ? -6.382 2.840 11.231 1.00 91.81 394 GLY A CA 1
ATOM 3110 C C . GLY A 1 394 ? -5.338 3.144 12.310 1.00 91.81 394 GLY A C 1
ATOM 3111 O O . GLY A 1 394 ? -5.651 3.175 13.499 1.00 91.81 394 GLY A O 1
ATOM 3112 N N . THR A 1 395 ? -4.100 3.445 11.919 1.00 89.81 395 THR A N 1
ATOM 3113 C CA . THR A 1 395 ? -3.029 3.843 12.856 1.00 89.81 395 THR A CA 1
ATOM 3114 C C . THR A 1 395 ? -3.096 5.317 13.267 1.00 89.81 395 THR A C 1
ATOM 3116 O O . THR A 1 395 ? -2.378 5.741 14.176 1.00 89.81 395 THR A O 1
ATOM 3119 N N . ARG A 1 396 ? -3.964 6.114 12.629 1.00 89.50 396 ARG A N 1
ATOM 3120 C CA . ARG A 1 396 ? -4.029 7.576 12.785 1.00 89.50 396 ARG A CA 1
ATOM 3121 C C . ARG A 1 396 ? -5.417 8.102 13.138 1.00 89.50 396 ARG A C 1
ATOM 3123 O O . ARG A 1 396 ? -5.626 9.307 13.088 1.00 89.50 396 ARG A O 1
ATOM 3130 N N . ILE A 1 397 ? -6.341 7.242 13.572 1.00 88.00 397 ILE A N 1
ATOM 3131 C CA . ILE A 1 397 ? -7.746 7.579 13.884 1.00 88.00 397 ILE A CA 1
ATOM 3132 C C . ILE A 1 397 ? -7.900 8.934 14.598 1.00 88.00 397 ILE A C 1
ATOM 3134 O O . ILE A 1 397 ? -8.694 9.765 14.174 1.00 88.00 397 ILE A O 1
ATOM 3138 N N . ASN A 1 398 ? -7.113 9.191 15.648 1.00 85.94 398 ASN A N 1
ATOM 3139 C CA . ASN A 1 398 ? -7.232 10.411 16.458 1.00 85.94 398 ASN A CA 1
ATOM 3140 C C . ASN A 1 398 ? -6.722 11.698 15.780 1.00 85.94 398 ASN A C 1
ATOM 3142 O O . ASN A 1 398 ? -7.011 12.782 16.277 1.00 85.94 398 ASN A O 1
ATOM 3146 N N . THR A 1 399 ? -5.940 11.603 14.701 1.00 86.81 399 THR A N 1
ATOM 3147 C CA . THR A 1 399 ? -5.464 12.765 13.928 1.00 86.81 399 THR A CA 1
ATOM 3148 C C . THR A 1 399 ? -6.296 12.992 12.671 1.00 86.81 399 THR A C 1
ATOM 3150 O O . THR A 1 399 ? -6.469 14.137 12.256 1.00 86.81 399 THR A O 1
ATOM 3153 N N . ILE A 1 400 ? -6.822 11.917 12.075 1.00 87.19 400 ILE A N 1
ATOM 3154 C CA . ILE A 1 400 ? -7.609 11.987 10.840 1.00 87.19 400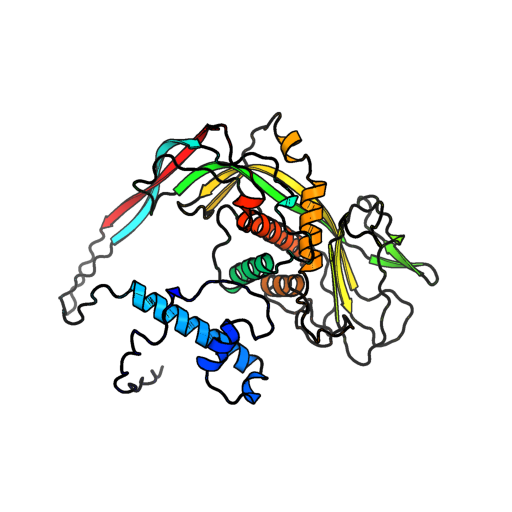 ILE A CA 1
ATOM 3155 C C . ILE A 1 400 ? -9.108 12.204 11.077 1.00 87.19 400 ILE A C 1
ATOM 3157 O O . ILE A 1 400 ? -9.787 12.706 10.185 1.00 87.19 400 ILE A O 1
ATOM 3161 N N . LEU A 1 401 ? -9.634 11.853 12.253 1.00 86.44 401 LEU A N 1
ATOM 3162 C CA . LEU A 1 401 ? -11.046 12.009 12.588 1.00 86.44 401 LEU A CA 1
ATOM 3163 C C . LEU A 1 401 ? -11.242 12.962 13.766 1.00 86.44 401 LEU A C 1
ATOM 3165 O O . LEU A 1 401 ? -10.530 12.901 14.769 1.00 86.44 401 LEU A O 1
ATOM 3169 N N . GLN A 1 402 ? -12.267 13.807 13.666 1.00 82.38 402 GLN A N 1
ATOM 3170 C CA . GLN A 1 402 ? -12.693 14.672 14.764 1.00 82.38 402 GLN A CA 1
ATOM 3171 C C . GLN A 1 402 ? -13.783 13.983 15.595 1.00 82.38 402 GLN A C 1
ATOM 3173 O O . GLN A 1 402 ? -14.678 13.361 15.013 1.00 82.38 402 GLN A O 1
ATOM 3178 N N . PRO A 1 403 ? -13.748 14.077 16.939 1.00 80.12 403 PRO A N 1
ATOM 3179 C CA . PRO A 1 403 ? -14.824 13.568 17.779 1.00 80.12 403 PRO A CA 1
ATOM 3180 C C . PRO A 1 403 ? -16.172 14.204 17.424 1.00 80.12 403 PRO A C 1
ATOM 3182 O O . PRO A 1 403 ? -16.261 15.409 17.185 1.00 80.12 403 PRO A O 1
ATOM 3185 N N . SER A 1 404 ? -17.232 13.399 17.406 1.00 71.50 404 SER A N 1
ATOM 3186 C CA . SER A 1 404 ? -18.580 13.886 17.150 1.00 71.50 404 SER A CA 1
ATOM 3187 C C . SER A 1 404 ? -19.174 14.548 18.388 1.00 71.50 404 SER A C 1
ATOM 3189 O O . SER A 1 404 ? -19.298 13.920 19.432 1.00 71.50 404 SER A O 1
ATOM 3191 N N . ASN A 1 405 ? -19.651 15.787 18.242 1.00 66.38 405 ASN A N 1
ATOM 3192 C CA . ASN A 1 405 ? -20.489 16.443 19.258 1.00 66.38 405 ASN A CA 1
ATOM 3193 C C . ASN A 1 405 ? -21.965 16.001 19.189 1.00 66.38 405 ASN A C 1
ATOM 3195 O O . ASN A 1 405 ? -22.786 16.460 19.980 1.00 66.38 405 ASN A O 1
ATOM 3199 N N . LYS A 1 406 ? -22.320 15.157 18.212 1.00 59.62 406 LYS A N 1
ATOM 3200 C CA . LYS A 1 406 ? -23.662 14.598 18.027 1.00 59.62 406 LYS A CA 1
ATOM 3201 C C . LYS A 1 406 ? -23.616 13.095 18.255 1.00 59.62 406 LYS A C 1
ATOM 3203 O O . LYS A 1 406 ? -22.858 12.396 17.586 1.00 59.62 406 LYS A O 1
ATOM 3208 N N . THR A 1 407 ? -24.477 12.601 19.128 1.00 58.62 407 THR A N 1
ATOM 3209 C CA . THR A 1 407 ? -24.746 11.174 19.267 1.00 58.62 407 THR A CA 1
ATOM 3210 C C . THR A 1 407 ? -25.547 10.699 18.063 1.00 58.62 407 THR A C 1
ATOM 3212 O O . THR A 1 407 ? -26.771 10.805 18.015 1.00 58.62 407 THR A O 1
ATOM 3215 N N . ILE A 1 408 ? -24.837 10.231 17.034 1.00 59.00 408 ILE A N 1
ATOM 3216 C CA . ILE A 1 408 ? -25.462 9.509 15.927 1.00 59.00 408 ILE A CA 1
ATOM 3217 C C . ILE A 1 408 ? -25.673 8.084 16.407 1.00 59.00 408 ILE A C 1
ATOM 3219 O O . ILE A 1 408 ? -24.718 7.380 16.725 1.00 59.00 408 ILE A O 1
ATOM 3223 N N . VAL A 1 409 ? -26.942 7.715 16.471 1.00 59.19 409 VAL A N 1
ATOM 3224 C CA . VAL A 1 409 ? -27.436 6.422 16.914 1.00 59.19 409 VAL A CA 1
ATOM 3225 C C . VAL A 1 409 ? -27.561 5.510 15.702 1.00 59.19 409 VAL A C 1
ATOM 3227 O O . VAL A 1 409 ? -28.369 5.781 14.814 1.00 59.19 409 VAL A O 1
ATOM 3230 N N . VAL A 1 410 ? -26.790 4.425 15.669 1.00 64.50 410 VAL A N 1
ATOM 3231 C CA . VAL A 1 410 ? -26.903 3.396 14.627 1.00 64.50 410 VAL A CA 1
ATOM 3232 C C . VAL A 1 410 ? -27.383 2.084 15.233 1.00 64.50 410 VAL A C 1
ATOM 3234 O O . VAL A 1 410 ? -26.985 1.723 16.338 1.00 64.50 410 VAL A O 1
ATOM 3237 N N . ALA A 1 411 ? -28.253 1.366 14.522 1.00 64.69 411 ALA A N 1
ATOM 3238 C CA . ALA A 1 411 ? -28.696 0.043 14.943 1.00 64.69 411 ALA A CA 1
ATOM 3239 C C . ALA A 1 411 ? -27.519 -0.947 14.918 1.00 64.69 411 ALA A C 1
ATOM 3241 O O . ALA A 1 411 ? -26.878 -1.139 13.880 1.00 64.69 411 ALA A O 1
ATOM 3242 N N . GLY A 1 412 ? -27.260 -1.577 16.060 1.00 69.25 412 GLY A N 1
ATOM 3243 C CA . GLY A 1 412 ? -26.275 -2.636 16.232 1.00 69.25 412 GLY A CA 1
ATOM 3244 C C . GLY A 1 412 ? -26.860 -3.837 16.969 1.00 69.25 412 GLY A C 1
ATOM 3245 O O . GLY A 1 412 ? -27.934 -3.768 17.568 1.00 69.25 412 GLY A O 1
ATOM 3246 N N . SER A 1 413 ? -26.154 -4.962 16.919 1.00 68.38 413 SER A N 1
ATOM 3247 C CA . SER A 1 413 ? -26.488 -6.152 17.705 1.00 68.38 413 SER A CA 1
ATOM 3248 C C . SER A 1 413 ? -25.242 -6.752 18.330 1.00 68.38 413 SER A C 1
ATOM 3250 O O . SER A 1 413 ? -24.182 -6.804 17.700 1.00 68.38 413 SER A O 1
ATOM 3252 N N . VAL A 1 414 ? -25.359 -7.143 19.598 1.00 69.31 414 VAL A N 1
ATOM 3253 C CA . VAL A 1 414 ? -24.303 -7.890 20.273 1.00 69.31 414 VAL A CA 1
ATOM 3254 C C . VAL A 1 414 ? -24.566 -9.355 20.030 1.00 69.31 414 VAL A C 1
ATOM 3256 O O . VAL A 1 414 ? -25.672 -9.862 20.216 1.00 69.31 414 VAL A O 1
ATOM 3259 N N . LEU A 1 415 ? -23.520 -10.022 19.586 1.00 66.88 415 LEU A N 1
ATOM 3260 C CA . LEU A 1 415 ? -23.464 -11.454 19.486 1.00 66.88 415 LEU A CA 1
ATOM 3261 C C . LEU A 1 415 ? -22.692 -11.945 20.704 1.00 66.88 415 LEU A C 1
ATOM 3263 O O . LEU A 1 415 ? -21.529 -11.577 20.893 1.00 66.88 415 LEU A O 1
ATOM 3267 N N . SER A 1 416 ? -23.335 -12.778 21.514 1.00 66.25 416 SER A N 1
ATOM 3268 C CA . SER A 1 416 ? -22.678 -13.450 22.632 1.00 66.25 416 SER A CA 1
ATOM 3269 C C . SER A 1 416 ? -22.486 -14.932 22.305 1.00 66.25 416 SER A C 1
ATOM 3271 O O . SER A 1 416 ? -23.329 -15.518 21.617 1.00 66.25 416 SER A O 1
ATOM 3273 N N . PRO A 1 417 ? -21.384 -15.544 22.765 1.00 62.69 417 PRO A N 1
ATOM 3274 C CA . PRO A 1 417 ? -21.147 -16.962 22.564 1.00 62.69 417 PRO A CA 1
ATOM 3275 C C . PRO A 1 417 ? -22.117 -17.783 23.415 1.00 62.69 417 PRO A C 1
ATOM 3277 O O . PRO A 1 417 ? -22.097 -17.710 24.643 1.00 62.69 417 PRO A O 1
ATOM 3280 N N . GLU A 1 418 ? -22.939 -18.600 22.765 1.00 57.25 418 GLU A N 1
ATOM 3281 C CA . GLU A 1 418 ? -23.723 -19.650 23.406 1.00 57.25 418 GLU A CA 1
ATOM 3282 C C . GLU A 1 418 ? -22.983 -20.984 23.257 1.00 57.25 418 GLU A C 1
ATOM 3284 O O . GLU A 1 418 ? -22.622 -21.397 22.151 1.00 57.25 418 GLU A O 1
ATOM 3289 N N . ILE A 1 419 ? -22.708 -21.643 24.386 1.00 60.72 419 ILE A N 1
ATOM 3290 C CA . ILE A 1 419 ? -21.988 -22.918 24.419 1.00 60.72 419 ILE A CA 1
ATOM 3291 C C . ILE A 1 419 ? -23.014 -24.048 24.393 1.00 60.72 419 ILE A C 1
ATOM 3293 O O . ILE A 1 419 ? -23.682 -24.308 25.394 1.00 60.72 419 ILE A O 1
ATOM 3297 N N . HIS A 1 420 ? -23.085 -24.765 23.274 1.00 54.69 420 HIS A N 1
ATOM 3298 C CA . HIS A 1 420 ? -23.795 -26.036 23.211 1.00 54.69 420 HIS A CA 1
ATOM 3299 C C . HIS A 1 420 ? -22.855 -27.170 23.625 1.00 54.69 420 HIS A C 1
ATOM 3301 O O . HIS A 1 420 ? -21.765 -27.333 23.069 1.00 54.69 420 HIS A O 1
ATOM 3307 N N . LEU A 1 421 ? -23.280 -27.935 24.633 1.00 47.91 421 LEU A N 1
ATOM 3308 C CA . LEU A 1 421 ? -22.565 -29.099 25.144 1.00 47.91 421 LEU A CA 1
ATOM 3309 C C . LEU A 1 421 ? -23.227 -30.370 24.621 1.00 47.91 421 LEU A C 1
ATOM 3311 O O . LEU A 1 421 ? -24.369 -30.661 24.973 1.00 47.91 421 LEU A O 1
ATOM 3315 N N . GLU A 1 422 ? -22.482 -31.154 23.849 1.00 46.28 422 GLU A N 1
ATOM 3316 C CA . GLU A 1 422 ? -22.857 -32.525 23.514 1.00 46.28 422 GLU A CA 1
ATOM 3317 C C . GLU A 1 422 ? -21.907 -33.484 24.249 1.00 46.28 422 GLU A C 1
ATOM 3319 O O . GLU A 1 422 ? -20.688 -33.462 24.056 1.00 46.28 422 GLU A O 1
ATOM 3324 N N . GLU A 1 423 ? -22.448 -34.281 25.178 1.00 43.09 423 GLU A N 1
ATOM 3325 C CA . GLU A 1 423 ? -21.668 -35.226 25.986 1.00 43.09 423 GLU A CA 1
ATOM 3326 C C . GLU A 1 423 ? -21.772 -36.630 25.380 1.00 43.09 423 GLU A C 1
ATOM 3328 O O . GLU A 1 423 ? -22.797 -37.298 25.499 1.00 43.09 423 GLU A O 1
ATOM 3333 N N . THR A 1 424 ? -20.685 -37.111 24.769 1.00 45.41 424 THR A N 1
ATOM 3334 C CA . THR A 1 424 ? -20.589 -38.508 24.322 1.00 45.41 424 THR A CA 1
ATOM 3335 C C . THR A 1 424 ? -19.770 -39.308 25.336 1.00 45.41 424 THR A C 1
ATOM 3337 O O . THR A 1 424 ? -18.574 -39.066 25.516 1.00 45.41 424 THR A O 1
ATOM 3340 N N . ARG A 1 425 ? -20.392 -40.281 26.018 1.00 39.03 425 ARG A N 1
ATOM 3341 C CA . ARG A 1 425 ? -19.674 -41.219 26.901 1.00 39.03 425 ARG A CA 1
ATOM 3342 C C . ARG A 1 425 ? -19.238 -42.456 26.128 1.00 39.03 425 ARG A C 1
ATOM 3344 O O . ARG A 1 425 ? -20.067 -43.289 25.778 1.00 39.03 425 ARG A O 1
ATOM 3351 N N . VAL A 1 426 ? -17.930 -42.617 25.957 1.00 43.91 426 VAL A N 1
ATOM 3352 C CA . VAL A 1 426 ? -17.323 -43.887 25.544 1.00 43.91 426 VAL A CA 1
ATOM 3353 C C . VAL A 1 426 ? -16.622 -44.488 26.756 1.00 43.91 426 VAL A C 1
ATOM 3355 O O . VAL A 1 426 ? -15.794 -43.834 27.389 1.00 43.91 426 VAL A O 1
ATOM 3358 N N . THR A 1 427 ? -16.989 -45.721 27.105 1.00 34.84 427 THR A N 1
ATOM 3359 C CA . THR A 1 427 ? -16.393 -46.458 28.225 1.00 34.84 427 THR A CA 1
ATOM 3360 C C . THR A 1 427 ? -15.428 -47.481 27.638 1.00 34.84 427 THR A C 1
ATOM 3362 O O . THR A 1 427 ? -15.865 -48.508 27.132 1.00 34.84 427 THR A O 1
ATOM 3365 N N . GLU A 1 428 ? -14.126 -47.197 27.661 1.00 39.03 428 GLU A N 1
ATOM 3366 C CA . GLU A 1 428 ? -13.095 -48.184 27.318 1.00 39.03 428 GLU A CA 1
ATOM 3367 C C . GLU A 1 428 ? -12.560 -48.837 28.597 1.00 39.03 428 GLU A C 1
ATOM 3369 O O . GLU A 1 428 ? -11.946 -48.183 29.441 1.00 39.03 428 GLU A O 1
ATOM 3374 N N . LEU A 1 429 ? -12.785 -50.145 28.730 1.00 31.91 429 LEU A N 1
ATOM 3375 C CA . LEU A 1 429 ? -12.080 -50.998 29.682 1.00 31.91 429 LEU A CA 1
ATOM 3376 C C . LEU A 1 429 ? -10.728 -51.367 29.061 1.00 31.91 429 LEU A C 1
ATOM 3378 O O . LEU A 1 429 ? -10.678 -52.158 28.121 1.00 31.91 429 LEU A O 1
ATOM 3382 N N . LYS A 1 430 ? -9.634 -50.797 29.572 1.00 34.31 430 LYS A N 1
ATOM 3383 C CA . LYS A 1 430 ? -8.292 -51.327 29.304 1.00 34.31 430 LYS A CA 1
ATOM 3384 C C . LYS A 1 430 ? -8.015 -52.478 30.269 1.00 34.31 430 LYS A C 1
ATOM 3386 O O . LYS A 1 430 ? -8.030 -52.262 31.480 1.00 34.31 430 LYS A O 1
ATOM 3391 N N . GLY A 1 431 ? -7.816 -53.671 29.708 1.00 32.56 431 GLY A N 1
ATOM 3392 C CA . GLY A 1 431 ? -7.167 -54.802 30.375 1.00 32.56 431 GLY A CA 1
ATOM 3393 C C . GLY A 1 431 ? -5.657 -54.640 30.408 1.00 32.56 431 GLY A C 1
ATOM 3394 O O . GLY A 1 431 ? -5.128 -53.936 29.513 1.00 32.56 431 GLY A O 1
#